Protein AF-A0AAE2M7W0-F1 (afdb_monomer_lite)

Radius of gyration: 32.33 Å; chains: 1; bounding box: 76×60×96 Å

Sequence (451 aa):
MPKSEPRYDAGYPLAIELVYAQKLGDNTRLFCKWVREACLKTYRAIGKSGAHLNIDAADGKDVSVDDVLGDFIAAATVKKVRVYIRQRAGKNYSRMTREQQERLIRSVTQELLPDASIFLKAIPALLKDGEFGAVPAYVISEVRRHAGINLAKDFGRVTNTKPDTYIRIINRTADEIQSAIANGNFGFTDEYWQSYYQRFRVDGVSLIDLKKGLPATPDTAGAVSEQVAKLSESLRTTSVIPSLPAINTTTTQLADSALDDFRLIIKAAANVDLAPGITIPHENMADLIAVDIYDGDKKLLQQTADWLTESMGRMENVSDEALQRGINTVQQGLREGRGVDYIANKLADEMEIPFRRARNVARNEIGNQAWNLEEANARIAGMSIYRWRGMLDERERKEHVGREGKAYTPTRPPRDGNPGQPNGCRCFPEWLFSASDVEEAEKEIAARNAG

pLDDT: mean 70.88, std 17.44, range [31.09, 94.38]

Structure (mmCIF, N/CA/C/O backbone):
data_AF-A0AAE2M7W0-F1
#
_entry.id   AF-A0AAE2M7W0-F1
#
loop_
_atom_site.group_PDB
_atom_site.id
_atom_site.type_symbol
_atom_site.label_atom_id
_atom_site.label_alt_id
_atom_site.label_comp_id
_atom_site.label_asym_id
_atom_site.label_entity_id
_atom_site.label_seq_id
_atom_site.pdbx_PDB_ins_code
_atom_site.Cartn_x
_atom_site.Cartn_y
_atom_site.Cartn_z
_atom_site.occupancy
_atom_site.B_iso_or_equiv
_atom_site.auth_seq_id
_atom_site.auth_comp_id
_atom_site.auth_asym_id
_atom_site.auth_atom_id
_atom_site.pdbx_PDB_model_num
ATOM 1 N N . MET A 1 1 ? -36.015 -34.036 51.623 1.00 32.72 1 MET A N 1
ATOM 2 C CA . MET A 1 1 ? -35.126 -34.429 50.507 1.00 32.72 1 MET A CA 1
ATOM 3 C C . MET A 1 1 ? -33.750 -33.843 50.778 1.00 32.72 1 MET A C 1
ATOM 5 O O . MET A 1 1 ? -33.702 -32.744 51.322 1.00 32.72 1 MET A O 1
ATOM 9 N N . PRO A 1 2 ? -32.667 -34.595 50.539 1.00 31.09 2 PRO A N 1
ATOM 10 C CA . PRO A 1 2 ? -31.328 -34.218 50.981 1.00 31.09 2 PRO A CA 1
ATOM 11 C C . PRO A 1 2 ? -30.894 -32.902 50.325 1.00 31.09 2 PRO A C 1
ATOM 13 O O . PRO A 1 2 ? -31.216 -32.659 49.163 1.00 31.09 2 PRO A O 1
ATOM 16 N N . LYS A 1 3 ? -30.159 -32.066 51.073 1.00 35.94 3 LYS A N 1
ATOM 17 C CA . LYS A 1 3 ? -29.353 -30.982 50.500 1.00 35.94 3 LYS A CA 1
ATOM 18 C C . LYS A 1 3 ? -28.378 -31.643 49.529 1.00 35.94 3 LYS A C 1
ATOM 20 O O . LYS A 1 3 ? -27.449 -32.310 49.972 1.00 35.94 3 LYS A O 1
ATOM 25 N N . SER A 1 4 ? -28.619 -31.516 48.228 1.00 37.75 4 SER A N 1
ATOM 26 C CA . SER A 1 4 ? -27.597 -31.831 47.238 1.00 37.75 4 SER A CA 1
ATOM 27 C C . SER A 1 4 ? -26.443 -30.865 47.482 1.00 37.75 4 SER A C 1
ATOM 29 O O . SER A 1 4 ? -26.614 -29.656 47.314 1.00 37.75 4 SER A O 1
ATOM 31 N N . GLU A 1 5 ? -25.304 -31.380 47.935 1.00 38.03 5 GLU A N 1
ATOM 32 C CA . GLU A 1 5 ? -24.044 -30.641 47.918 1.00 38.03 5 GLU A CA 1
ATOM 33 C C . GLU A 1 5 ? -23.845 -30.001 46.532 1.00 38.03 5 GLU A C 1
ATOM 35 O O . GLU A 1 5 ? -24.241 -30.603 45.523 1.00 38.03 5 GLU A O 1
ATOM 40 N N . PRO A 1 6 ? -23.266 -28.789 46.445 1.00 37.59 6 PRO A N 1
ATOM 41 C CA . PRO A 1 6 ? -22.888 -28.219 45.164 1.00 37.59 6 PRO A CA 1
ATOM 42 C C . PRO A 1 6 ? -21.932 -29.198 44.476 1.00 37.59 6 PRO A C 1
ATOM 44 O O . PRO A 1 6 ? -20.805 -29.396 44.920 1.00 37.59 6 PRO A O 1
ATOM 47 N N . ARG A 1 7 ? -22.392 -29.832 43.394 1.00 42.03 7 ARG A N 1
ATOM 48 C CA . ARG A 1 7 ? -21.555 -30.637 42.499 1.00 42.03 7 ARG A CA 1
ATOM 49 C C . ARG A 1 7 ? -20.657 -29.713 41.677 1.00 42.03 7 ARG A C 1
ATOM 51 O O . ARG A 1 7 ? -20.855 -29.598 40.476 1.00 42.03 7 ARG A O 1
ATOM 58 N N . TYR A 1 8 ? -19.704 -29.040 42.301 1.00 38.69 8 TYR A N 1
ATOM 59 C CA . TYR A 1 8 ? -18.641 -28.355 41.575 1.00 38.69 8 TYR A CA 1
ATOM 60 C C . TYR A 1 8 ? -17.346 -28.518 42.358 1.00 38.69 8 TYR A C 1
ATOM 62 O O . TYR A 1 8 ? -17.025 -27.717 43.232 1.00 38.69 8 TYR A O 1
ATOM 70 N N . ASP A 1 9 ? -16.605 -29.579 42.036 1.00 42.69 9 ASP A N 1
ATOM 71 C CA . ASP A 1 9 ? -15.176 -29.622 42.325 1.00 42.69 9 ASP A CA 1
ATOM 72 C C . ASP A 1 9 ? -14.553 -28.358 41.723 1.00 42.69 9 ASP A C 1
ATOM 74 O O . ASP A 1 9 ? -14.650 -28.129 40.514 1.00 42.69 9 ASP A O 1
ATOM 78 N N . ALA A 1 10 ? -13.928 -27.526 42.556 1.00 39.12 10 ALA A N 1
ATOM 79 C CA . ALA A 1 10 ? -13.370 -26.223 42.179 1.00 39.12 10 ALA A CA 1
ATOM 80 C C . ALA A 1 10 ? -12.324 -26.288 41.039 1.00 39.12 10 ALA A C 1
ATOM 82 O O . ALA A 1 10 ? -11.979 -25.263 40.458 1.00 39.12 10 ALA A O 1
ATOM 83 N N . GLY A 1 11 ? -11.850 -27.486 40.675 1.00 43.31 11 GLY A N 1
ATOM 84 C CA . GLY A 1 11 ? -10.983 -27.708 39.517 1.00 43.31 11 GLY A CA 1
ATOM 85 C C . GLY A 1 11 ? -11.691 -27.650 38.156 1.00 43.31 11 GLY A C 1
ATOM 86 O O . GLY A 1 11 ? -11.050 -27.305 37.167 1.00 43.31 11 GLY A O 1
ATOM 87 N N . TYR A 1 12 ? -12.995 -27.942 38.077 1.00 37.81 12 TYR A N 1
ATOM 88 C CA . TYR A 1 12 ? -13.730 -27.964 36.802 1.00 37.81 12 TYR A CA 1
ATOM 89 C C . TYR A 1 12 ? -14.055 -26.551 36.271 1.00 37.81 12 TYR A C 1
ATOM 91 O O . TYR A 1 12 ? -13.771 -26.288 35.103 1.00 37.81 12 TYR A O 1
ATOM 99 N N . PRO A 1 13 ? -14.554 -25.603 37.097 1.00 44.66 13 PRO A N 1
ATOM 100 C CA . PRO A 1 13 ? -14.751 -24.212 36.680 1.00 44.66 13 PRO A CA 1
ATOM 101 C C . PRO A 1 13 ? -13.444 -23.530 36.256 1.00 44.66 13 PRO A C 1
ATOM 103 O O . PRO A 1 13 ? -13.399 -22.913 35.199 1.00 44.66 13 PRO A O 1
ATOM 106 N N . LEU A 1 14 ? -12.353 -23.732 37.005 1.00 42.75 14 LEU A N 1
ATOM 107 C CA . LEU A 1 14 ? -11.048 -23.134 36.704 1.00 42.75 14 LEU A CA 1
ATOM 108 C C . LEU A 1 14 ? -10.430 -23.681 35.405 1.00 42.75 14 LEU A C 1
ATOM 110 O O . LEU A 1 14 ? -9.879 -22.925 34.609 1.00 42.75 14 LEU A O 1
ATOM 114 N N . ALA A 1 15 ? -10.528 -24.992 35.154 1.00 42.28 15 ALA A N 1
ATOM 115 C CA . ALA A 1 15 ? -10.053 -25.583 33.900 1.00 42.28 15 ALA A CA 1
ATOM 116 C C . ALA A 1 15 ? -10.816 -25.029 32.685 1.00 42.28 15 ALA A C 1
ATOM 118 O O . ALA A 1 15 ? -10.236 -24.817 31.622 1.00 42.28 15 ALA A O 1
ATOM 119 N N . ILE A 1 16 ? -12.106 -24.745 32.855 1.00 45.81 16 ILE A N 1
ATOM 120 C CA . ILE A 1 16 ? -12.959 -24.174 31.813 1.00 45.81 16 ILE A CA 1
ATOM 121 C C . ILE A 1 16 ? -12.663 -22.691 31.604 1.00 45.81 16 ILE A C 1
ATOM 123 O O . ILE A 1 16 ? -12.549 -22.262 30.459 1.00 45.81 16 ILE A O 1
ATOM 127 N N . GLU A 1 17 ? -12.440 -21.931 32.676 1.00 47.06 17 GLU A N 1
ATOM 128 C CA . GLU A 1 17 ? -11.964 -20.545 32.608 1.00 47.06 17 GLU A CA 1
ATOM 129 C C . GLU A 1 17 ? -10.622 -20.437 31.874 1.00 47.06 17 GLU A C 1
ATOM 131 O O . GLU A 1 17 ? -10.442 -19.542 31.051 1.00 47.06 17 GLU A O 1
ATOM 136 N N . LEU A 1 18 ? -9.696 -21.374 32.103 1.00 45.41 18 LEU A N 1
ATOM 137 C CA . LEU A 1 18 ? -8.399 -21.409 31.422 1.00 45.41 18 LEU A CA 1
ATOM 138 C C . LEU A 1 18 ? -8.526 -21.766 29.935 1.00 45.41 18 LEU A C 1
ATOM 140 O O . LEU A 1 18 ? -7.913 -21.105 29.097 1.00 45.41 18 LEU A O 1
ATOM 144 N N . VAL A 1 19 ? -9.352 -22.761 29.588 1.00 49.22 19 VAL A N 1
ATOM 145 C CA . VAL A 1 19 ? -9.638 -23.118 28.185 1.00 49.22 19 VAL A CA 1
ATOM 146 C C . VAL A 1 19 ? -10.313 -21.954 27.456 1.00 49.22 19 VAL A C 1
ATOM 148 O O . VAL A 1 19 ? -9.994 -21.675 26.300 1.00 49.22 19 VAL A O 1
ATOM 151 N N . TYR A 1 20 ? -11.198 -21.232 28.137 1.00 52.28 20 TYR A N 1
ATOM 152 C CA . TYR A 1 20 ? -11.883 -20.068 27.593 1.00 52.28 20 TYR A CA 1
ATOM 153 C C . TYR A 1 20 ? -10.953 -18.865 27.430 1.00 52.28 20 TYR A C 1
ATOM 155 O O . TYR A 1 20 ? -10.902 -18.277 26.355 1.00 52.28 20 TYR A O 1
ATOM 163 N N . ALA A 1 21 ? -10.145 -18.539 28.441 1.00 50.16 21 ALA A N 1
ATOM 164 C CA . ALA A 1 21 ? -9.139 -17.483 28.355 1.00 50.16 21 ALA A CA 1
ATOM 165 C C . ALA A 1 21 ? -8.129 -17.755 27.227 1.00 50.16 21 ALA A C 1
ATOM 167 O O . ALA A 1 21 ? -7.737 -16.837 26.502 1.00 50.16 21 ALA A O 1
ATOM 168 N N . GLN A 1 22 ? -7.756 -19.022 27.029 1.00 54.00 22 GLN A N 1
ATOM 169 C CA . GLN A 1 22 ? -6.898 -19.441 25.927 1.00 54.00 22 GLN A CA 1
ATOM 170 C C . GLN A 1 22 ? -7.596 -19.289 24.568 1.00 54.00 22 GLN A C 1
ATOM 172 O O . GLN A 1 22 ? -7.056 -18.625 23.683 1.00 54.00 22 GLN A O 1
ATOM 177 N N . LYS A 1 23 ? -8.821 -19.811 24.412 1.00 53.41 23 LYS A N 1
ATOM 178 C CA . LYS A 1 23 ? -9.606 -19.687 23.170 1.00 53.41 23 LYS A CA 1
ATOM 179 C C . LYS A 1 23 ? -9.889 -18.222 22.823 1.00 53.41 23 LYS A C 1
ATOM 181 O O . LYS A 1 23 ? -9.824 -17.841 21.657 1.00 53.41 23 LYS A O 1
ATOM 186 N N . LEU A 1 24 ? -10.118 -17.380 23.829 1.00 56.34 24 LEU A N 1
ATOM 187 C CA . LEU A 1 24 ? -10.325 -15.945 23.680 1.00 56.34 24 LEU A CA 1
ATOM 188 C C . LEU A 1 24 ? -9.055 -15.216 23.240 1.00 56.34 24 LEU A C 1
ATOM 190 O O . LEU A 1 24 ? -9.101 -14.371 22.342 1.00 56.34 24 LEU A O 1
ATOM 194 N N . GLY A 1 25 ? -7.916 -15.555 23.846 1.00 57.66 25 GLY A N 1
ATOM 195 C CA . GLY A 1 25 ? -6.610 -15.041 23.448 1.00 57.66 25 GLY A CA 1
ATOM 196 C C . GLY A 1 25 ? -6.253 -15.432 22.013 1.00 57.66 25 GLY A C 1
ATOM 197 O O . GLY A 1 25 ? -5.779 -14.594 21.240 1.00 57.66 25 GLY A O 1
ATOM 198 N N . ASP A 1 26 ? -6.544 -16.672 21.626 1.00 60.59 26 ASP A N 1
ATOM 199 C CA . ASP A 1 26 ? -6.291 -17.189 20.282 1.00 60.59 26 ASP A CA 1
ATOM 200 C C . ASP A 1 26 ? -7.224 -16.552 19.244 1.00 60.59 26 ASP A C 1
ATOM 202 O O . ASP A 1 26 ? -6.748 -16.064 18.215 1.00 60.59 26 ASP A O 1
ATOM 206 N N . ASN A 1 27 ? -8.522 -16.438 19.543 1.00 59.75 27 ASN A N 1
ATOM 207 C CA . ASN A 1 27 ? -9.492 -15.739 18.700 1.00 59.75 27 ASN A CA 1
ATOM 208 C C . ASN A 1 27 ? -9.152 -14.255 18.553 1.00 59.75 27 ASN A C 1
ATOM 210 O O . ASN A 1 27 ? -9.199 -13.732 17.446 1.00 59.75 27 ASN A O 1
ATOM 214 N N . THR A 1 28 ? -8.734 -13.584 19.626 1.00 62.44 28 THR A N 1
ATOM 215 C CA . THR A 1 28 ? -8.294 -12.181 19.597 1.00 62.44 28 THR A CA 1
ATOM 216 C C . THR A 1 28 ? -7.073 -11.992 18.696 1.00 62.44 28 THR A C 1
ATOM 218 O O . THR A 1 28 ? -7.045 -11.095 17.850 1.00 62.44 28 THR A O 1
ATOM 221 N N . ARG A 1 29 ? -6.058 -12.855 18.823 1.00 65.56 29 ARG A N 1
ATOM 222 C CA . ARG A 1 29 ? -4.850 -12.807 17.981 1.00 65.56 29 ARG A CA 1
ATOM 223 C C . ARG A 1 29 ? -5.165 -13.094 16.518 1.00 65.56 29 ARG A C 1
ATOM 225 O O . ARG A 1 29 ? -4.656 -12.397 15.639 1.00 65.56 29 ARG A O 1
ATOM 232 N N . LEU A 1 30 ? -6.002 -14.095 16.254 1.00 65.00 30 LEU A N 1
ATOM 233 C CA . LEU A 1 30 ? -6.457 -14.449 14.913 1.00 65.00 30 LEU A CA 1
ATOM 234 C C . LEU A 1 30 ? -7.308 -13.339 14.291 1.00 65.00 30 LEU A C 1
ATOM 236 O O . LEU A 1 30 ? -7.072 -12.973 13.144 1.00 65.00 30 LEU A O 1
ATOM 240 N N . PHE A 1 31 ? -8.210 -12.737 15.061 1.00 66.56 31 PHE A N 1
ATOM 241 C CA . PHE A 1 31 ? -9.027 -11.602 14.654 1.00 66.56 31 PHE A CA 1
ATOM 242 C C . PHE A 1 31 ? -8.155 -10.395 14.281 1.00 66.56 31 PHE A C 1
ATOM 244 O O . PHE A 1 31 ? -8.255 -9.876 13.168 1.00 66.56 31 PHE A O 1
ATOM 251 N N . CYS A 1 32 ? -7.218 -10.000 15.152 1.00 63.31 32 CYS A N 1
ATOM 252 C CA . CYS A 1 32 ? -6.215 -8.972 14.851 1.00 63.31 32 CYS A CA 1
ATOM 253 C C . CYS A 1 32 ? -5.429 -9.301 13.580 1.00 63.31 32 CYS A C 1
ATOM 255 O O . CYS A 1 32 ? -5.200 -8.432 12.733 1.00 63.31 32 CYS A O 1
ATOM 257 N N . LYS A 1 33 ? -5.025 -10.566 13.429 1.00 67.19 33 LYS A N 1
ATOM 258 C CA . LYS A 1 33 ? -4.330 -11.053 12.241 1.00 67.19 33 LYS A CA 1
ATOM 259 C C . LYS A 1 33 ? -5.207 -10.944 10.998 1.00 67.19 33 LYS A C 1
ATOM 261 O O . LYS A 1 33 ? -4.677 -10.515 9.984 1.00 67.19 33 LYS A O 1
ATOM 266 N N . TRP A 1 34 ? -6.501 -11.256 11.033 1.00 68.94 34 TRP A N 1
ATOM 267 C CA . TRP A 1 34 ? -7.355 -11.126 9.849 1.00 68.94 34 TRP A CA 1
ATOM 268 C C . TRP A 1 34 ? -7.717 -9.700 9.523 1.00 68.94 34 TRP A C 1
ATOM 270 O O . TRP A 1 34 ? -7.740 -9.375 8.347 1.00 68.94 34 TRP A O 1
ATOM 280 N N . VAL A 1 35 ? -7.963 -8.840 10.510 1.00 62.72 35 VAL A N 1
ATOM 281 C CA . VAL A 1 35 ? -8.133 -7.409 10.238 1.00 62.72 35 VAL A CA 1
ATOM 282 C C . VAL A 1 35 ? -6.872 -6.890 9.558 1.00 62.72 35 VAL A C 1
ATOM 284 O O . VAL A 1 35 ? -6.949 -6.274 8.500 1.00 62.72 35 VAL A O 1
ATOM 287 N N . ARG A 1 36 ? -5.693 -7.245 10.078 1.00 59.59 36 ARG A N 1
ATOM 288 C CA . ARG A 1 36 ? -4.413 -6.923 9.442 1.00 59.59 36 ARG A CA 1
ATOM 289 C C . ARG A 1 36 ? -4.266 -7.551 8.052 1.00 59.59 36 ARG A C 1
ATOM 291 O O . ARG A 1 36 ? -3.845 -6.858 7.134 1.00 59.59 36 ARG A O 1
ATOM 298 N N . GLU A 1 37 ? -4.596 -8.827 7.866 1.00 61.16 37 GLU A N 1
ATOM 299 C CA . GLU A 1 37 ? -4.556 -9.516 6.568 1.00 61.16 37 GLU A CA 1
ATOM 300 C C . GLU A 1 37 ? -5.551 -8.911 5.585 1.00 61.16 37 GLU A C 1
ATOM 302 O O . GLU A 1 37 ? -5.230 -8.839 4.411 1.00 61.16 37 GLU A O 1
ATOM 307 N N . ALA A 1 38 ? -6.721 -8.457 6.029 1.00 57.00 38 ALA A N 1
ATOM 308 C CA . ALA A 1 38 ? -7.706 -7.768 5.214 1.00 57.00 38 ALA A CA 1
ATOM 309 C C . ALA A 1 38 ? -7.161 -6.404 4.797 1.00 57.00 38 ALA A C 1
ATOM 311 O O . ALA A 1 38 ? -7.134 -6.127 3.608 1.00 57.00 38 ALA A O 1
ATOM 312 N N . CYS A 1 39 ? -6.606 -5.612 5.720 1.00 53.34 39 CYS A N 1
ATOM 313 C CA . CYS A 1 39 ? -5.911 -4.364 5.394 1.00 53.34 39 CYS A CA 1
ATOM 314 C C . CYS A 1 39 ? -4.775 -4.597 4.378 1.00 53.34 39 CYS A C 1
ATOM 316 O O . CYS A 1 39 ? -4.665 -3.890 3.378 1.00 53.34 39 CYS A O 1
ATOM 318 N N . LEU A 1 40 ? -3.965 -5.643 4.579 1.00 51.38 40 LEU A N 1
ATOM 319 C CA . LEU A 1 40 ? -2.879 -6.030 3.672 1.00 51.38 40 LEU A CA 1
ATOM 320 C C . LEU A 1 40 ? -3.382 -6.632 2.351 1.00 51.38 40 LEU A C 1
ATOM 322 O O . LEU A 1 40 ? -2.731 -6.489 1.321 1.00 51.38 40 LEU A O 1
ATOM 326 N N . LYS A 1 41 ? -4.525 -7.317 2.345 1.00 54.22 41 LYS A N 1
ATOM 327 C CA . LYS A 1 41 ? -5.160 -7.863 1.144 1.00 54.22 41 LYS A CA 1
ATOM 328 C C . LYS A 1 41 ? -5.774 -6.738 0.339 1.00 54.22 41 LYS A C 1
ATOM 330 O O . LYS A 1 41 ? -5.631 -6.776 -0.866 1.00 54.22 41 LYS A O 1
ATOM 335 N N . THR A 1 42 ? -6.366 -5.728 0.963 1.00 47.88 42 THR A N 1
ATOM 336 C CA . THR A 1 42 ? -6.828 -4.514 0.287 1.00 47.88 42 THR A CA 1
ATOM 337 C C . THR A 1 42 ? -5.629 -3.731 -0.258 1.00 47.88 42 THR A C 1
ATOM 339 O O . THR A 1 42 ? -5.654 -3.333 -1.415 1.00 47.88 42 THR A O 1
ATOM 342 N N . TYR A 1 43 ? -4.521 -3.632 0.491 1.00 45.44 43 TYR A N 1
ATOM 343 C CA . TYR A 1 43 ? -3.237 -3.106 -0.003 1.00 45.44 43 TYR A CA 1
ATOM 344 C C . TYR A 1 43 ? -2.751 -3.862 -1.251 1.00 45.44 43 TYR A C 1
ATOM 346 O O . TYR A 1 43 ? -2.442 -3.259 -2.275 1.00 45.44 43 TYR A O 1
ATOM 354 N N . ARG A 1 44 ? -2.735 -5.200 -1.201 1.00 44.44 44 ARG A N 1
ATOM 355 C CA . ARG A 1 44 ? -2.291 -6.059 -2.310 1.00 44.44 44 ARG A CA 1
ATOM 356 C C . ARG A 1 44 ? -3.293 -6.121 -3.459 1.00 44.44 44 ARG A C 1
ATOM 358 O O . ARG A 1 44 ? -2.866 -6.285 -4.586 1.00 44.44 44 ARG A O 1
ATOM 365 N N . ALA A 1 45 ? -4.593 -6.029 -3.200 1.00 46.12 45 ALA A N 1
ATOM 366 C CA . ALA A 1 45 ? -5.654 -6.062 -4.202 1.00 46.12 45 ALA A CA 1
ATOM 367 C C . ALA A 1 45 ? -5.718 -4.741 -4.956 1.00 46.12 45 ALA A C 1
ATOM 369 O O . ALA A 1 45 ? -5.857 -4.773 -6.164 1.00 46.12 45 ALA A O 1
ATOM 370 N N . ILE A 1 46 ? -5.523 -3.605 -4.283 1.00 44.31 46 ILE A N 1
ATOM 371 C CA . ILE A 1 46 ? -5.304 -2.321 -4.956 1.00 44.31 46 ILE A CA 1
ATOM 372 C C . ILE A 1 46 ? -3.963 -2.366 -5.718 1.00 44.31 46 ILE A C 1
ATOM 374 O O . ILE A 1 46 ? -3.886 -1.868 -6.831 1.00 44.31 46 ILE A O 1
ATOM 378 N N . GLY A 1 47 ? -2.937 -3.051 -5.193 1.00 39.75 47 GLY A N 1
ATOM 379 C CA . GLY A 1 47 ? -1.691 -3.341 -5.923 1.00 39.75 47 GLY A CA 1
ATOM 380 C C . GLY A 1 47 ? -1.834 -4.266 -7.145 1.00 39.75 47 GLY A C 1
ATOM 381 O O . GLY A 1 47 ? -1.087 -4.123 -8.103 1.00 39.75 47 GLY A O 1
ATOM 382 N N . LYS A 1 48 ? -2.780 -5.215 -7.120 1.00 39.19 48 LYS A N 1
ATOM 383 C CA . LYS A 1 48 ? -3.035 -6.221 -8.169 1.00 39.19 48 LYS A CA 1
ATOM 384 C C . LYS A 1 48 ? -4.176 -5.851 -9.115 1.00 39.19 48 LYS A C 1
ATOM 386 O O . LYS A 1 48 ? -4.351 -6.532 -10.118 1.00 39.19 48 LYS A O 1
ATOM 391 N N . SER A 1 49 ? -4.989 -4.845 -8.791 1.00 42.06 49 SER A N 1
ATOM 392 C CA . SER A 1 49 ? -6.231 -4.564 -9.517 1.00 42.06 49 SER A CA 1
ATOM 393 C C . SER A 1 49 ? -6.001 -4.045 -10.927 1.00 42.06 49 SER A C 1
ATOM 395 O O . SER A 1 49 ? -6.966 -4.031 -11.683 1.00 42.06 49 SER A O 1
ATOM 397 N N . GLY A 1 50 ? -4.779 -3.614 -11.279 1.00 44.44 50 GLY A N 1
ATOM 398 C CA . GLY A 1 50 ? -4.435 -3.176 -12.635 1.00 44.44 50 GLY A CA 1
ATOM 399 C C . GLY A 1 50 ? -5.515 -2.281 -13.243 1.00 44.44 50 GLY A C 1
ATOM 400 O O . GLY A 1 50 ? -5.912 -2.529 -14.379 1.00 44.44 50 GLY A O 1
ATOM 401 N N . ALA A 1 51 ? -6.062 -1.358 -12.430 1.00 36.44 51 ALA A N 1
ATOM 402 C CA . ALA A 1 51 ? -7.406 -0.805 -12.592 1.00 36.44 51 ALA A CA 1
ATOM 403 C C . ALA A 1 51 ? -7.711 -0.457 -14.054 1.00 36.44 51 ALA A C 1
ATOM 405 O O . ALA A 1 51 ? -7.285 0.581 -14.561 1.00 36.44 51 ALA A O 1
ATOM 406 N N . HIS A 1 52 ? -8.442 -1.351 -14.720 1.00 32.69 52 HIS A N 1
ATOM 407 C CA . HIS A 1 52 ? -9.046 -1.075 -16.008 1.00 32.69 52 HIS A CA 1
ATOM 408 C C . HIS A 1 52 ? -10.291 -0.225 -15.782 1.00 32.69 52 HIS A C 1
ATOM 410 O O . HIS A 1 52 ? -11.082 -0.476 -14.870 1.00 32.69 52 HIS A O 1
ATOM 416 N N . LEU A 1 53 ? -10.393 0.808 -16.617 1.00 34.31 53 LEU A N 1
ATOM 417 C CA . LEU A 1 53 ? -11.444 1.813 -16.666 1.00 34.31 53 LEU A CA 1
ATOM 418 C C . LEU A 1 53 ? -12.831 1.172 -16.579 1.00 34.31 53 LEU A C 1
ATOM 420 O O . LEU A 1 53 ? -13.319 0.593 -17.545 1.00 34.31 53 LEU A O 1
ATOM 424 N N . ASN A 1 54 ? -13.490 1.366 -15.441 1.00 34.59 54 ASN A N 1
ATOM 425 C CA . ASN A 1 54 ? -14.922 1.597 -15.457 1.00 34.59 54 ASN A CA 1
ATOM 426 C C . ASN A 1 54 ? -15.137 3.082 -15.151 1.00 34.59 54 ASN A C 1
ATOM 428 O O . ASN A 1 54 ? -14.844 3.548 -14.052 1.00 34.59 54 ASN A O 1
ATOM 432 N N . ILE A 1 55 ? -15.569 3.822 -16.169 1.00 38.94 55 ILE A N 1
ATOM 433 C CA . ILE A 1 55 ? -15.686 5.285 -16.194 1.00 38.94 55 ILE A CA 1
ATOM 434 C C . ILE A 1 55 ? -17.045 5.722 -15.642 1.00 38.94 55 ILE A C 1
ATOM 436 O O . ILE A 1 55 ? -17.668 6.634 -16.175 1.00 38.94 55 ILE A O 1
ATOM 440 N N . ASP A 1 56 ? -17.538 5.081 -14.582 1.00 37.19 56 ASP A N 1
ATOM 441 C CA . ASP A 1 56 ? -18.837 5.448 -14.007 1.00 37.19 56 ASP A CA 1
ATOM 442 C C . ASP A 1 56 ? -18.703 6.610 -13.003 1.00 37.19 56 ASP A C 1
ATOM 444 O O . ASP A 1 56 ? -19.109 6.562 -11.840 1.00 37.19 56 ASP A O 1
ATOM 448 N N . ALA A 1 57 ? -18.052 7.670 -13.482 1.00 39.81 57 ALA A N 1
ATOM 449 C CA . ALA A 1 57 ? -18.464 9.034 -13.220 1.00 39.81 57 ALA A CA 1
ATOM 450 C C . ALA A 1 57 ? -19.027 9.521 -14.558 1.00 39.81 57 ALA A C 1
ATOM 452 O O . ALA A 1 57 ? -18.274 9.959 -15.425 1.00 39.81 57 ALA A O 1
ATOM 453 N N . ALA A 1 58 ? -20.338 9.381 -14.763 1.00 42.09 58 ALA A N 1
ATOM 454 C CA . ALA A 1 58 ? -21.022 9.726 -16.014 1.00 42.09 58 ALA A CA 1
ATOM 455 C C . ALA A 1 58 ? -20.820 11.194 -16.479 1.00 42.09 58 ALA A C 1
ATOM 457 O O . ALA A 1 58 ? -21.255 11.563 -17.567 1.00 42.09 58 ALA A O 1
ATOM 458 N N . ASP A 1 59 ? -20.150 12.031 -15.677 1.00 52.47 59 ASP A N 1
ATOM 459 C CA . ASP A 1 59 ? -19.784 13.425 -15.943 1.00 52.47 59 ASP A CA 1
ATOM 460 C C . ASP A 1 59 ? -18.259 13.698 -15.993 1.00 52.47 59 ASP A C 1
ATOM 462 O O . ASP A 1 59 ? -17.853 14.838 -16.238 1.00 52.47 59 ASP A O 1
ATOM 466 N N . GLY A 1 60 ? -17.411 12.687 -15.758 1.00 57.59 60 GLY A N 1
ATOM 467 C CA . GLY A 1 60 ? -15.949 12.797 -15.757 1.00 57.59 60 GLY A CA 1
ATOM 468 C C . GLY A 1 60 ? -15.352 13.614 -14.603 1.00 57.59 60 GLY A C 1
ATOM 469 O O . GLY A 1 60 ? -14.214 14.077 -14.725 1.00 57.59 60 GLY A O 1
ATOM 470 N N . LYS A 1 61 ? -16.090 13.837 -13.504 1.00 66.62 61 LYS A N 1
ATOM 471 C CA . LYS A 1 61 ? -15.636 14.677 -12.382 1.00 66.62 61 LYS A CA 1
ATOM 472 C C . LYS A 1 61 ? -15.487 13.894 -11.080 1.00 66.62 61 LYS A C 1
ATOM 474 O O . LYS A 1 61 ? -16.367 13.149 -10.664 1.00 66.62 61 LYS A O 1
ATOM 479 N N . ASP A 1 62 ? -14.374 14.148 -10.401 1.00 76.94 62 ASP A N 1
ATOM 480 C CA . ASP A 1 62 ? -14.108 13.652 -9.053 1.00 76.94 62 ASP A CA 1
ATOM 481 C C . ASP A 1 62 ? -15.104 14.222 -8.033 1.00 76.94 62 ASP A C 1
ATOM 483 O O . ASP A 1 62 ? -15.412 15.417 -8.043 1.00 76.94 62 ASP A O 1
ATOM 487 N N . VAL A 1 63 ? -15.552 13.381 -7.099 1.00 82.06 63 VAL A N 1
ATOM 488 C CA . VAL A 1 63 ? -16.385 13.791 -5.967 1.00 82.06 63 VAL A CA 1
ATOM 489 C C . VAL A 1 63 ? -15.636 14.818 -5.127 1.00 82.06 63 VAL A C 1
ATOM 491 O O . VAL A 1 63 ? -14.537 14.565 -4.615 1.00 82.06 63 VAL A O 1
ATOM 494 N N . SER A 1 64 ? -16.273 15.973 -4.958 1.00 83.19 64 SER A N 1
ATOM 495 C CA . SER A 1 64 ? -15.811 17.057 -4.103 1.00 83.19 64 SER A CA 1
ATOM 496 C C . SER A 1 64 ? -15.881 16.642 -2.634 1.00 83.19 64 SER A C 1
ATOM 498 O O . SER A 1 64 ? -16.920 16.232 -2.120 1.00 83.19 64 SER A O 1
ATOM 500 N N . VAL A 1 65 ? -14.755 16.782 -1.930 1.00 82.19 65 VAL A N 1
ATOM 501 C CA . VAL A 1 65 ? -14.677 16.535 -0.480 1.00 82.19 65 VAL A CA 1
ATOM 502 C C . VAL A 1 65 ? -15.614 17.471 0.288 1.00 82.19 65 VAL A C 1
ATOM 504 O O . VAL A 1 65 ? -16.162 17.090 1.319 1.00 82.19 65 VAL A O 1
ATOM 507 N N . ASP A 1 66 ? -15.813 18.680 -0.222 1.00 84.50 66 ASP A N 1
ATOM 508 C CA . ASP A 1 66 ? -16.668 19.706 0.365 1.00 84.50 66 ASP A CA 1
ATOM 509 C C . ASP A 1 66 ? -18.142 19.360 0.211 1.00 84.50 66 ASP A C 1
ATOM 511 O O . ASP A 1 66 ? -18.896 19.536 1.158 1.00 84.50 66 ASP A O 1
ATOM 515 N N . ASP A 1 67 ? -18.535 18.768 -0.913 1.00 84.81 67 ASP A N 1
ATOM 516 C CA . ASP A 1 67 ? -19.919 18.338 -1.136 1.00 84.81 67 ASP A CA 1
ATOM 517 C C . ASP A 1 67 ? -20.277 17.167 -0.204 1.00 84.81 67 ASP A C 1
ATOM 519 O O . ASP A 1 67 ? -21.426 16.993 0.193 1.00 84.81 67 ASP A O 1
ATOM 523 N N . VAL A 1 68 ? -19.279 16.363 0.181 1.00 84.00 68 VAL A N 1
ATOM 524 C CA . VAL A 1 68 ? -19.462 15.200 1.063 1.00 84.00 68 VAL A CA 1
ATOM 525 C C . VAL A 1 68 ? -19.412 15.570 2.550 1.00 84.00 68 VAL A C 1
ATOM 527 O O . VAL A 1 68 ? -20.101 14.933 3.354 1.00 84.00 68 VAL A O 1
ATOM 530 N N . LEU A 1 69 ? -18.580 16.546 2.937 1.00 85.12 69 LEU A N 1
ATOM 531 C CA . LEU A 1 69 ? -18.264 16.849 4.343 1.00 85.12 69 LEU A CA 1
ATOM 532 C C . LEU A 1 69 ? -18.617 18.269 4.804 1.00 85.12 69 LEU A C 1
ATOM 534 O O . LEU A 1 69 ? -18.601 18.510 6.012 1.00 85.12 69 LEU A O 1
ATOM 538 N N . GLY A 1 70 ? -18.870 19.202 3.885 1.00 74.69 70 GLY A N 1
ATOM 539 C CA . GLY A 1 70 ? -18.885 20.650 4.127 1.00 74.69 70 GLY A CA 1
ATOM 540 C C . GLY A 1 70 ? -19.829 21.106 5.236 1.00 74.69 70 GLY A C 1
ATOM 541 O O . GLY A 1 70 ? -19.469 21.998 6.001 1.00 74.69 70 GLY A O 1
ATOM 542 N N . ASP A 1 71 ? -20.968 20.433 5.390 1.00 74.81 71 ASP A N 1
ATOM 543 C CA . ASP A 1 71 ? -21.976 20.777 6.400 1.00 74.81 71 ASP A CA 1
ATOM 544 C C . ASP A 1 71 ? -21.716 20.138 7.774 1.00 74.81 71 ASP A C 1
ATOM 546 O O . ASP A 1 71 ? -22.312 20.530 8.776 1.00 74.81 71 ASP A O 1
ATOM 550 N N . PHE A 1 72 ? -20.821 19.150 7.850 1.00 69.94 72 PHE A N 1
ATOM 551 C CA . PHE A 1 72 ? -20.662 18.301 9.035 1.00 69.94 72 PHE A CA 1
ATOM 552 C C . PHE A 1 72 ? -19.408 18.615 9.851 1.00 69.94 72 PHE A C 1
ATOM 554 O O . PHE A 1 72 ? -19.315 18.217 11.013 1.00 69.94 72 PHE A O 1
ATOM 561 N N . ILE A 1 73 ? -18.412 19.283 9.258 1.00 81.44 73 ILE A N 1
ATOM 562 C CA . ILE A 1 73 ? -17.093 19.487 9.871 1.00 81.44 73 ILE A CA 1
ATOM 563 C C . ILE A 1 73 ? -16.542 20.868 9.519 1.00 81.44 73 ILE A C 1
ATOM 565 O O . ILE A 1 73 ? -16.786 21.405 8.446 1.00 81.44 73 ILE A O 1
ATOM 569 N N . ALA A 1 74 ? -15.725 21.432 10.414 1.00 84.75 74 ALA A N 1
ATOM 570 C CA . ALA A 1 74 ? -15.021 22.688 10.182 1.00 84.75 74 ALA A CA 1
ATOM 571 C C . ALA A 1 74 ? -14.309 22.726 8.814 1.00 84.75 74 ALA A C 1
ATOM 573 O O . ALA A 1 74 ? -13.477 21.866 8.505 1.00 84.75 74 ALA A O 1
ATOM 574 N N . ALA A 1 75 ? -14.551 23.793 8.046 1.00 83.62 75 ALA A N 1
ATOM 575 C CA . ALA A 1 75 ? -14.000 23.998 6.702 1.00 83.62 75 ALA A CA 1
ATOM 576 C C . ALA A 1 75 ? -12.465 23.853 6.630 1.00 83.62 75 ALA A C 1
ATOM 578 O O . ALA A 1 75 ? -11.914 23.352 5.649 1.00 83.62 75 ALA A O 1
ATOM 579 N N . ALA A 1 76 ? -11.751 24.231 7.696 1.00 83.88 76 ALA A N 1
ATOM 580 C CA . ALA A 1 76 ? -10.301 24.060 7.787 1.00 83.88 76 ALA A CA 1
ATOM 581 C C . ALA A 1 76 ? -9.871 22.581 7.775 1.00 83.88 76 ALA A C 1
ATOM 583 O O . ALA A 1 76 ? -8.832 22.247 7.204 1.00 83.88 76 ALA A O 1
ATOM 584 N N . THR A 1 77 ? -10.657 21.693 8.386 1.00 84.31 77 THR A N 1
ATOM 585 C CA . THR A 1 77 ? -10.423 20.244 8.371 1.00 84.31 77 THR A CA 1
ATOM 586 C C . THR A 1 77 ? -10.810 19.652 7.022 1.00 84.31 77 THR A C 1
ATOM 588 O O . THR A 1 77 ? -10.017 18.899 6.464 1.00 84.31 77 THR A O 1
ATOM 591 N N . VAL A 1 78 ? -11.950 20.058 6.448 1.00 87.12 78 VAL A N 1
ATOM 592 C CA . VAL A 1 78 ? -12.388 19.651 5.096 1.00 87.12 78 VAL A CA 1
ATOM 593 C C . VAL A 1 78 ? -11.302 19.955 4.060 1.00 87.12 78 VAL A C 1
ATOM 595 O O . VAL A 1 78 ? -10.880 19.071 3.315 1.00 87.12 78 VAL A O 1
ATOM 598 N N . LYS A 1 79 ? -10.735 21.169 4.092 1.00 89.31 79 LYS A N 1
ATOM 599 C CA . LYS A 1 79 ? -9.615 21.564 3.225 1.00 89.31 79 LYS A CA 1
ATOM 600 C C . LYS A 1 79 ? -8.395 20.652 3.387 1.00 89.31 79 LYS A C 1
ATOM 602 O O . LYS A 1 79 ? -7.766 20.289 2.396 1.00 89.31 79 LYS A O 1
ATOM 607 N N . LYS A 1 80 ? -8.041 20.274 4.618 1.00 90.56 80 LYS A N 1
ATOM 608 C CA . LYS A 1 80 ? -6.893 19.393 4.891 1.00 90.56 80 LYS A CA 1
ATOM 609 C C . LYS A 1 80 ? -7.153 17.954 4.448 1.00 90.56 80 LYS A C 1
ATOM 611 O O . LYS A 1 80 ? -6.265 17.351 3.858 1.00 90.56 80 LYS A O 1
ATOM 616 N N . VAL A 1 81 ? -8.366 17.435 4.644 1.00 88.62 81 VAL A N 1
ATOM 617 C CA . VAL A 1 81 ? -8.794 16.130 4.105 1.00 88.62 81 VAL A CA 1
ATOM 618 C C . VAL A 1 81 ? -8.717 16.130 2.582 1.00 88.62 81 VAL A C 1
ATOM 620 O O . VAL A 1 81 ? -8.153 15.202 2.005 1.00 88.62 81 VAL A O 1
ATOM 623 N N . ARG A 1 82 ? -9.155 17.213 1.930 1.00 89.31 82 ARG A N 1
ATOM 624 C CA . ARG A 1 82 ? -9.006 17.395 0.481 1.00 89.31 82 ARG A CA 1
ATOM 625 C C . ARG A 1 82 ? -7.545 17.326 0.038 1.00 89.31 82 ARG A C 1
ATOM 627 O O . ARG A 1 82 ? -7.221 16.596 -0.896 1.00 89.31 82 ARG A O 1
ATOM 634 N N . VAL A 1 83 ? -6.653 18.054 0.715 1.00 90.38 83 VAL A N 1
ATOM 635 C CA . VAL A 1 83 ? -5.205 18.019 0.435 1.00 90.38 83 VAL A CA 1
ATOM 636 C C . VAL A 1 83 ? -4.642 16.613 0.640 1.00 90.38 83 VAL A C 1
ATOM 638 O O . VAL A 1 83 ? -3.910 16.126 -0.219 1.00 90.38 83 VAL A O 1
ATOM 641 N N . TYR A 1 84 ? -5.011 15.953 1.737 1.00 90.12 84 TYR A N 1
ATOM 642 C CA . TYR A 1 84 ? -4.539 14.615 2.072 1.00 90.12 84 TYR A CA 1
ATOM 643 C C . TYR A 1 84 ? -4.912 13.586 1.006 1.00 90.12 84 TYR A C 1
ATOM 645 O O . TYR A 1 84 ? -4.034 12.909 0.471 1.00 90.12 84 TYR A O 1
ATOM 653 N N . ILE A 1 85 ? -6.197 13.516 0.648 1.00 85.38 85 ILE A N 1
ATOM 654 C CA . ILE A 1 85 ? -6.703 12.599 -0.377 1.00 85.38 85 ILE A CA 1
ATOM 655 C C . ILE A 1 85 ? -6.041 12.903 -1.721 1.00 85.38 85 ILE A C 1
ATOM 657 O O . ILE A 1 85 ? -5.534 11.989 -2.365 1.00 85.38 85 ILE A O 1
ATOM 661 N N . ARG A 1 86 ? -5.938 14.178 -2.115 1.00 84.19 86 ARG A N 1
ATOM 662 C CA . ARG A 1 86 ? -5.292 14.561 -3.378 1.00 84.19 86 ARG A CA 1
ATOM 663 C C . ARG A 1 86 ? -3.828 14.122 -3.445 1.00 84.19 86 ARG A C 1
ATOM 665 O O . ARG A 1 86 ? -3.400 13.626 -4.482 1.00 84.19 86 ARG A O 1
ATOM 672 N N . GLN A 1 87 ? -3.061 14.295 -2.368 1.00 84.31 87 GLN A N 1
ATOM 673 C CA . GLN A 1 87 ? -1.642 13.924 -2.348 1.00 84.31 87 GLN A CA 1
ATOM 674 C C . GLN A 1 87 ? -1.417 12.412 -2.215 1.00 84.31 87 GLN A C 1
ATOM 676 O O . GLN A 1 87 ? -0.449 11.896 -2.769 1.00 84.31 87 GLN A O 1
ATOM 681 N N . ARG A 1 88 ? -2.288 11.690 -1.498 1.00 81.00 88 ARG A N 1
ATOM 682 C CA . ARG A 1 88 ? -2.145 10.241 -1.281 1.00 81.00 88 ARG A CA 1
ATOM 683 C C . ARG A 1 88 ? -2.758 9.394 -2.381 1.00 81.00 88 ARG A C 1
ATOM 685 O O . ARG A 1 88 ? -2.122 8.452 -2.841 1.00 81.00 88 ARG A O 1
ATOM 692 N N . ALA A 1 89 ? -3.983 9.705 -2.782 1.00 73.94 89 ALA A N 1
ATOM 693 C CA . ALA A 1 89 ? -4.689 8.950 -3.802 1.00 73.94 89 ALA A CA 1
ATOM 694 C C . ALA A 1 89 ? -4.284 9.395 -5.215 1.00 73.94 89 ALA A C 1
ATOM 696 O O . ALA A 1 89 ? -4.167 8.549 -6.098 1.00 73.94 89 ALA A O 1
ATOM 697 N N . GLY A 1 90 ? -3.996 10.684 -5.437 1.00 75.94 90 GLY A N 1
ATOM 698 C CA . GLY A 1 90 ? -3.524 11.186 -6.732 1.00 75.94 90 GLY A CA 1
ATOM 699 C C . GLY A 1 90 ? -4.403 10.712 -7.896 1.00 75.94 90 GLY A C 1
ATOM 700 O O . GLY A 1 90 ? -5.627 10.772 -7.814 1.00 75.94 90 GLY A O 1
ATOM 701 N N . LYS A 1 91 ? -3.778 10.169 -8.951 1.00 68.38 91 LYS A N 1
ATOM 702 C CA . LYS A 1 91 ? -4.479 9.609 -10.125 1.00 68.38 91 LYS A CA 1
ATOM 703 C C . LYS A 1 91 ? -5.366 8.395 -9.797 1.00 68.38 91 LYS A C 1
ATOM 705 O O . LYS A 1 91 ? -6.277 8.102 -10.560 1.00 68.38 91 LYS A O 1
ATOM 710 N N . ASN A 1 92 ? -5.125 7.690 -8.686 1.00 66.94 92 ASN A N 1
ATOM 711 C CA . ASN A 1 92 ? -5.971 6.563 -8.278 1.00 66.94 92 ASN A CA 1
ATOM 712 C C . ASN A 1 92 ? -7.339 7.020 -7.778 1.00 66.94 92 ASN A C 1
ATOM 714 O O . ASN A 1 92 ? -8.281 6.243 -7.865 1.00 66.94 92 ASN A O 1
ATOM 718 N N . TYR A 1 93 ? -7.464 8.255 -7.282 1.00 74.25 93 TYR A N 1
ATOM 719 C CA . TYR A 1 93 ? -8.752 8.786 -6.844 1.00 74.25 93 TYR A CA 1
ATOM 720 C C . TYR A 1 93 ? -9.740 8.847 -8.012 1.00 74.25 93 TYR A C 1
ATOM 722 O O . TYR A 1 93 ? -10.813 8.260 -7.933 1.00 74.25 93 TYR A O 1
ATOM 730 N N . SER A 1 94 ? -9.318 9.413 -9.143 1.00 72.62 94 SER A N 1
ATOM 731 C CA . SER A 1 94 ? -10.141 9.538 -10.353 1.00 72.62 94 SER A CA 1
ATOM 732 C C . SER A 1 94 ? -10.412 8.218 -11.083 1.00 72.62 94 SER A C 1
ATOM 734 O O . SER A 1 94 ? -11.181 8.183 -12.035 1.00 72.62 94 SER A O 1
ATOM 736 N N . ARG A 1 95 ? -9.786 7.118 -10.645 1.00 66.81 95 ARG A N 1
ATOM 737 C CA . ARG A 1 95 ? -10.055 5.752 -11.128 1.00 66.81 95 ARG A CA 1
ATOM 738 C C . ARG A 1 95 ? -11.065 5.001 -10.253 1.00 66.81 95 ARG A C 1
ATOM 740 O O . ARG A 1 95 ? -11.445 3.886 -10.595 1.00 66.81 95 ARG A O 1
ATOM 747 N N . MET A 1 96 ? -11.452 5.565 -9.107 1.00 71.69 96 MET A N 1
ATOM 748 C CA . MET A 1 96 ? -12.477 5.000 -8.231 1.00 71.69 96 MET A CA 1
ATOM 749 C C . MET A 1 96 ? -13.872 5.386 -8.728 1.00 71.69 96 MET A C 1
ATOM 751 O O . MET A 1 96 ? -14.077 6.494 -9.213 1.00 71.69 96 MET A O 1
ATOM 755 N N . THR A 1 97 ? -14.845 4.497 -8.537 1.00 75.94 97 THR A N 1
ATOM 756 C CA . THR A 1 97 ? -16.268 4.834 -8.710 1.00 75.94 97 THR A CA 1
ATOM 757 C C . THR A 1 97 ? -16.688 5.935 -7.735 1.00 75.94 97 THR A C 1
ATOM 759 O O . THR A 1 97 ? -16.084 6.099 -6.668 1.00 75.94 97 THR A O 1
ATOM 762 N N . ARG A 1 98 ? -17.774 6.649 -8.046 1.00 77.94 98 ARG A N 1
ATOM 763 C CA . ARG A 1 98 ? -18.316 7.703 -7.174 1.00 77.94 98 ARG A CA 1
ATOM 764 C C . ARG A 1 98 ? -18.567 7.218 -5.742 1.00 77.94 98 ARG A C 1
ATOM 766 O O . ARG A 1 98 ? -18.145 7.859 -4.783 1.00 77.94 98 ARG A O 1
ATOM 773 N N . GLU A 1 99 ? -19.170 6.038 -5.599 1.00 78.69 99 GLU A N 1
ATOM 774 C CA . GLU A 1 99 ? -19.446 5.426 -4.295 1.00 78.69 99 GLU A CA 1
ATOM 775 C C . GLU A 1 99 ? -18.155 5.134 -3.510 1.00 78.69 99 GLU A C 1
ATOM 777 O O . GLU A 1 99 ? -18.071 5.387 -2.307 1.00 78.69 99 GLU A O 1
ATOM 782 N N . GLN A 1 100 ? -17.117 4.636 -4.187 1.00 76.69 100 GLN A N 1
ATOM 783 C CA . GLN A 1 100 ? -15.813 4.397 -3.569 1.00 76.69 100 GLN A CA 1
ATOM 784 C C . GLN A 1 100 ? -15.150 5.705 -3.123 1.00 76.69 100 GLN A C 1
ATOM 786 O O . GLN A 1 100 ? -14.601 5.746 -2.022 1.00 76.69 100 GLN A O 1
ATOM 791 N N . GLN A 1 101 ? -15.225 6.766 -3.933 1.00 80.75 101 GLN A N 1
ATOM 792 C CA . GLN A 1 101 ? -14.699 8.088 -3.582 1.00 80.75 101 GLN A CA 1
ATOM 793 C C . GLN A 1 101 ? -15.408 8.660 -2.346 1.00 80.75 101 GLN A C 1
ATOM 795 O O . GLN A 1 101 ? -14.753 9.032 -1.371 1.00 80.75 101 GLN A O 1
ATOM 800 N N . GLU A 1 102 ? -16.743 8.651 -2.329 1.00 86.38 102 GLU A N 1
ATOM 801 C CA . GLU A 1 102 ? -17.538 9.101 -1.181 1.00 86.38 102 GLU A CA 1
ATOM 802 C C . GLU A 1 102 ? -17.219 8.297 0.086 1.00 86.38 102 GLU A C 1
ATOM 804 O O . GLU A 1 102 ? -16.994 8.868 1.159 1.00 86.38 102 GLU A O 1
ATOM 809 N N . ARG A 1 103 ? -17.139 6.965 -0.029 1.00 83.81 103 ARG A N 1
ATOM 810 C CA . ARG A 1 103 ? -16.808 6.078 1.093 1.00 83.81 103 ARG A CA 1
ATOM 811 C C . ARG A 1 103 ? -15.401 6.344 1.623 1.00 83.81 103 ARG A C 1
ATOM 813 O O . ARG A 1 103 ? -15.211 6.359 2.841 1.00 83.81 103 ARG A O 1
ATOM 820 N N . LEU A 1 104 ? -14.433 6.593 0.741 1.00 81.94 104 LEU A N 1
ATOM 821 C CA . LEU A 1 104 ? -13.062 6.949 1.103 1.00 81.94 104 LEU A CA 1
ATOM 822 C C . LEU A 1 104 ? -13.028 8.254 1.904 1.00 81.94 104 LEU A C 1
ATOM 824 O O . LEU A 1 104 ? -12.456 8.286 2.994 1.00 81.94 104 LEU A O 1
ATOM 828 N N . ILE A 1 105 ? -13.678 9.305 1.390 1.00 86.81 105 ILE A N 1
ATOM 829 C CA . ILE A 1 105 ? -13.753 10.622 2.035 1.00 86.81 105 ILE A CA 1
ATOM 830 C C . ILE A 1 105 ? -14.344 10.504 3.442 1.00 86.81 105 ILE A C 1
ATOM 832 O O . ILE A 1 105 ? -13.774 11.018 4.411 1.00 86.81 105 ILE A O 1
ATOM 836 N N . ARG A 1 106 ? -15.484 9.814 3.564 1.00 87.81 106 ARG A N 1
ATOM 837 C CA . ARG A 1 106 ? -16.167 9.624 4.848 1.00 87.81 106 ARG A CA 1
ATOM 838 C C . ARG A 1 106 ? -15.307 8.823 5.817 1.00 87.81 106 ARG A C 1
ATOM 840 O O . ARG A 1 106 ? -15.173 9.223 6.968 1.00 87.81 106 ARG A O 1
ATOM 847 N N . SER A 1 107 ? -14.670 7.752 5.347 1.00 84.94 107 SER A N 1
ATOM 848 C CA . SER A 1 107 ? -13.874 6.877 6.209 1.00 84.94 107 SER A CA 1
ATOM 849 C C . SER A 1 107 ? -12.607 7.576 6.722 1.00 84.94 107 SER A C 1
ATOM 851 O O . SER A 1 107 ? -12.320 7.485 7.910 1.00 84.94 107 SER A O 1
ATOM 853 N N . VAL A 1 108 ? -11.876 8.333 5.884 1.00 86.62 108 VAL A N 1
ATOM 854 C CA . VAL A 1 108 ? -10.692 9.119 6.324 1.00 86.62 108 VAL A CA 1
ATOM 855 C C . VAL A 1 108 ? -11.057 10.031 7.480 1.00 86.62 108 VAL A C 1
ATOM 857 O O . VAL A 1 108 ? -10.388 10.073 8.508 1.00 86.62 108 VAL A O 1
ATOM 860 N N . THR A 1 109 ? -12.145 10.759 7.285 1.00 87.62 109 THR A N 1
ATOM 861 C CA . THR A 1 109 ? -12.677 11.698 8.254 1.00 87.62 109 THR A CA 1
ATOM 862 C C . THR A 1 109 ? -13.102 11.004 9.543 1.00 87.62 109 THR A C 1
ATOM 864 O O . THR A 1 109 ? -12.717 11.454 10.619 1.00 87.62 109 THR A O 1
ATOM 867 N N . GLN A 1 110 ? -13.839 9.895 9.441 1.00 86.25 110 GLN A N 1
ATOM 868 C CA . GLN A 1 110 ? -14.283 9.100 10.586 1.00 86.25 110 GLN A CA 1
ATOM 869 C C . GLN A 1 110 ? -13.114 8.544 11.402 1.00 86.25 110 GLN A C 1
ATOM 871 O O . GLN A 1 110 ? -13.201 8.511 12.618 1.00 86.25 110 GLN A 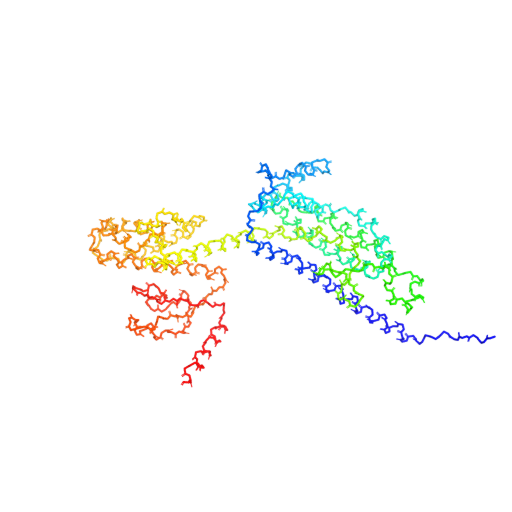O 1
ATOM 876 N N . GLU A 1 111 ? -12.008 8.134 10.782 1.00 85.75 111 GLU A N 1
ATOM 877 C CA . GLU A 1 111 ? -10.859 7.624 11.545 1.00 85.75 111 GLU A CA 1
ATOM 878 C C . GLU A 1 111 ? -9.973 8.743 12.123 1.00 85.75 111 GLU A C 1
ATOM 880 O O . GLU A 1 111 ? -9.291 8.531 13.123 1.00 85.75 111 GLU A O 1
ATOM 885 N N . LEU A 1 112 ? -9.974 9.943 11.526 1.00 86.50 112 LEU A N 1
ATOM 886 C CA . LEU A 1 112 ? -9.285 11.117 12.085 1.00 86.50 112 LEU A CA 1
ATOM 887 C C . LEU A 1 112 ? -10.059 11.745 13.248 1.00 86.50 112 LEU A C 1
ATOM 889 O O . LEU A 1 112 ? -9.456 12.269 14.186 1.00 86.50 112 LEU A O 1
ATOM 893 N N . LEU A 1 113 ? -11.387 11.726 13.159 1.00 87.50 113 LEU A N 1
ATOM 894 C CA . LEU A 1 113 ? -12.320 12.299 14.122 1.00 87.50 113 LEU A CA 1
ATOM 895 C C . LEU A 1 113 ? -13.387 11.252 14.488 1.00 87.50 113 LEU A C 1
ATOM 897 O O . LEU A 1 113 ? -14.552 11.411 14.117 1.00 87.50 113 LEU A O 1
ATOM 901 N N . PRO A 1 114 ? -12.998 10.165 15.178 1.00 85.00 114 PRO A N 1
ATOM 902 C CA . PRO A 1 114 ? -13.916 9.081 15.496 1.00 85.00 114 PRO A CA 1
ATOM 903 C C . PRO A 1 114 ? -14.989 9.521 16.488 1.00 85.00 114 PRO A C 1
ATOM 905 O O . PRO A 1 114 ? -14.687 10.064 17.552 1.00 85.00 114 PRO A O 1
ATOM 908 N N . ASP A 1 115 ? -16.242 9.227 16.141 1.00 83.81 115 ASP A N 1
ATOM 909 C CA . ASP A 1 115 ? -17.407 9.440 16.994 1.00 83.81 115 ASP A CA 1
ATOM 910 C C . ASP A 1 115 ? -17.703 8.181 17.819 1.00 83.81 115 ASP A C 1
ATOM 912 O O . ASP A 1 115 ? -18.130 7.146 17.292 1.00 83.81 115 ASP A O 1
ATOM 916 N N . ALA A 1 116 ? -17.500 8.286 19.134 1.00 82.19 116 ALA A N 1
ATOM 917 C CA . ALA A 1 116 ? -17.801 7.220 20.080 1.00 82.19 116 ALA A CA 1
ATOM 918 C C . ALA A 1 116 ? -19.292 6.846 20.070 1.00 82.19 116 ALA A C 1
ATOM 920 O O . ALA A 1 116 ? -19.628 5.690 20.313 1.00 82.19 116 ALA A O 1
ATOM 921 N N . SER A 1 117 ? -20.199 7.780 19.758 1.00 83.94 117 SER A N 1
ATOM 922 C CA . SER A 1 117 ? -21.646 7.594 19.910 1.00 83.94 117 SER A CA 1
ATOM 923 C C . SER A 1 117 ? -22.194 6.423 19.090 1.00 83.94 117 SER A C 1
ATOM 925 O O . SER A 1 117 ? -23.080 5.703 19.552 1.00 83.94 117 SER A O 1
ATOM 927 N N . ILE A 1 118 ? -21.637 6.191 17.898 1.00 77.88 118 ILE A N 1
ATOM 928 C CA . ILE A 1 118 ? -22.025 5.092 17.006 1.00 77.88 118 ILE A CA 1
ATOM 929 C C . ILE A 1 118 ? -21.691 3.749 17.659 1.00 77.88 118 ILE A C 1
ATOM 931 O O . ILE A 1 118 ? -22.529 2.848 17.699 1.00 77.88 118 ILE A O 1
ATOM 935 N N . PHE A 1 119 ? -20.485 3.637 18.217 1.00 75.88 119 PHE A N 1
ATOM 936 C CA . PHE A 1 119 ? -20.044 2.443 18.929 1.00 75.88 119 PHE A CA 1
ATOM 937 C C . PHE A 1 119 ? -20.821 2.254 20.226 1.00 75.88 119 PHE A C 1
ATOM 939 O O . PHE A 1 119 ? -21.353 1.174 20.457 1.00 75.88 119 PHE A O 1
ATOM 946 N N . LEU A 1 120 ? -20.965 3.309 21.028 1.00 83.50 120 LEU A N 1
ATOM 947 C CA . LEU A 1 120 ? -21.691 3.275 22.297 1.00 83.50 120 LEU A CA 1
ATOM 948 C C . LEU A 1 120 ? -23.150 2.823 22.115 1.00 83.50 120 LEU A C 1
ATOM 950 O O . LEU A 1 120 ? -23.652 2.048 22.923 1.00 83.50 120 LEU A O 1
ATOM 954 N N . LYS A 1 121 ? -23.818 3.225 21.025 1.00 86.81 121 LYS A N 1
ATOM 955 C CA . LYS A 1 121 ? -25.170 2.745 20.675 1.00 86.81 121 LYS A CA 1
ATOM 956 C C . LYS A 1 121 ? -25.211 1.263 20.299 1.00 86.81 121 LYS A C 1
ATOM 958 O O . LYS A 1 121 ? -26.239 0.622 20.498 1.00 86.81 121 LYS A O 1
ATOM 963 N N . ALA A 1 122 ? -24.124 0.722 19.752 1.00 83.62 122 ALA A N 1
ATOM 964 C CA . ALA A 1 122 ? -24.021 -0.687 19.385 1.00 83.62 122 ALA A CA 1
ATOM 965 C C . ALA A 1 122 ? -23.671 -1.591 20.580 1.00 83.62 122 ALA A C 1
ATOM 967 O O . ALA A 1 122 ? -23.990 -2.779 20.543 1.00 83.62 122 ALA A O 1
ATOM 968 N N . ILE A 1 123 ? -23.061 -1.045 21.643 1.00 82.81 123 ILE A N 1
ATOM 969 C CA . ILE A 1 123 ? -22.605 -1.808 22.819 1.00 82.81 123 ILE A CA 1
ATOM 970 C C . ILE A 1 123 ? -23.693 -2.719 23.404 1.00 82.81 123 ILE A C 1
ATOM 972 O O . ILE A 1 123 ? -23.401 -3.895 23.582 1.00 82.81 123 ILE A O 1
ATOM 976 N N . PRO A 1 124 ? -24.944 -2.282 23.648 1.00 82.31 124 PRO A N 1
ATOM 977 C CA . PRO A 1 124 ? -25.962 -3.171 24.212 1.00 82.31 124 PRO A CA 1
ATOM 978 C C . PRO A 1 124 ? -26.225 -4.427 23.367 1.00 82.31 124 PRO A C 1
ATOM 980 O O . PRO A 1 124 ? -26.407 -5.512 23.914 1.00 82.31 124 PRO A O 1
ATOM 983 N N . ALA A 1 125 ? -26.209 -4.299 22.036 1.00 81.69 125 ALA A N 1
ATOM 984 C CA . ALA A 1 125 ? -26.354 -5.441 21.136 1.00 81.69 125 ALA A CA 1
ATOM 985 C C . ALA A 1 125 ? -25.102 -6.330 21.157 1.00 81.69 125 ALA A C 1
ATOM 987 O O . ALA A 1 125 ? -25.221 -7.542 21.272 1.00 81.69 125 ALA A O 1
ATOM 988 N N . LEU A 1 126 ? -23.912 -5.724 21.140 1.00 81.06 126 LEU A N 1
ATOM 989 C CA . LEU A 1 126 ? -22.636 -6.443 21.213 1.00 81.06 126 LEU A CA 1
ATOM 990 C C . LEU A 1 126 ? -22.482 -7.239 22.516 1.00 81.06 126 LEU A C 1
ATOM 992 O O . LEU A 1 126 ? -21.951 -8.344 22.496 1.00 81.06 126 LEU A O 1
ATOM 996 N N . LEU A 1 127 ? -22.959 -6.690 23.636 1.00 77.12 127 LEU A N 1
ATOM 997 C CA . LEU A 1 127 ? -22.991 -7.380 24.926 1.00 77.12 127 LEU A CA 1
ATOM 998 C C . LEU A 1 127 ? -24.002 -8.536 24.909 1.00 77.12 127 LEU A C 1
ATOM 1000 O O . LEU A 1 127 ? -23.722 -9.595 25.460 1.00 77.12 127 LEU A O 1
ATOM 1004 N N . LYS A 1 128 ? -25.151 -8.370 24.237 1.00 76.56 128 LYS A N 1
ATOM 1005 C CA . LYS A 1 128 ? -26.147 -9.440 24.054 1.00 76.56 128 LYS A CA 1
ATOM 1006 C C . LYS A 1 128 ? -25.621 -10.591 23.187 1.00 76.56 128 LYS A C 1
ATOM 1008 O O . LYS A 1 128 ? -25.989 -11.738 23.426 1.00 76.56 128 LYS A O 1
ATOM 1013 N N . ASP A 1 129 ? -24.757 -10.289 22.222 1.00 77.62 129 ASP A N 1
ATOM 1014 C CA . ASP A 1 129 ? -24.083 -11.279 21.371 1.00 77.62 129 ASP A CA 1
ATOM 1015 C C . ASP A 1 129 ? -22.957 -12.040 22.113 1.00 77.62 129 ASP A C 1
ATOM 1017 O O . ASP A 1 129 ? -22.315 -12.924 21.538 1.00 77.62 129 ASP A O 1
ATOM 1021 N N . GLY A 1 130 ? -22.706 -11.713 23.388 1.00 74.06 130 GLY A N 1
ATOM 1022 C CA . GLY A 1 130 ? -21.739 -12.388 24.249 1.00 74.06 130 GLY A CA 1
ATOM 1023 C C . GLY A 1 130 ? -20.300 -12.258 23.746 1.00 74.06 130 GLY A C 1
ATOM 1024 O O . GLY A 1 130 ? -19.870 -11.205 23.269 1.00 74.06 130 GLY A O 1
ATOM 1025 N N . GLU A 1 131 ? -19.537 -13.349 23.836 1.00 73.88 131 GLU A N 1
ATOM 1026 C CA . GLU A 1 131 ? -18.109 -13.356 23.495 1.00 73.88 131 GLU A CA 1
ATOM 1027 C C . GLU A 1 131 ? -17.813 -13.050 22.023 1.00 73.88 131 GLU A C 1
ATOM 1029 O O . GLU A 1 131 ? -16.769 -12.478 21.718 1.00 73.88 131 GLU A O 1
ATOM 1034 N N . PHE A 1 132 ? -18.742 -13.366 21.115 1.00 79.06 132 PHE A N 1
ATOM 1035 C CA . PHE A 1 132 ? -18.597 -13.131 19.676 1.00 79.06 132 PHE A CA 1
ATOM 1036 C C . PHE A 1 132 ? -18.900 -11.680 19.269 1.00 79.06 132 PHE A C 1
ATOM 1038 O O . PHE A 1 132 ? -18.601 -11.282 18.139 1.00 79.06 132 PHE A O 1
ATOM 1045 N N . GLY A 1 133 ? -19.475 -10.887 20.179 1.00 79.19 133 GLY A N 1
ATOM 1046 C CA . GLY A 1 133 ? -19.723 -9.458 20.009 1.00 79.19 133 GLY A CA 1
ATOM 1047 C C . GLY A 1 133 ? -18.734 -8.601 20.798 1.00 79.19 133 GLY A C 1
ATOM 1048 O O . GLY A 1 133 ? -17.920 -7.876 20.221 1.00 79.19 133 GLY A O 1
ATOM 1049 N N . ALA A 1 134 ? -18.790 -8.689 22.128 1.00 77.94 134 ALA A N 1
ATOM 1050 C CA . ALA A 1 134 ? -18.113 -7.765 23.035 1.00 77.94 134 ALA A CA 1
ATOM 1051 C C . ALA A 1 134 ? -16.579 -7.834 22.960 1.00 77.94 134 ALA A C 1
ATOM 1053 O O . ALA A 1 134 ? -15.914 -6.795 22.923 1.00 77.94 134 ALA A O 1
ATOM 1054 N N . VAL A 1 135 ? -16.000 -9.038 22.898 1.00 76.38 135 VAL A N 1
ATOM 1055 C CA . VAL A 1 135 ? -14.537 -9.196 22.908 1.00 76.38 135 VAL A CA 1
ATOM 1056 C C . VAL A 1 135 ? -13.909 -8.774 21.574 1.00 76.38 135 VAL A C 1
ATOM 1058 O O . VAL A 1 135 ? -13.025 -7.914 21.592 1.00 76.38 135 VAL A O 1
ATOM 1061 N N . PRO A 1 136 ? -14.383 -9.246 20.405 1.00 77.38 136 PRO A N 1
ATOM 1062 C CA . PRO A 1 136 ? -13.952 -8.707 19.122 1.00 77.38 136 PRO A CA 1
ATOM 1063 C C . PRO A 1 136 ? -14.144 -7.191 19.008 1.00 77.38 136 PRO A C 1
ATOM 1065 O O . PRO A 1 136 ? -13.259 -6.515 18.494 1.00 77.38 136 PRO A O 1
ATOM 1068 N N . ALA A 1 137 ? -15.242 -6.623 19.523 1.00 80.38 137 ALA A N 1
ATOM 1069 C CA . ALA A 1 137 ? -15.455 -5.173 19.508 1.00 80.38 137 ALA A CA 1
ATOM 1070 C C . ALA A 1 137 ? -14.391 -4.405 20.313 1.00 80.38 137 ALA A C 1
ATOM 1072 O O . ALA A 1 137 ? -13.888 -3.380 19.844 1.00 80.38 137 ALA A O 1
ATOM 1073 N N . TYR A 1 138 ? -13.997 -4.917 21.483 1.00 81.25 138 TYR A N 1
ATOM 1074 C CA . TYR A 1 138 ? -12.901 -4.352 22.276 1.00 81.25 138 TYR A CA 1
ATOM 1075 C C . TYR A 1 138 ? -11.584 -4.362 21.488 1.00 81.25 138 TYR A C 1
ATOM 1077 O O . TYR A 1 138 ? -10.888 -3.351 21.385 1.00 81.25 138 TYR A O 1
ATOM 1085 N N . VAL A 1 139 ? -11.276 -5.497 20.861 1.00 75.12 139 VAL A N 1
ATOM 1086 C CA . VAL A 1 139 ? -10.065 -5.686 20.056 1.00 75.12 139 VAL A CA 1
ATOM 1087 C C . VAL A 1 139 ? -10.059 -4.771 18.828 1.00 75.12 139 VAL A C 1
ATOM 1089 O O . VAL A 1 139 ? -9.050 -4.130 18.538 1.00 75.12 139 VAL A O 1
ATOM 1092 N N . ILE A 1 140 ? -11.189 -4.646 18.123 1.00 76.88 140 ILE A N 1
ATOM 1093 C CA . ILE A 1 140 ? -11.354 -3.691 17.019 1.00 76.88 140 ILE A CA 1
ATOM 1094 C C . ILE A 1 140 ? -11.078 -2.268 17.492 1.00 76.88 140 ILE A C 1
ATOM 1096 O O . ILE A 1 140 ? -10.429 -1.526 16.759 1.00 76.88 140 ILE A O 1
ATOM 1100 N N . SER A 1 141 ? -11.555 -1.881 18.678 1.00 81.81 141 SER A N 1
ATOM 1101 C CA . SER A 1 141 ? -11.322 -0.540 19.225 1.00 81.81 141 SER A CA 1
ATOM 1102 C C . SER A 1 141 ? -9.821 -0.239 19.352 1.00 81.81 141 SER A C 1
ATOM 1104 O O . SER A 1 141 ? -9.361 0.804 18.886 1.00 81.81 141 SER A O 1
ATOM 1106 N N . GLU A 1 142 ? -9.026 -1.187 19.863 1.00 77.75 142 GLU A N 1
ATOM 1107 C CA . GLU A 1 142 ? -7.559 -1.056 19.908 1.00 77.75 142 GLU A CA 1
ATOM 1108 C C . GLU A 1 142 ? -6.920 -0.980 18.517 1.00 77.75 142 GLU A C 1
ATOM 1110 O O . GLU A 1 142 ? -6.069 -0.128 18.242 1.00 77.75 142 GLU A O 1
ATOM 1115 N N . VAL A 1 143 ? -7.333 -1.850 17.592 1.00 73.06 143 VAL A N 1
ATOM 1116 C CA . VAL A 1 143 ? -6.782 -1.839 16.229 1.00 73.06 143 VAL A CA 1
ATOM 1117 C C . VAL A 1 143 ? -7.110 -0.520 15.523 1.00 73.06 143 VAL A C 1
ATOM 1119 O O . VAL A 1 143 ? -6.239 0.059 14.868 1.00 73.06 143 VAL A O 1
ATOM 1122 N N . ARG A 1 144 ? -8.336 -0.012 15.689 1.00 80.12 144 ARG A N 1
ATOM 1123 C CA . ARG A 1 144 ? -8.767 1.303 15.199 1.00 80.12 144 ARG A CA 1
ATOM 1124 C C . ARG A 1 144 ? -7.932 2.420 15.805 1.00 80.12 144 ARG A C 1
ATOM 1126 O O . ARG A 1 144 ? -7.456 3.262 15.052 1.00 80.12 144 ARG A O 1
ATOM 1133 N N . ARG A 1 145 ? -7.672 2.396 17.118 1.00 81.44 145 ARG A N 1
ATOM 1134 C CA . ARG A 1 145 ? -6.784 3.362 17.786 1.00 81.44 145 ARG A CA 1
ATOM 1135 C C . ARG A 1 145 ? -5.417 3.405 17.104 1.00 81.44 145 ARG A C 1
ATOM 1137 O O . ARG A 1 145 ? -4.965 4.469 16.683 1.00 81.44 145 ARG A O 1
ATOM 1144 N N . HIS A 1 146 ? -4.771 2.256 16.921 1.00 76.75 146 HIS A N 1
ATOM 1145 C CA . HIS A 1 146 ? -3.453 2.194 16.284 1.00 76.75 146 HIS A CA 1
ATOM 1146 C C . HIS A 1 146 ? -3.467 2.646 14.817 1.00 76.75 146 HIS A C 1
ATOM 1148 O O . HIS A 1 146 ? -2.598 3.418 14.398 1.00 76.75 146 HIS A O 1
ATOM 1154 N N . ALA A 1 147 ? -4.446 2.191 14.033 1.00 73.50 147 ALA A N 1
ATOM 1155 C CA . ALA A 1 147 ? -4.587 2.576 12.632 1.00 73.50 147 ALA A CA 1
ATOM 1156 C C . ALA A 1 147 ? -4.874 4.077 12.482 1.00 73.50 147 ALA A C 1
ATOM 1158 O O . ALA A 1 147 ? -4.226 4.744 11.674 1.00 73.50 147 ALA A O 1
ATOM 1159 N N . GLY A 1 148 ? -5.768 4.617 13.310 1.00 78.31 148 GLY A N 1
ATOM 1160 C CA . GLY A 1 148 ? -6.098 6.035 13.377 1.00 78.31 148 GLY A CA 1
ATOM 1161 C C . GLY A 1 148 ? -4.892 6.888 13.758 1.00 78.31 148 GLY A C 1
ATOM 1162 O O . GLY A 1 148 ? -4.645 7.904 13.118 1.00 78.31 148 GLY A O 1
ATOM 1163 N N . ILE A 1 149 ? -4.076 6.474 14.735 1.00 79.94 149 ILE A N 1
ATOM 1164 C CA . ILE A 1 149 ? -2.843 7.197 15.099 1.00 79.94 149 ILE A CA 1
ATOM 1165 C C . ILE A 1 149 ? -1.863 7.234 13.924 1.00 79.94 149 ILE A C 1
ATOM 1167 O O . ILE A 1 149 ? -1.265 8.275 13.647 1.00 79.94 149 ILE A O 1
ATOM 1171 N N . ASN A 1 150 ? -1.684 6.112 13.226 1.00 79.38 150 ASN A N 1
ATOM 1172 C CA . ASN A 1 150 ? -0.808 6.056 12.058 1.00 79.38 150 ASN A CA 1
ATOM 1173 C C . ASN A 1 150 ? -1.334 6.942 10.924 1.00 79.38 150 ASN A C 1
ATOM 1175 O O . ASN A 1 150 ? -0.559 7.702 10.339 1.00 79.38 150 ASN A O 1
ATOM 1179 N N . LEU A 1 151 ? -2.645 6.908 10.672 1.00 83.12 151 LEU A N 1
ATOM 1180 C CA . LEU A 1 151 ? -3.315 7.801 9.731 1.00 83.12 151 LEU A CA 1
ATOM 1181 C C . LEU A 1 151 ? -3.135 9.268 10.135 1.00 83.12 151 LEU A C 1
ATOM 1183 O O . LEU A 1 151 ? -2.767 10.075 9.296 1.00 83.12 151 LEU A O 1
ATOM 1187 N N . ALA A 1 152 ? -3.324 9.619 11.407 1.00 83.75 152 ALA A N 1
ATOM 1188 C CA . ALA A 1 152 ? -3.181 10.979 11.917 1.00 83.75 152 ALA A CA 1
ATOM 1189 C C . ALA A 1 152 ? -1.746 11.501 11.781 1.00 83.75 152 ALA A C 1
ATOM 1191 O O . ALA A 1 152 ? -1.544 12.648 11.382 1.00 83.75 152 ALA A O 1
ATOM 1192 N N . LYS A 1 153 ? -0.738 10.667 12.067 1.00 84.50 153 LYS A N 1
ATOM 1193 C CA . LYS A 1 153 ? 0.679 11.004 11.848 1.00 84.50 153 LYS A CA 1
ATOM 1194 C C . LYS A 1 153 ? 0.969 11.244 10.370 1.00 84.50 153 LYS A C 1
ATOM 1196 O O . LYS A 1 153 ? 1.625 12.225 10.022 1.00 84.50 153 LYS A O 1
ATOM 1201 N N . ASP A 1 154 ? 0.466 10.369 9.503 1.00 82.62 154 ASP A N 1
ATOM 1202 C CA . ASP A 1 154 ? 0.646 10.505 8.063 1.00 82.62 154 ASP A CA 1
ATOM 1203 C C . ASP A 1 154 ? -0.078 11.735 7.499 1.00 82.62 154 ASP A C 1
ATOM 1205 O O . ASP A 1 154 ? 0.501 12.495 6.725 1.00 82.62 154 ASP A O 1
ATOM 1209 N N . PHE A 1 155 ? -1.306 11.971 7.956 1.00 87.06 155 PHE A N 1
ATOM 1210 C CA . PHE A 1 155 ? -2.102 13.156 7.675 1.00 87.06 155 PHE A CA 1
ATOM 1211 C C . PHE A 1 155 ? -1.348 14.417 8.074 1.00 87.06 155 PHE A C 1
ATOM 1213 O O . PHE A 1 155 ? -1.128 15.281 7.235 1.00 87.06 155 PHE A O 1
ATOM 1220 N N . GLY A 1 156 ? -0.852 14.476 9.312 1.00 86.88 156 GLY A N 1
ATOM 1221 C CA . GLY A 1 156 ? -0.073 15.602 9.812 1.00 86.88 156 GLY A CA 1
ATOM 1222 C C . GLY A 1 156 ? 1.169 15.900 8.974 1.00 86.88 156 GLY A C 1
ATOM 1223 O O . GLY A 1 156 ? 1.427 17.060 8.652 1.00 86.88 156 GLY A O 1
ATOM 1224 N N . ARG A 1 157 ? 1.892 14.858 8.547 1.00 90.19 157 ARG A N 1
ATOM 1225 C CA . ARG A 1 157 ? 3.039 14.990 7.637 1.00 90.19 157 ARG A CA 1
ATOM 1226 C C . ARG A 1 157 ? 2.638 15.584 6.283 1.00 90.19 157 ARG A C 1
ATOM 1228 O O . ARG A 1 157 ? 3.307 16.486 5.796 1.00 90.19 157 ARG A O 1
ATOM 1235 N N . VAL A 1 158 ? 1.562 15.082 5.684 1.00 87.69 158 VAL A N 1
ATOM 1236 C CA . VAL A 1 158 ? 1.085 15.471 4.344 1.00 87.69 158 VAL A CA 1
ATOM 1237 C C . VAL A 1 158 ? 0.476 16.874 4.335 1.00 87.69 158 VAL A C 1
ATOM 1239 O O . VAL A 1 158 ? 0.704 17.656 3.417 1.00 87.69 158 VAL A O 1
ATOM 1242 N N . THR A 1 159 ? -0.284 17.228 5.370 1.00 91.25 159 THR A N 1
ATOM 1243 C CA . THR A 1 159 ? -0.975 18.521 5.462 1.00 91.25 159 THR A CA 1
ATOM 1244 C C . THR A 1 159 ? -0.168 19.584 6.203 1.00 91.25 159 THR A C 1
ATOM 1246 O O . THR A 1 159 ? -0.680 20.682 6.414 1.00 91.25 159 THR A O 1
ATOM 1249 N N . ASN A 1 160 ? 1.070 19.273 6.605 1.00 89.69 160 ASN A N 1
ATOM 1250 C CA . ASN A 1 160 ? 1.948 20.124 7.410 1.00 89.69 160 ASN A CA 1
ATOM 1251 C C . ASN A 1 160 ? 1.275 20.629 8.703 1.00 89.69 160 ASN A C 1
ATOM 1253 O O . ASN A 1 160 ? 1.234 21.823 9.001 1.00 89.69 160 ASN A O 1
ATOM 1257 N N . THR A 1 161 ? 0.677 19.710 9.462 1.00 88.25 161 THR A N 1
ATOM 1258 C CA . THR A 1 161 ? -0.031 20.014 10.713 1.00 88.25 161 THR A CA 1
ATOM 1259 C C . THR A 1 161 ? 0.371 19.062 11.822 1.00 88.25 161 THR A C 1
ATOM 1261 O O . THR A 1 161 ? 0.613 17.883 11.581 1.00 88.25 161 THR A O 1
ATOM 1264 N N . LYS A 1 162 ? 0.360 19.543 13.066 1.00 89.81 162 LYS A N 1
ATOM 1265 C CA . LYS A 1 162 ? 0.605 18.682 14.223 1.00 89.81 162 LYS A CA 1
ATOM 1266 C C . LYS A 1 162 ? -0.538 17.668 14.408 1.00 89.81 162 LYS A C 1
ATOM 1268 O O . LYS A 1 162 ? -1.699 18.084 14.419 1.00 89.81 162 LYS A O 1
ATOM 1273 N N . PRO A 1 163 ? -0.244 16.366 14.573 1.00 88.38 163 PRO A N 1
ATOM 1274 C CA . PRO A 1 163 ? -1.270 15.331 14.699 1.00 88.38 163 PRO A CA 1
ATOM 1275 C C . PRO A 1 163 ? -1.878 15.235 16.110 1.00 88.38 163 PRO A C 1
ATOM 1277 O O . PRO A 1 163 ? -2.841 14.498 16.302 1.00 88.38 163 PRO A O 1
ATOM 1280 N N . ASP A 1 164 ? -1.347 15.976 17.090 1.00 91.12 164 ASP A N 1
ATOM 1281 C CA . ASP A 1 164 ? -1.642 15.824 18.524 1.00 91.12 164 ASP A CA 1
ATOM 1282 C C . ASP A 1 164 ? -3.134 15.905 18.865 1.00 91.12 164 ASP A C 1
ATOM 1284 O O . ASP A 1 164 ? -3.634 15.167 19.712 1.00 91.12 164 ASP A O 1
ATOM 1288 N N . THR A 1 165 ? -3.874 16.799 18.207 1.00 88.62 165 THR A N 1
ATOM 1289 C CA . THR A 1 165 ? -5.319 16.933 18.432 1.00 88.62 165 THR A CA 1
ATOM 1290 C C . THR A 1 165 ? -6.078 15.699 17.952 1.00 88.62 165 THR A C 1
ATOM 1292 O O . THR A 1 165 ? -6.906 15.189 18.698 1.00 88.62 165 THR A O 1
ATOM 1295 N N . TYR A 1 166 ? -5.757 15.175 16.767 1.00 88.69 166 TYR A N 1
ATOM 1296 C CA . TYR A 1 166 ? -6.388 13.960 16.242 1.00 88.69 166 TYR A CA 1
ATOM 1297 C C . TYR A 1 166 ? -6.034 12.741 17.098 1.00 88.69 166 TYR A C 1
ATOM 1299 O O . TYR A 1 166 ? -6.920 11.994 17.493 1.00 88.69 166 TYR A O 1
ATOM 1307 N N . ILE A 1 167 ? -4.760 12.590 17.475 1.00 89.56 167 ILE A N 1
ATOM 1308 C CA . ILE A 1 167 ? -4.300 11.489 18.337 1.00 89.56 167 ILE A CA 1
ATOM 1309 C C . ILE A 1 167 ? -5.027 11.503 19.687 1.00 89.56 167 ILE A C 1
ATOM 1311 O O . ILE A 1 167 ? -5.462 10.454 20.154 1.00 89.56 167 ILE A O 1
ATOM 1315 N N . ARG A 1 168 ? -5.203 12.680 20.304 1.00 92.44 168 ARG A N 1
ATOM 1316 C CA . ARG A 1 168 ? -5.957 12.799 21.561 1.00 92.44 168 ARG A CA 1
ATOM 1317 C C . ARG A 1 168 ? -7.413 12.371 21.410 1.00 92.44 168 ARG A C 1
ATOM 1319 O O . ARG A 1 168 ? -7.904 11.659 22.278 1.00 92.44 168 ARG A O 1
ATOM 1326 N N . ILE A 1 169 ? -8.082 12.781 20.330 1.00 89.75 169 ILE A N 1
ATOM 1327 C CA . ILE A 1 169 ? -9.473 12.388 20.055 1.00 89.75 169 ILE A CA 1
ATOM 1328 C C . ILE A 1 169 ? -9.559 10.872 19.855 1.00 89.75 169 ILE A C 1
ATOM 1330 O O . ILE A 1 169 ? -10.377 10.225 20.493 1.00 89.75 169 ILE A O 1
ATOM 1334 N N . ILE A 1 170 ? -8.671 10.296 19.043 1.00 88.69 170 ILE A N 1
ATOM 1335 C CA . ILE A 1 170 ? -8.629 8.855 18.763 1.00 88.69 170 ILE A CA 1
ATOM 1336 C C . ILE A 1 170 ? -8.414 8.036 20.040 1.00 88.69 170 ILE A C 1
ATOM 1338 O O . ILE A 1 170 ? -9.143 7.072 20.273 1.00 88.69 170 ILE A O 1
ATOM 1342 N N . ASN A 1 171 ? -7.446 8.426 20.876 1.00 89.44 171 ASN A N 1
ATOM 1343 C CA . ASN A 1 171 ? -7.194 7.751 22.150 1.00 89.44 171 ASN A CA 1
ATOM 1344 C C . ASN A 1 171 ? -8.419 7.825 23.056 1.00 89.44 171 ASN A C 1
ATOM 1346 O O . ASN A 1 171 ? -8.908 6.786 23.486 1.00 89.44 171 ASN A O 1
ATOM 1350 N N . ARG A 1 172 ? -8.962 9.032 23.253 1.00 92.50 172 ARG A N 1
ATOM 1351 C CA . ARG A 1 172 ? -10.138 9.253 24.093 1.00 92.50 172 ARG A CA 1
ATOM 1352 C C . ARG A 1 172 ? -11.341 8.429 23.633 1.00 92.50 172 ARG A C 1
ATOM 1354 O O . ARG A 1 172 ? -11.968 7.778 24.457 1.00 92.50 172 ARG A O 1
ATOM 1361 N N . THR A 1 173 ? -11.658 8.433 22.340 1.00 90.06 173 THR A N 1
ATOM 1362 C CA . THR A 1 173 ? -12.792 7.668 21.804 1.00 90.06 173 THR A CA 1
ATOM 1363 C C . THR A 1 173 ? -12.608 6.169 22.040 1.00 90.06 173 THR A C 1
ATOM 1365 O O . THR A 1 173 ? -13.539 5.488 22.465 1.00 90.06 173 THR A O 1
ATOM 1368 N N . ALA A 1 174 ? -11.405 5.641 21.810 1.00 87.88 174 ALA A N 1
ATOM 1369 C CA . ALA A 1 174 ? -11.123 4.236 22.071 1.00 87.88 174 ALA A CA 1
ATOM 1370 C C . ALA A 1 174 ? -11.187 3.897 23.573 1.00 87.88 174 ALA A C 1
ATOM 1372 O O . ALA A 1 174 ? -11.749 2.858 23.920 1.00 87.88 174 ALA A O 1
ATOM 1373 N N . ASP A 1 175 ? -10.704 4.786 24.451 1.00 91.31 175 ASP A N 1
ATOM 1374 C CA . ASP A 1 175 ? -10.789 4.638 25.911 1.00 91.31 175 ASP A CA 1
ATOM 1375 C C . ASP A 1 175 ? -12.250 4.603 26.378 1.00 91.31 175 ASP A C 1
ATOM 1377 O O . ASP A 1 175 ? -12.624 3.744 27.175 1.00 91.31 175 ASP A O 1
ATOM 1381 N N . GLU A 1 176 ? -13.094 5.498 25.853 1.00 90.12 176 GLU A N 1
ATOM 1382 C CA . GLU A 1 176 ? -14.530 5.553 26.154 1.00 90.12 176 GLU A CA 1
ATOM 1383 C C . GLU A 1 176 ? -15.240 4.253 25.738 1.00 90.12 176 GLU A C 1
ATOM 1385 O O . GLU A 1 176 ? -15.981 3.671 26.532 1.00 90.12 176 GLU A O 1
ATOM 1390 N N . ILE A 1 177 ? -14.973 3.751 24.526 1.00 86.56 177 ILE A N 1
ATOM 1391 C CA . ILE A 1 177 ? -15.554 2.495 24.021 1.00 86.56 177 ILE A CA 1
ATOM 1392 C C . ILE A 1 177 ? -15.104 1.304 24.872 1.00 86.56 177 ILE A C 1
ATOM 1394 O O . ILE A 1 177 ? -15.925 0.494 25.301 1.00 86.56 177 ILE A O 1
ATOM 1398 N N . GLN A 1 178 ? -13.802 1.187 25.124 1.00 86.75 178 GLN A N 1
ATOM 1399 C CA . GLN A 1 178 ? -13.230 0.076 25.883 1.00 86.75 178 GLN A CA 1
ATOM 1400 C C . GLN A 1 178 ? -13.712 0.069 27.327 1.00 86.75 178 GLN A C 1
ATOM 1402 O O . GLN A 1 178 ? -14.061 -0.991 27.841 1.00 86.75 178 GLN A O 1
ATOM 1407 N N . SER A 1 179 ? -13.786 1.244 27.954 1.00 88.12 179 SER A N 1
ATOM 1408 C CA . SER A 1 179 ? -14.320 1.393 29.306 1.00 88.12 179 SER A CA 1
ATOM 1409 C C . SER A 1 179 ? -15.789 0.993 29.359 1.00 88.12 179 SER A C 1
ATOM 1411 O O . SER A 1 179 ? -16.189 0.283 30.271 1.00 88.12 179 SER A O 1
ATOM 1413 N N . ALA A 1 180 ? -16.598 1.380 28.370 1.00 85.50 180 ALA A N 1
ATOM 1414 C CA . ALA A 1 180 ? -18.006 0.994 28.317 1.00 85.50 180 ALA A CA 1
ATOM 1415 C C . ALA A 1 180 ? -18.202 -0.523 28.125 1.00 85.50 180 ALA A C 1
ATOM 1417 O O . ALA A 1 180 ? -19.073 -1.108 28.767 1.00 85.50 180 ALA A O 1
ATOM 1418 N N . ILE A 1 181 ? -17.373 -1.179 27.304 1.00 80.56 181 ILE A N 1
ATOM 1419 C CA . ILE A 1 181 ? -17.397 -2.645 27.136 1.00 80.56 181 ILE A CA 1
ATOM 1420 C C . ILE A 1 181 ? -16.944 -3.351 28.423 1.00 80.56 181 ILE A C 1
ATOM 1422 O O . ILE A 1 181 ? -17.590 -4.304 28.864 1.00 80.56 181 ILE A O 1
ATOM 1426 N N . ALA A 1 182 ? -15.865 -2.870 29.045 1.00 80.38 182 ALA A N 1
ATOM 1427 C CA . ALA A 1 182 ? -15.334 -3.427 30.286 1.00 80.38 182 ALA A CA 1
ATOM 1428 C C . ALA A 1 182 ? -16.317 -3.257 31.457 1.00 80.38 182 ALA A C 1
ATOM 1430 O O . ALA A 1 182 ? -16.565 -4.213 32.183 1.00 80.38 182 ALA A O 1
ATOM 1431 N N . ASN A 1 183 ? -16.942 -2.082 31.591 1.00 82.75 183 ASN A N 1
ATOM 1432 C CA . ASN A 1 183 ? -17.963 -1.800 32.608 1.00 82.75 183 ASN A CA 1
ATOM 1433 C C . ASN A 1 183 ? -19.255 -2.597 32.384 1.00 82.75 183 ASN A C 1
ATOM 1435 O O . ASN A 1 183 ? -19.989 -2.859 33.331 1.00 82.75 183 ASN A O 1
ATOM 1439 N N . GLY A 1 184 ? -19.531 -3.007 31.143 1.00 71.06 184 GLY A N 1
ATOM 1440 C CA . GLY A 1 184 ? -20.575 -3.980 30.819 1.00 71.06 184 GLY A CA 1
ATOM 1441 C C . GLY A 1 184 ? -20.196 -5.430 31.149 1.00 71.06 184 GLY A C 1
ATOM 1442 O O . GLY A 1 184 ? -20.880 -6.337 30.680 1.00 71.06 184 GLY A O 1
ATOM 1443 N N . ASN A 1 185 ? -19.098 -5.665 31.885 1.00 64.75 185 ASN A N 1
ATOM 1444 C CA . ASN A 1 185 ? -18.518 -6.975 32.205 1.00 64.75 185 ASN A CA 1
ATOM 1445 C C . ASN A 1 185 ? -18.281 -7.861 30.969 1.00 64.75 185 ASN A C 1
ATOM 1447 O O . ASN A 1 185 ? -18.500 -9.071 31.022 1.00 64.75 185 ASN A O 1
ATOM 1451 N N . PHE A 1 186 ? -17.897 -7.271 29.826 1.00 66.00 186 PHE A N 1
ATOM 1452 C CA . PHE A 1 186 ? -17.804 -7.979 28.536 1.00 66.00 186 PHE A CA 1
ATOM 1453 C C . PHE A 1 186 ? -19.093 -8.726 28.127 1.00 66.00 186 PHE A C 1
ATOM 1455 O O . PHE A 1 186 ? -19.064 -9.582 27.247 1.00 66.00 186 PHE A O 1
ATOM 1462 N N . GLY A 1 187 ? -20.238 -8.386 28.726 1.00 56.38 187 GLY A N 1
ATOM 1463 C CA . GLY A 1 187 ? -21.534 -8.995 28.432 1.00 56.38 187 GLY A CA 1
ATOM 1464 C C . GLY A 1 187 ? -21.824 -10.272 29.219 1.00 56.38 187 GLY A C 1
ATOM 1465 O O . GLY A 1 187 ? -22.825 -10.930 28.944 1.00 56.38 187 GLY A O 1
ATOM 1466 N N . PHE A 1 188 ? -21.000 -10.633 30.205 1.00 59.91 188 PHE A N 1
ATOM 1467 C CA . PHE A 1 188 ? -21.223 -11.834 31.006 1.00 59.91 188 PHE A CA 1
ATOM 1468 C C . PHE A 1 188 ? -22.067 -11.504 32.246 1.00 59.91 188 PHE A C 1
ATOM 1470 O O . PHE A 1 188 ? -21.561 -10.970 33.232 1.00 59.91 188 PHE A O 1
ATOM 1477 N N . THR A 1 189 ? -23.373 -11.784 32.179 1.00 55.72 189 THR A N 1
ATOM 1478 C CA . THR A 1 189 ? -24.296 -11.638 33.320 1.00 55.72 189 THR A CA 1
ATOM 1479 C C . THR A 1 189 ? -24.213 -12.832 34.271 1.00 55.72 189 THR A C 1
ATOM 1481 O O . THR A 1 189 ? -23.765 -13.915 33.894 1.00 55.72 189 THR A O 1
ATOM 1484 N N . ASP A 1 190 ? -24.707 -12.686 35.499 1.00 59.31 190 ASP A N 1
ATOM 1485 C CA . ASP A 1 190 ? -24.752 -13.798 36.454 1.00 59.31 190 ASP A CA 1
ATOM 1486 C C . ASP A 1 190 ? -25.605 -14.977 35.926 1.00 59.31 190 ASP A C 1
ATOM 1488 O O . ASP A 1 190 ? -25.222 -16.137 36.092 1.00 59.31 190 ASP A O 1
ATOM 1492 N N . GLU A 1 191 ? -26.700 -14.722 35.188 1.00 55.50 191 GLU A N 1
ATOM 1493 C CA . GLU A 1 191 ? -27.465 -15.786 34.510 1.00 55.50 191 GLU A CA 1
ATOM 1494 C C . GLU A 1 191 ? -26.707 -16.458 33.347 1.00 55.50 191 GLU A C 1
ATOM 1496 O O . GLU A 1 191 ? -26.928 -17.645 33.068 1.00 55.50 191 GLU A O 1
ATOM 1501 N N . TYR A 1 192 ? -25.821 -15.727 32.656 1.00 54.06 192 TYR A N 1
ATOM 1502 C CA . TYR A 1 192 ? -24.958 -16.279 31.603 1.00 54.06 192 TYR A CA 1
ATOM 1503 C C . TYR A 1 192 ? -24.028 -17.347 32.183 1.00 54.06 192 TYR A C 1
ATOM 1505 O O . TYR A 1 192 ? -23.935 -18.443 31.633 1.00 54.06 192 TYR A O 1
ATOM 1513 N N . TRP A 1 193 ? -23.432 -17.078 33.346 1.00 55.31 193 TRP A N 1
ATOM 1514 C CA . TRP A 1 193 ? -22.579 -18.035 34.054 1.00 55.31 193 TRP A CA 1
ATOM 1515 C C . TRP A 1 193 ? -23.355 -19.243 34.593 1.00 55.31 193 TRP A C 1
ATOM 1517 O O . TRP A 1 193 ? -22.875 -20.373 34.514 1.00 55.31 193 TRP A O 1
ATOM 1527 N N . GLN A 1 194 ? -24.586 -19.040 35.074 1.00 54.47 194 GLN A N 1
ATOM 1528 C CA . GLN A 1 194 ? -25.425 -20.122 35.612 1.00 54.47 194 GLN A CA 1
ATOM 1529 C C . GLN A 1 194 ? -25.946 -21.098 34.542 1.00 54.47 194 GLN A C 1
ATOM 1531 O O . GLN A 1 194 ? -26.157 -22.275 34.833 1.00 54.47 194 GLN A O 1
ATOM 1536 N N . SER A 1 195 ? -26.150 -20.636 33.304 1.00 50.75 195 SER A N 1
ATOM 1537 C CA . SER A 1 195 ? -26.658 -21.452 32.185 1.00 50.75 195 SER A CA 1
ATOM 1538 C C . SER A 1 195 ? -25.594 -21.805 31.134 1.00 50.75 195 SER A C 1
ATOM 1540 O O . SER A 1 195 ? -25.910 -22.420 30.114 1.00 50.75 195 SER A O 1
ATOM 1542 N N . TYR A 1 196 ? -24.328 -21.475 31.408 1.00 48.75 196 TYR A N 1
ATOM 1543 C CA . TYR A 1 196 ? -23.180 -21.541 30.497 1.00 48.75 196 TYR A CA 1
ATOM 1544 C C . TYR A 1 196 ? -23.014 -22.904 29.798 1.00 48.75 196 TYR A C 1
ATOM 1546 O O . TYR A 1 196 ? -22.900 -22.978 28.576 1.00 48.75 196 TYR A O 1
ATOM 1554 N N . TYR A 1 197 ? -23.133 -24.011 30.539 1.00 43.59 197 TYR A N 1
ATOM 1555 C CA . TYR A 1 197 ? -23.033 -25.371 29.983 1.00 43.59 197 TYR A CA 1
ATOM 1556 C C . TYR A 1 197 ? -24.220 -25.784 29.104 1.00 43.59 197 TYR A C 1
ATOM 1558 O O . TYR A 1 197 ? -24.105 -26.703 28.297 1.00 43.59 197 TYR A O 1
ATOM 1566 N N . GLN A 1 198 ? -25.373 -25.129 29.258 1.00 42.19 198 GLN A N 1
ATOM 1567 C CA . GLN A 1 198 ? -26.578 -25.423 28.477 1.00 42.19 198 GLN A CA 1
ATOM 1568 C C . GLN A 1 198 ? -26.599 -24.654 27.143 1.00 42.19 198 GLN A C 1
ATOM 1570 O O . GLN A 1 198 ? -27.442 -24.934 26.288 1.00 42.19 198 GLN A O 1
ATOM 1575 N N . ARG A 1 199 ? -25.669 -23.702 26.946 1.00 43.56 199 ARG A N 1
ATOM 1576 C CA . ARG A 1 199 ? -25.651 -22.745 25.831 1.00 43.56 199 ARG A CA 1
ATOM 1577 C C . ARG A 1 199 ? -24.346 -22.723 25.018 1.00 43.56 199 ARG A C 1
ATOM 1579 O O . ARG A 1 199 ? -23.967 -21.681 24.502 1.00 43.56 199 ARG A O 1
ATOM 1586 N N . PHE A 1 200 ? -23.791 -23.891 24.680 1.00 42.53 200 PHE A N 1
ATOM 1587 C CA . PHE A 1 200 ? -23.136 -24.011 23.355 1.00 42.53 200 PHE A CA 1
ATOM 1588 C C . PHE A 1 200 ? -24.101 -23.696 22.195 1.00 42.53 200 PHE A C 1
ATOM 1590 O O . PHE A 1 200 ? -23.707 -23.589 21.037 1.00 42.53 200 PHE A O 1
ATOM 1597 N N . ARG A 1 201 ? -25.384 -23.518 22.511 1.00 45.06 201 ARG A N 1
ATOM 1598 C CA . ARG A 1 201 ? -26.361 -22.838 21.684 1.00 45.06 201 ARG A CA 1
ATOM 1599 C C . ARG A 1 201 ? -26.019 -21.354 21.572 1.00 45.06 201 ARG A C 1
ATOM 1601 O O . ARG A 1 201 ? -26.579 -20.513 22.268 1.00 45.06 201 ARG A O 1
ATOM 1608 N N . VAL A 1 202 ? -25.221 -21.053 20.555 1.00 50.16 202 VAL A N 1
ATOM 1609 C CA . VAL A 1 202 ? -25.242 -19.788 19.796 1.00 50.16 202 VAL A CA 1
ATOM 1610 C C . VAL A 1 202 ? -26.573 -19.634 19.027 1.00 50.16 202 VAL A C 1
ATOM 1612 O O . VAL A 1 202 ? -26.686 -18.908 18.044 1.00 50.16 202 VAL A O 1
ATOM 1615 N N . ASP A 1 203 ? -27.623 -20.327 19.470 1.00 51.81 203 ASP A N 1
ATOM 1616 C CA . ASP A 1 203 ? -28.900 -20.435 18.793 1.00 51.81 203 ASP A CA 1
ATOM 1617 C C . ASP A 1 203 ? -29.592 -19.071 18.847 1.00 51.81 203 ASP A C 1
ATOM 1619 O O . ASP A 1 203 ? -30.224 -18.696 19.834 1.00 51.81 203 ASP A O 1
ATOM 1623 N N . GLY A 1 204 ? -29.418 -18.315 17.766 1.00 61.81 204 GLY A N 1
ATOM 1624 C CA . GLY A 1 204 ? -30.035 -17.014 17.539 1.00 61.81 204 GLY A CA 1
ATOM 1625 C C . GLY A 1 204 ? -29.062 -15.893 17.177 1.00 61.81 204 GLY A C 1
ATOM 1626 O O . GLY A 1 204 ? -29.515 -14.896 16.619 1.00 61.81 204 GLY A O 1
ATOM 1627 N N . VAL A 1 205 ? -27.754 -16.032 17.437 1.00 70.00 205 VAL A N 1
ATOM 1628 C CA . VAL A 1 205 ? -26.766 -15.018 17.025 1.00 70.00 205 VAL A CA 1
ATOM 1629 C C . VAL A 1 205 ? -26.218 -15.389 15.653 1.00 70.00 205 VAL A C 1
ATOM 1631 O O . VAL A 1 205 ? -25.578 -16.424 15.479 1.00 70.00 205 VAL A O 1
ATOM 1634 N N . SER A 1 206 ? -26.473 -14.533 14.664 1.00 82.75 206 SER A N 1
ATOM 1635 C CA . SER A 1 206 ? -25.912 -14.694 13.324 1.00 82.75 206 SER A CA 1
ATOM 1636 C C . SER A 1 206 ? -24.415 -14.389 13.365 1.00 82.75 206 SER A C 1
ATOM 1638 O O . SER A 1 206 ? -24.009 -13.242 13.576 1.00 82.75 206 SER A O 1
ATOM 1640 N N . LEU A 1 207 ? -23.599 -15.429 13.200 1.00 85.19 207 LEU A N 1
ATOM 1641 C CA . LEU A 1 207 ? -22.149 -15.310 13.152 1.00 85.19 207 LEU A CA 1
ATOM 1642 C C . LEU A 1 207 ? -21.646 -15.236 11.713 1.00 85.19 207 LEU A C 1
ATOM 1644 O O . LEU A 1 207 ? -22.166 -15.903 10.818 1.00 85.19 207 LEU A O 1
ATOM 1648 N N . ILE A 1 208 ? -20.582 -14.462 11.511 1.00 84.44 208 ILE A N 1
ATOM 1649 C CA . ILE A 1 208 ? -19.930 -14.259 10.218 1.00 84.44 208 ILE A CA 1
ATOM 1650 C C . ILE A 1 208 ? -18.432 -14.548 10.348 1.00 84.44 208 ILE A C 1
ATOM 1652 O O . ILE A 1 208 ? -17.770 -14.041 11.253 1.00 84.44 208 ILE A O 1
ATOM 1656 N N . ASP A 1 209 ? -17.880 -15.329 9.418 1.00 84.12 209 ASP A N 1
ATOM 1657 C CA . ASP A 1 209 ? -16.436 -15.484 9.223 1.00 84.12 209 ASP A CA 1
ATOM 1658 C C . ASP A 1 209 ? -15.898 -14.154 8.692 1.00 84.12 209 ASP A C 1
ATOM 1660 O O . ASP A 1 209 ? -16.180 -13.772 7.555 1.00 84.12 209 ASP A O 1
ATOM 1664 N N . LEU A 1 210 ? -15.111 -13.434 9.492 1.00 74.19 210 LEU A N 1
ATOM 1665 C CA . LEU A 1 210 ? -14.622 -12.108 9.113 1.00 74.19 210 LEU A CA 1
ATOM 1666 C C . LEU A 1 210 ? -13.750 -12.125 7.844 1.00 74.19 210 LEU A C 1
ATOM 1668 O O . LEU A 1 210 ? -13.698 -11.140 7.106 1.00 74.19 210 LEU A O 1
ATOM 1672 N N . LYS A 1 211 ? -13.045 -13.230 7.578 1.00 74.38 211 LYS A N 1
ATOM 1673 C CA . LYS A 1 211 ? -12.154 -13.366 6.422 1.00 74.38 211 LYS A CA 1
ATOM 1674 C C . LYS A 1 211 ? -12.930 -13.655 5.141 1.00 74.38 211 LYS A C 1
ATOM 1676 O O . LYS A 1 211 ? -12.526 -13.178 4.076 1.00 74.38 211 LYS A O 1
ATOM 1681 N N . LYS A 1 212 ? -13.994 -14.459 5.224 1.00 78.12 212 LYS A N 1
ATOM 1682 C CA . LYS A 1 212 ? -14.786 -14.896 4.060 1.00 78.12 212 LYS A CA 1
ATOM 1683 C C . LYS A 1 212 ? -16.080 -14.108 3.855 1.00 78.12 212 LYS A C 1
ATOM 1685 O O . LYS A 1 212 ? -16.608 -14.129 2.751 1.00 78.12 212 LYS A O 1
ATOM 1690 N N . GLY A 1 213 ? -16.581 -13.428 4.884 1.00 80.69 213 GLY A N 1
ATOM 1691 C CA . GLY A 1 213 ? -17.881 -12.754 4.878 1.00 80.69 213 GLY A CA 1
ATOM 1692 C C . GLY A 1 213 ? -19.072 -13.716 4.808 1.00 80.69 213 GLY A C 1
ATOM 1693 O O . GLY A 1 213 ? -20.149 -13.313 4.383 1.00 80.69 213 GLY A O 1
ATOM 1694 N N . LEU A 1 214 ? -18.878 -14.987 5.169 1.00 84.44 214 LEU A N 1
ATOM 1695 C CA . LEU A 1 214 ? -19.895 -16.037 5.079 1.00 84.44 214 LEU A CA 1
ATOM 1696 C C . LEU A 1 214 ? -20.450 -16.380 6.466 1.00 84.44 214 LEU A C 1
ATOM 1698 O O . LEU A 1 214 ? -19.736 -16.172 7.449 1.00 84.44 214 LEU A O 1
ATOM 1702 N N . PRO A 1 215 ? -21.671 -16.942 6.559 1.00 87.81 215 PRO A N 1
ATOM 1703 C CA . PRO A 1 215 ? -22.187 -17.482 7.811 1.00 87.81 215 PRO A CA 1
ATOM 1704 C C . PRO A 1 215 ? -21.187 -18.443 8.460 1.00 87.81 215 PRO A C 1
ATOM 1706 O O . PRO A 1 215 ? -20.565 -19.257 7.772 1.00 87.81 215 PRO A O 1
ATOM 1709 N N . ALA A 1 216 ? -21.029 -18.339 9.774 1.00 84.38 216 ALA A N 1
ATOM 1710 C CA . ALA A 1 216 ? -20.044 -19.088 10.541 1.00 84.38 216 ALA A CA 1
ATOM 1711 C C . ALA A 1 216 ? -20.672 -19.838 11.717 1.00 84.38 216 ALA A C 1
ATOM 1713 O O . ALA A 1 216 ? -21.772 -19.531 12.171 1.00 84.38 216 ALA A O 1
ATOM 1714 N N . THR A 1 217 ? -19.940 -20.829 12.217 1.00 78.88 217 THR A N 1
ATOM 1715 C CA . THR A 1 217 ? -20.253 -21.536 13.464 1.00 78.88 217 THR A CA 1
ATOM 1716 C C . THR A 1 217 ? -19.337 -21.051 14.594 1.00 78.88 217 THR A C 1
ATOM 1718 O O . THR A 1 217 ? -18.301 -20.447 14.317 1.00 78.88 217 THR A O 1
ATOM 1721 N N . PRO A 1 218 ? -19.645 -21.357 15.864 1.00 73.81 218 PRO A N 1
ATOM 1722 C CA . PRO A 1 218 ? -18.808 -20.966 17.010 1.00 73.81 218 PRO A CA 1
ATOM 1723 C C . PRO A 1 218 ? -17.394 -21.570 16.990 1.00 73.81 218 PRO A C 1
ATOM 1725 O O . PRO A 1 218 ? -16.471 -21.047 17.613 1.00 73.81 218 PRO A O 1
ATOM 1728 N N . ASP A 1 219 ? -17.220 -22.675 16.262 1.00 72.81 219 ASP A N 1
ATOM 1729 C CA . ASP A 1 219 ? -15.926 -23.335 16.060 1.00 72.81 219 ASP A CA 1
ATOM 1730 C C . ASP A 1 219 ? -15.165 -22.787 14.850 1.00 72.81 219 ASP A C 1
ATOM 1732 O O . ASP A 1 219 ? -13.986 -23.086 14.655 1.00 72.81 219 ASP A O 1
ATOM 1736 N N . THR A 1 220 ? -15.822 -21.965 14.028 1.00 74.38 220 THR A N 1
ATOM 1737 C CA . THR A 1 220 ? -15.148 -21.255 12.948 1.00 74.38 220 THR A CA 1
ATOM 1738 C C . THR A 1 220 ? -14.221 -20.231 13.575 1.00 74.38 220 THR A C 1
ATOM 1740 O O . THR A 1 220 ? -14.666 -19.344 14.306 1.00 74.38 220 THR A O 1
ATOM 1743 N N . ALA A 1 221 ? -12.925 -20.358 13.282 1.00 71.19 221 ALA A N 1
ATOM 1744 C CA . ALA A 1 221 ? -11.915 -19.443 13.782 1.00 71.19 221 ALA A CA 1
ATOM 1745 C C . ALA A 1 221 ? -12.364 -17.999 13.529 1.00 71.19 221 ALA A C 1
ATOM 1747 O O . ALA A 1 221 ? -12.519 -17.583 12.380 1.00 71.19 221 ALA A O 1
ATOM 1748 N N . GLY A 1 222 ? -12.593 -17.295 14.646 1.00 70.75 222 GLY A N 1
ATOM 1749 C CA . GLY A 1 222 ? -13.079 -15.920 14.769 1.00 70.75 222 GLY A CA 1
ATOM 1750 C C . GLY A 1 222 ? -14.169 -15.517 13.781 1.00 70.75 222 GLY A C 1
ATOM 1751 O O . GLY A 1 222 ? -14.175 -14.446 13.164 1.00 70.75 222 GLY A O 1
ATOM 1752 N N . ALA A 1 223 ? -15.164 -16.391 13.770 1.00 81.50 223 ALA A N 1
ATOM 1753 C CA . ALA A 1 223 ? -16.544 -15.973 13.767 1.00 81.50 223 ALA A CA 1
ATOM 1754 C C . ALA A 1 223 ? -16.766 -14.757 14.687 1.00 81.50 223 ALA A C 1
ATOM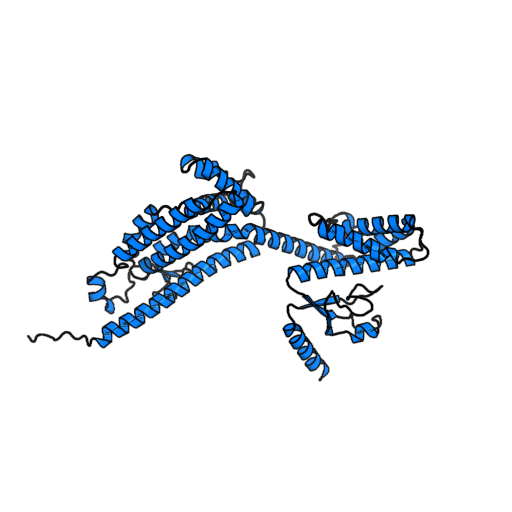 1756 O O . ALA A 1 223 ? -16.271 -14.711 15.815 1.00 81.50 223 ALA A O 1
ATOM 1757 N N . VAL A 1 224 ? -17.512 -13.774 14.197 1.00 84.38 224 VAL A N 1
ATOM 1758 C CA . VAL A 1 224 ? -17.933 -12.591 14.958 1.00 84.38 224 VAL A CA 1
ATOM 1759 C C . VAL A 1 224 ? -19.407 -12.314 14.718 1.00 84.38 224 VAL A C 1
ATOM 1761 O O . VAL A 1 224 ? -19.963 -12.789 13.725 1.00 84.38 224 VAL A O 1
ATOM 1764 N N . SER A 1 225 ? -20.041 -11.522 15.582 1.00 87.25 225 SER A N 1
ATOM 1765 C CA . SER A 1 225 ? -21.404 -11.068 15.308 1.00 87.25 225 SER A CA 1
ATOM 1766 C C . SER A 1 225 ? -21.455 -10.129 14.096 1.00 87.25 225 SER A C 1
ATOM 1768 O O . SER A 1 225 ? -20.488 -9.436 13.753 1.00 87.25 225 SER A O 1
ATOM 1770 N N . GLU A 1 226 ? -22.599 -10.091 13.418 1.00 86.06 226 GLU A N 1
ATOM 1771 C CA . GLU A 1 226 ? -22.812 -9.231 12.249 1.00 86.06 226 GLU A CA 1
ATOM 1772 C C . GLU A 1 226 ? -22.568 -7.739 12.559 1.00 86.06 226 GLU A C 1
ATOM 1774 O O . GLU A 1 226 ? -22.059 -6.981 11.728 1.00 86.06 226 GLU A O 1
ATOM 1779 N N . GLN A 1 227 ? -22.881 -7.316 13.782 1.00 86.44 227 GLN A N 1
ATOM 1780 C CA . GLN A 1 227 ? -22.676 -5.967 14.297 1.00 86.44 227 GLN A CA 1
ATOM 1781 C C . GLN A 1 227 ? -21.183 -5.616 14.320 1.00 86.44 227 GLN A C 1
ATOM 1783 O O . GLN A 1 227 ? -20.791 -4.551 13.838 1.00 86.44 227 GLN A O 1
ATOM 1788 N N . VAL A 1 228 ? -20.338 -6.530 14.807 1.00 84.62 228 VAL A N 1
ATOM 1789 C CA . VAL A 1 228 ? -18.874 -6.384 14.799 1.00 84.62 228 VAL A CA 1
ATOM 1790 C C . VAL A 1 228 ? -18.346 -6.284 13.367 1.00 84.62 228 VAL A C 1
ATOM 1792 O O . VAL A 1 228 ? -17.517 -5.420 13.071 1.00 84.62 228 VAL A O 1
ATOM 1795 N N . ALA A 1 229 ? -18.845 -7.126 12.456 1.00 82.81 229 ALA A N 1
ATOM 1796 C CA . ALA A 1 229 ? -18.420 -7.117 11.058 1.00 82.81 229 ALA A CA 1
ATOM 1797 C C . ALA A 1 229 ? -18.688 -5.755 10.389 1.00 82.81 229 ALA A C 1
ATOM 1799 O O . ALA A 1 229 ? -17.775 -5.179 9.786 1.00 82.81 229 ALA A O 1
ATOM 1800 N N . LYS A 1 230 ? -19.891 -5.190 10.576 1.00 83.00 230 LYS A N 1
ATOM 1801 C CA . LYS A 1 230 ? -20.271 -3.853 10.073 1.00 83.00 230 LYS A CA 1
ATOM 1802 C C . LYS A 1 230 ? -19.389 -2.748 10.653 1.00 83.00 230 LYS A C 1
ATOM 1804 O O . LYS A 1 230 ? -18.913 -1.880 9.922 1.00 83.00 230 LYS A O 1
ATOM 1809 N N . LEU A 1 231 ? -19.091 -2.819 11.951 1.00 81.00 231 LEU A N 1
ATOM 1810 C CA . LEU A 1 231 ? -18.206 -1.879 12.641 1.00 81.00 231 LEU A CA 1
ATOM 1811 C C . LEU A 1 231 ? -16.729 -2.003 12.236 1.00 81.00 231 LEU A C 1
ATOM 1813 O O . LEU A 1 231 ? -15.916 -1.240 12.740 1.00 81.00 231 LEU A O 1
ATOM 1817 N N . SER A 1 232 ? -16.334 -2.912 11.342 1.00 76.06 232 SER A N 1
ATOM 1818 C CA . SER A 1 232 ? -14.949 -3.026 10.846 1.00 76.06 232 SER A CA 1
ATOM 1819 C C . SER A 1 232 ? -14.740 -2.439 9.437 1.00 76.06 232 SER A C 1
ATOM 1821 O O . SER A 1 232 ? -13.602 -2.278 8.999 1.00 76.06 232 SER A O 1
ATOM 1823 N N . GLU A 1 233 ? -15.818 -2.071 8.734 1.00 76.12 233 GLU A N 1
ATOM 1824 C CA . GLU A 1 233 ? -15.802 -1.686 7.311 1.00 76.12 233 GLU A CA 1
ATOM 1825 C C . GLU A 1 233 ? -14.966 -0.422 7.021 1.00 76.12 233 GLU A C 1
ATOM 1827 O O . GLU A 1 233 ? -14.117 -0.415 6.122 1.00 76.12 233 GLU A O 1
ATOM 1832 N N . SER A 1 234 ? -15.170 0.649 7.800 1.00 73.38 234 SER A N 1
ATOM 1833 C CA . SER A 1 234 ? -14.470 1.930 7.597 1.00 73.38 234 SER A CA 1
ATOM 1834 C C . SER A 1 234 ? -12.960 1.789 7.802 1.00 73.38 234 SER A C 1
ATOM 1836 O O . SER A 1 234 ? -12.175 2.326 7.020 1.00 73.38 234 SER A O 1
ATOM 1838 N N . LEU A 1 235 ? -12.556 0.979 8.788 1.00 70.94 235 LEU A N 1
ATOM 1839 C CA . LEU A 1 235 ? -11.161 0.678 9.091 1.00 70.94 235 LEU A CA 1
ATOM 1840 C C . LEU A 1 235 ? -10.466 -0.015 7.911 1.00 70.94 235 LEU A C 1
ATOM 1842 O O . LEU A 1 235 ? -9.335 0.328 7.564 1.00 70.94 235 LEU A O 1
ATOM 1846 N N . ARG A 1 236 ? -11.140 -0.971 7.254 1.00 68.94 236 ARG A N 1
ATOM 1847 C CA . ARG A 1 236 ? -10.590 -1.624 6.054 1.00 68.94 236 ARG A CA 1
ATOM 1848 C C . ARG A 1 236 ? -10.357 -0.613 4.936 1.00 68.94 236 ARG A C 1
ATOM 1850 O O . ARG A 1 236 ? -9.302 -0.644 4.306 1.00 68.94 236 ARG A O 1
ATOM 1857 N N . THR A 1 237 ? -11.312 0.292 4.729 1.00 70.31 237 THR A N 1
ATOM 1858 C CA . THR A 1 237 ? -11.272 1.297 3.657 1.00 70.31 237 THR A CA 1
ATOM 1859 C C . THR A 1 237 ? -10.137 2.308 3.860 1.00 70.31 237 THR A C 1
ATOM 1861 O O . THR A 1 237 ? -9.390 2.589 2.924 1.00 70.31 237 THR A O 1
ATOM 1864 N N . THR A 1 238 ? -9.943 2.825 5.077 1.00 68.00 238 THR A N 1
ATOM 1865 C CA . THR A 1 238 ? -8.880 3.809 5.363 1.00 68.00 238 THR A CA 1
ATOM 1866 C C . THR A 1 238 ? -7.479 3.222 5.411 1.00 68.00 238 THR A C 1
ATOM 1868 O O . THR A 1 238 ? -6.517 3.917 5.078 1.00 68.00 238 THR A O 1
ATOM 1871 N N . SER A 1 239 ? -7.346 1.952 5.798 1.00 66.69 239 SER A N 1
ATOM 1872 C CA . SER A 1 239 ? -6.045 1.310 6.025 1.00 66.69 239 SER A CA 1
ATOM 1873 C C . SER A 1 239 ? -5.111 1.315 4.809 1.00 66.69 239 SER A C 1
ATOM 1875 O O . SER A 1 239 ? -3.892 1.242 4.970 1.00 66.69 239 SER A O 1
ATOM 1877 N N . VAL A 1 240 ? -5.656 1.433 3.595 1.00 64.69 240 VAL A N 1
ATOM 1878 C CA . VAL A 1 240 ? -4.866 1.388 2.355 1.00 64.69 240 VAL A CA 1
ATOM 1879 C C . VAL A 1 240 ? -4.399 2.763 1.890 1.00 64.69 240 VAL A C 1
ATOM 1881 O O . VAL A 1 240 ? -3.460 2.869 1.104 1.00 64.69 240 VAL A O 1
ATOM 1884 N N . ILE A 1 241 ? -4.982 3.840 2.405 1.00 69.12 241 ILE A N 1
ATOM 1885 C CA . ILE A 1 241 ? -4.728 5.199 1.912 1.00 69.12 241 ILE A CA 1
ATOM 1886 C C . ILE A 1 241 ? -3.258 5.618 2.011 1.00 69.12 241 ILE A C 1
ATOM 1888 O O . ILE A 1 241 ? -2.731 6.113 1.009 1.00 69.12 241 ILE A O 1
ATOM 1892 N N . PRO A 1 242 ? -2.539 5.365 3.127 1.00 68.19 242 PRO A N 1
ATOM 1893 C CA . PRO A 1 242 ? -1.116 5.705 3.223 1.00 68.19 242 PRO A CA 1
ATOM 1894 C C . PRO A 1 242 ? -0.251 5.016 2.158 1.00 68.19 242 PRO A C 1
ATOM 1896 O O . PRO A 1 242 ? 0.861 5.453 1.869 1.00 68.19 242 PRO A O 1
ATOM 1899 N N . SER A 1 243 ? -0.776 3.941 1.577 1.00 64.38 243 SER A N 1
ATOM 1900 C CA . SER A 1 243 ? -0.081 3.032 0.678 1.00 64.38 243 SER A CA 1
ATOM 1901 C C . SER A 1 243 ? -0.432 3.214 -0.797 1.00 64.38 243 SER A C 1
ATOM 1903 O O . SER A 1 243 ? 0.264 2.675 -1.655 1.00 64.38 243 SER A O 1
ATOM 1905 N N . LEU A 1 244 ? -1.467 4.001 -1.106 1.00 66.00 244 LEU A N 1
ATOM 1906 C CA . LEU A 1 244 ? -1.873 4.319 -2.476 1.00 66.00 244 LEU A CA 1
ATOM 1907 C C . LEU A 1 244 ? -0.734 4.871 -3.356 1.00 66.00 244 LEU A C 1
ATOM 1909 O O . LEU A 1 244 ? -0.698 4.494 -4.527 1.00 66.00 244 LEU A O 1
ATOM 1913 N N . PRO A 1 245 ? 0.225 5.677 -2.847 1.00 65.00 245 PRO A N 1
ATOM 1914 C CA . PRO A 1 245 ? 1.360 6.113 -3.659 1.00 65.00 245 PRO A CA 1
ATOM 1915 C C . PRO A 1 245 ? 2.254 4.956 -4.109 1.00 65.00 245 PRO A C 1
ATOM 1917 O O . PRO A 1 245 ? 2.583 4.873 -5.286 1.00 65.00 245 PRO A O 1
ATOM 1920 N N . ALA A 1 246 ? 2.595 4.038 -3.197 1.00 61.41 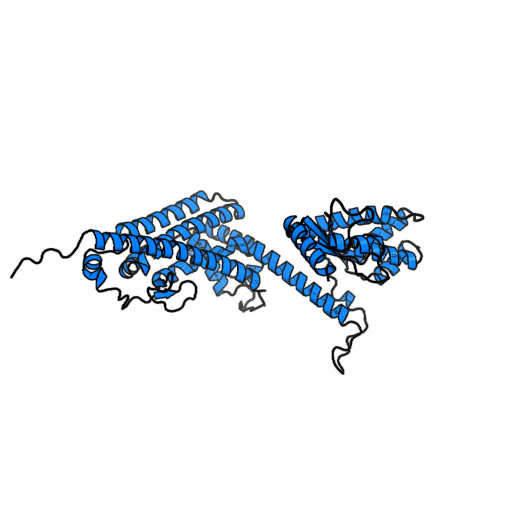246 ALA A N 1
ATOM 1921 C CA . ALA A 1 246 ? 3.418 2.872 -3.519 1.00 61.41 246 ALA A CA 1
ATOM 1922 C C . ALA A 1 246 ? 2.711 1.964 -4.534 1.00 61.41 246 ALA A C 1
ATOM 1924 O O . ALA A 1 246 ? 3.318 1.503 -5.492 1.00 61.41 246 ALA A O 1
ATOM 1925 N N . ILE A 1 247 ? 1.400 1.788 -4.367 1.00 58.25 247 ILE A N 1
ATOM 1926 C CA . ILE A 1 247 ? 0.564 1.022 -5.291 1.00 58.25 247 ILE A CA 1
ATOM 1927 C C . ILE A 1 247 ? 0.520 1.665 -6.682 1.00 58.25 247 ILE A C 1
ATOM 1929 O O . ILE A 1 247 ? 0.596 0.954 -7.682 1.00 58.25 247 ILE A O 1
ATOM 1933 N N . ASN A 1 248 ? 0.432 2.996 -6.766 1.00 59.66 248 ASN A N 1
ATOM 1934 C CA . ASN A 1 248 ? 0.506 3.701 -8.043 1.00 59.66 248 ASN A CA 1
ATOM 1935 C C . ASN A 1 248 ? 1.859 3.463 -8.724 1.00 59.66 248 ASN A C 1
ATOM 1937 O O . ASN A 1 248 ? 1.880 3.126 -9.899 1.00 59.66 248 ASN A O 1
ATOM 1941 N N . THR A 1 249 ? 2.968 3.569 -7.982 1.00 58.81 249 THR A N 1
ATOM 1942 C CA . THR A 1 249 ? 4.310 3.280 -8.508 1.00 58.81 249 THR A CA 1
ATOM 1943 C C . THR A 1 249 ? 4.399 1.859 -9.057 1.00 58.81 249 THR A C 1
ATOM 1945 O O . THR A 1 249 ? 4.817 1.684 -10.194 1.00 58.81 249 THR A O 1
ATOM 1948 N N . THR A 1 250 ? 3.938 0.856 -8.305 1.00 51.88 250 THR A N 1
ATOM 1949 C CA . THR A 1 250 ? 3.936 -0.542 -8.761 1.00 51.88 250 THR A CA 1
ATOM 1950 C C . THR A 1 250 ? 3.032 -0.762 -9.973 1.00 51.88 250 THR A C 1
ATOM 1952 O O . THR A 1 250 ? 3.405 -1.493 -10.881 1.00 51.88 250 THR A O 1
ATOM 1955 N N . THR A 1 251 ? 1.856 -0.129 -10.021 1.00 53.97 251 THR A N 1
ATOM 1956 C CA . THR A 1 251 ? 0.938 -0.248 -11.168 1.00 53.97 251 THR A CA 1
ATOM 1957 C C . THR A 1 251 ? 1.551 0.358 -12.427 1.00 53.97 251 THR A C 1
ATOM 1959 O O . THR A 1 251 ? 1.447 -0.239 -13.492 1.00 53.97 251 THR A O 1
ATOM 1962 N N . THR A 1 252 ? 2.206 1.517 -12.304 1.00 57.53 252 THR A N 1
ATOM 1963 C CA . THR A 1 252 ? 2.954 2.137 -13.403 1.00 57.53 252 THR A CA 1
ATOM 1964 C C . THR A 1 252 ? 4.077 1.215 -13.869 1.00 57.53 252 THR A C 1
ATOM 1966 O O . THR A 1 252 ? 4.102 0.862 -15.036 1.00 57.53 252 THR A O 1
ATOM 1969 N N . GLN A 1 253 ? 4.909 0.710 -12.952 1.00 50.31 253 GLN A N 1
ATOM 1970 C CA . GLN A 1 253 ? 5.987 -0.232 -13.281 1.00 50.31 253 GLN A CA 1
ATOM 1971 C C . GLN A 1 253 ? 5.481 -1.500 -13.980 1.00 50.31 253 GLN A C 1
ATOM 1973 O O . GLN A 1 253 ? 6.115 -1.988 -14.908 1.00 50.31 253 GLN A O 1
ATOM 1978 N N . LEU A 1 254 ? 4.338 -2.042 -13.551 1.00 46.41 254 LEU A N 1
ATOM 1979 C CA . LEU A 1 254 ? 3.732 -3.214 -14.180 1.00 46.41 254 LEU A CA 1
ATOM 1980 C C . LEU A 1 254 ? 3.201 -2.895 -15.585 1.00 46.41 254 LEU A C 1
ATOM 1982 O O . LEU A 1 254 ? 3.334 -3.716 -16.485 1.00 46.41 254 LEU A O 1
ATOM 1986 N N . ALA A 1 255 ? 2.596 -1.719 -15.774 1.00 50.41 255 ALA A N 1
ATOM 1987 C CA . ALA A 1 255 ? 2.135 -1.263 -17.082 1.00 50.41 255 ALA A CA 1
ATOM 1988 C C . ALA A 1 255 ? 3.312 -1.031 -18.040 1.00 50.41 255 ALA A C 1
ATOM 1990 O O . ALA A 1 255 ? 3.236 -1.449 -19.191 1.00 50.41 255 ALA A O 1
ATOM 1991 N N . ASP A 1 256 ? 4.401 -0.441 -17.548 1.00 53.62 256 ASP A N 1
ATOM 1992 C CA . ASP A 1 256 ? 5.633 -0.228 -18.309 1.00 53.62 256 ASP A CA 1
ATOM 1993 C C . ASP A 1 256 ? 6.284 -1.573 -18.670 1.00 53.62 256 ASP A C 1
ATOM 1995 O O . ASP A 1 256 ? 6.613 -1.810 -19.828 1.00 53.62 256 ASP A O 1
ATOM 1999 N N . SER A 1 257 ? 6.351 -2.516 -17.723 1.00 44.16 257 SER A N 1
ATOM 2000 C CA . SER A 1 257 ? 6.831 -3.881 -17.977 1.00 44.16 257 SER A CA 1
ATOM 2001 C C . SER A 1 257 ? 5.969 -4.616 -19.006 1.00 44.16 257 SER A C 1
ATOM 2003 O O . SER A 1 257 ? 6.501 -5.270 -19.896 1.00 44.16 257 SER A O 1
ATOM 2005 N N . ALA A 1 258 ? 4.640 -4.504 -18.920 1.00 43.38 258 ALA A N 1
ATOM 2006 C CA . ALA A 1 258 ? 3.739 -5.110 -19.896 1.00 43.38 258 ALA A CA 1
ATOM 2007 C C . ALA A 1 258 ? 3.893 -4.468 -21.283 1.00 43.38 258 ALA A C 1
ATOM 2009 O O . ALA A 1 258 ? 3.839 -5.164 -22.295 1.00 43.38 258 ALA A O 1
ATOM 2010 N N . LEU A 1 259 ? 4.102 -3.149 -21.347 1.00 47.31 259 LEU A N 1
ATOM 2011 C CA . LEU A 1 259 ? 4.407 -2.433 -22.585 1.00 47.31 259 LEU A CA 1
ATOM 2012 C C . LEU A 1 259 ? 5.714 -2.948 -23.207 1.00 47.31 259 LEU A C 1
ATOM 2014 O O . LEU A 1 259 ? 5.776 -3.149 -24.420 1.00 47.31 259 LEU A O 1
ATOM 2018 N N . ASP A 1 260 ? 6.735 -3.194 -22.389 1.00 46.72 260 ASP A N 1
ATOM 2019 C CA . ASP A 1 260 ? 8.017 -3.746 -22.829 1.00 46.72 260 ASP A CA 1
ATOM 2020 C C . ASP A 1 260 ? 7.891 -5.191 -23.333 1.00 46.72 260 ASP A C 1
ATOM 2022 O O . ASP A 1 260 ? 8.425 -5.511 -24.401 1.00 46.72 260 ASP A O 1
ATOM 2026 N N . ASP A 1 261 ? 7.093 -6.029 -22.669 1.00 43.84 261 ASP A N 1
ATOM 2027 C CA . ASP A 1 261 ? 6.758 -7.374 -23.153 1.00 43.84 261 ASP A CA 1
ATOM 2028 C C . ASP A 1 261 ? 6.002 -7.317 -24.490 1.00 43.84 261 ASP A C 1
ATOM 2030 O O . ASP A 1 261 ? 6.339 -8.028 -25.439 1.00 43.84 261 ASP A O 1
ATOM 2034 N N . PHE A 1 262 ? 5.017 -6.420 -24.623 1.00 44.78 262 PHE A N 1
ATOM 2035 C CA . PHE A 1 262 ? 4.302 -6.205 -25.884 1.00 44.78 262 PHE A CA 1
ATOM 2036 C C . PHE A 1 262 ? 5.235 -5.734 -27.001 1.00 44.78 262 PHE A C 1
ATOM 2038 O O . PHE A 1 262 ? 5.127 -6.205 -28.134 1.00 44.78 262 PHE A O 1
ATOM 2045 N N . ARG A 1 263 ? 6.188 -4.847 -26.700 1.00 47.28 263 ARG A N 1
ATOM 2046 C CA . ARG A 1 263 ? 7.225 -4.429 -27.655 1.00 47.28 263 ARG A CA 1
ATOM 2047 C C . ARG A 1 263 ? 8.084 -5.608 -28.089 1.00 47.28 263 ARG A C 1
ATOM 2049 O O . ARG A 1 263 ? 8.440 -5.686 -29.264 1.00 47.28 263 ARG A O 1
ATOM 2056 N N . LEU A 1 264 ? 8.412 -6.518 -27.176 1.00 44.16 264 LEU A N 1
ATOM 2057 C CA . LEU A 1 264 ? 9.187 -7.717 -27.477 1.00 44.16 264 LEU A CA 1
ATOM 2058 C C . LEU A 1 264 ? 8.394 -8.694 -28.354 1.00 44.16 264 LEU A C 1
ATOM 2060 O O . LEU A 1 264 ? 8.941 -9.191 -29.335 1.00 44.16 264 LEU A O 1
ATOM 2064 N N . ILE A 1 265 ? 7.099 -8.884 -28.082 1.00 46.44 265 ILE A N 1
ATOM 2065 C CA . ILE A 1 265 ? 6.182 -9.678 -28.918 1.00 46.44 265 ILE A CA 1
ATOM 2066 C C . ILE A 1 265 ? 6.060 -9.072 -30.319 1.00 46.44 265 ILE A C 1
ATOM 2068 O O . ILE A 1 265 ? 6.184 -9.790 -31.304 1.00 46.44 265 ILE A O 1
ATOM 2072 N N . ILE A 1 266 ? 5.871 -7.755 -30.435 1.00 45.88 266 ILE A N 1
ATOM 2073 C CA . ILE A 1 266 ? 5.771 -7.064 -31.731 1.00 45.88 266 ILE A CA 1
ATOM 2074 C C . ILE A 1 266 ? 7.091 -7.164 -32.505 1.00 45.88 266 ILE A C 1
ATOM 2076 O O . ILE A 1 266 ? 7.077 -7.425 -33.704 1.00 45.88 266 ILE A O 1
ATOM 2080 N N . LYS A 1 267 ? 8.240 -7.014 -31.833 1.00 47.78 267 LYS A N 1
ATOM 2081 C CA . LYS A 1 267 ? 9.563 -7.226 -32.443 1.00 47.78 267 LYS A CA 1
ATOM 2082 C C . LYS A 1 267 ? 9.772 -8.677 -32.879 1.00 47.78 267 LYS A C 1
ATOM 2084 O O . LYS A 1 267 ? 10.365 -8.899 -33.926 1.00 47.78 267 LYS A O 1
ATOM 2089 N N . ALA A 1 268 ? 9.291 -9.647 -32.105 1.00 44.56 268 ALA A N 1
ATOM 2090 C CA . ALA A 1 268 ? 9.360 -11.067 -32.446 1.00 44.56 268 ALA A CA 1
ATOM 2091 C C . ALA A 1 268 ? 8.407 -11.440 -33.597 1.00 44.56 268 ALA A C 1
ATOM 2093 O O . ALA A 1 268 ? 8.721 -12.322 -34.389 1.00 44.56 268 ALA A O 1
ATOM 2094 N N . ALA A 1 269 ? 7.272 -10.747 -33.709 1.00 44.12 269 ALA A N 1
ATOM 2095 C CA . ALA A 1 269 ? 6.315 -10.873 -34.805 1.00 44.12 269 ALA A CA 1
ATOM 2096 C C . ALA A 1 269 ? 6.716 -10.073 -36.057 1.00 44.12 269 ALA A C 1
ATOM 2098 O O . ALA A 1 269 ? 6.109 -10.239 -37.115 1.00 44.12 269 ALA A O 1
ATOM 2099 N N . ALA A 1 270 ? 7.733 -9.210 -35.971 1.00 46.84 270 ALA A N 1
ATOM 2100 C CA . ALA A 1 270 ? 8.245 -8.492 -37.127 1.00 46.84 270 ALA A CA 1
ATOM 2101 C C . ALA A 1 270 ? 8.802 -9.507 -38.143 1.00 46.84 270 ALA A C 1
ATOM 2103 O O . ALA A 1 270 ? 9.803 -10.175 -37.883 1.00 46.84 270 ALA A O 1
ATOM 2104 N N . ASN A 1 271 ? 8.154 -9.592 -39.309 1.00 49.59 271 ASN A N 1
ATOM 2105 C CA . ASN A 1 271 ? 8.404 -10.551 -40.400 1.00 49.59 271 ASN A CA 1
ATOM 2106 C C . ASN A 1 271 ? 7.841 -11.973 -40.209 1.00 49.59 271 ASN A C 1
ATOM 2108 O O . ASN A 1 271 ? 8.279 -12.889 -40.905 1.00 49.59 271 ASN A O 1
ATOM 2112 N N . VAL A 1 272 ? 6.867 -12.169 -39.314 1.00 48.94 272 VAL A N 1
ATOM 2113 C CA . VAL A 1 272 ? 6.112 -13.427 -39.197 1.00 48.94 272 VAL A CA 1
ATOM 2114 C C . VAL A 1 272 ? 4.632 -13.144 -39.437 1.00 48.94 272 VAL A C 1
ATOM 2116 O O . VAL A 1 272 ? 4.039 -12.312 -38.750 1.00 48.94 272 VAL A O 1
ATOM 2119 N N . ASP A 1 273 ? 4.019 -13.850 -40.388 1.00 47.75 273 ASP A N 1
ATOM 2120 C CA . ASP A 1 273 ? 2.568 -13.809 -40.570 1.00 47.75 273 ASP A CA 1
ATOM 2121 C C . ASP A 1 273 ? 1.898 -14.452 -39.350 1.00 47.75 273 ASP A C 1
ATOM 2123 O O . ASP A 1 273 ? 2.031 -15.653 -39.105 1.00 47.75 273 ASP A O 1
ATOM 2127 N N . LEU A 1 274 ? 1.186 -13.640 -38.562 1.00 44.56 274 LEU A N 1
ATOM 2128 C CA . LEU A 1 274 ? 0.531 -14.083 -37.325 1.00 44.56 274 LEU A CA 1
ATOM 2129 C C . LEU A 1 274 ? -0.553 -15.144 -37.587 1.00 44.56 274 LEU A C 1
ATOM 2131 O O . LEU A 1 274 ? -0.868 -15.942 -36.705 1.00 44.56 274 LEU A O 1
ATOM 2135 N N . ALA A 1 275 ? -1.127 -15.135 -38.793 1.00 45.00 275 ALA A N 1
ATOM 2136 C CA . ALA A 1 275 ? -2.075 -16.114 -39.313 1.00 45.00 275 ALA A CA 1
ATOM 2137 C C . ALA A 1 275 ? -2.178 -15.981 -40.849 1.00 45.00 275 ALA A C 1
ATOM 2139 O O . ALA A 1 275 ? -1.827 -14.926 -41.389 1.00 45.00 275 ALA A O 1
ATOM 2140 N N . PRO A 1 276 ? -2.713 -16.987 -41.574 1.00 39.97 276 PRO A N 1
ATOM 2141 C CA . PRO A 1 276 ? -2.962 -16.872 -43.010 1.00 39.97 276 PRO A CA 1
ATOM 2142 C C . PRO A 1 276 ? -3.834 -15.645 -43.330 1.00 39.97 276 PRO A C 1
ATOM 2144 O O . PRO A 1 276 ? -4.984 -15.569 -42.899 1.00 39.97 276 PRO A O 1
ATOM 2147 N N . GLY A 1 277 ? -3.284 -14.683 -44.077 1.00 45.62 277 GLY A N 1
ATOM 2148 C CA . GLY A 1 277 ? -3.980 -13.457 -44.492 1.00 45.62 277 GLY A CA 1
ATOM 2149 C C . GLY A 1 277 ? -3.857 -12.256 -43.543 1.00 45.62 277 GLY A C 1
ATOM 2150 O O . GLY A 1 277 ? -4.415 -11.206 -43.855 1.00 45.62 277 GLY A O 1
ATOM 2151 N N . ILE A 1 278 ? -3.130 -12.370 -42.423 1.00 41.12 278 ILE A N 1
ATOM 2152 C CA . ILE A 1 278 ? -2.833 -11.243 -41.521 1.00 41.12 278 ILE A CA 1
ATOM 2153 C C . ILE A 1 278 ? -1.359 -10.847 -41.678 1.00 41.12 278 ILE A C 1
ATOM 2155 O O . ILE A 1 278 ? -0.490 -11.368 -40.982 1.00 41.12 278 ILE A O 1
ATOM 2159 N N . THR A 1 279 ? -1.096 -9.905 -42.583 1.00 43.75 279 THR A N 1
ATOM 2160 C CA . THR A 1 279 ? 0.228 -9.299 -42.805 1.00 43.75 279 THR A CA 1
ATOM 2161 C C . THR A 1 279 ? 0.363 -7.999 -42.010 1.00 43.75 279 THR A C 1
ATOM 2163 O O . THR A 1 279 ? -0.485 -7.111 -42.133 1.00 43.75 279 THR A O 1
ATOM 2166 N N . ILE A 1 280 ? 1.431 -7.851 -41.222 1.00 41.44 280 ILE A N 1
ATOM 2167 C CA . ILE A 1 280 ? 1.765 -6.592 -40.531 1.00 41.44 280 ILE A CA 1
ATOM 2168 C C . ILE A 1 280 ? 2.550 -5.687 -41.508 1.00 41.44 280 ILE A C 1
ATOM 2170 O O . ILE A 1 280 ? 3.417 -6.202 -42.214 1.00 41.44 280 ILE A O 1
ATOM 2174 N N . PRO A 1 281 ? 2.286 -4.365 -41.585 1.00 40.31 281 PRO A N 1
ATOM 2175 C CA . PRO A 1 281 ? 2.991 -3.471 -42.508 1.00 40.31 281 PRO A CA 1
ATOM 2176 C C . PRO A 1 281 ? 4.516 -3.470 -42.297 1.00 40.31 281 PRO A C 1
ATOM 2178 O O . PRO A 1 281 ? 4.987 -3.427 -41.163 1.00 40.31 281 PRO A O 1
ATOM 2181 N N . HIS A 1 282 ? 5.284 -3.455 -43.394 1.00 43.25 282 HIS A N 1
ATOM 2182 C CA . HIS A 1 282 ? 6.759 -3.419 -43.394 1.00 43.25 282 HIS A CA 1
ATOM 2183 C C . HIS A 1 282 ? 7.364 -2.024 -43.146 1.00 43.25 282 HIS A C 1
ATOM 2185 O O . HIS A 1 282 ? 8.587 -1.882 -43.109 1.00 43.25 282 HIS A O 1
ATOM 2191 N N . GLU A 1 283 ? 6.537 -0.989 -42.991 1.00 40.41 283 GLU A N 1
ATOM 2192 C CA . GLU A 1 283 ? 7.009 0.355 -42.660 1.00 40.41 283 GLU A CA 1
ATOM 2193 C C . GLU A 1 283 ? 7.206 0.527 -41.148 1.00 40.41 283 GLU A C 1
ATOM 2195 O O . GLU A 1 283 ? 6.586 -0.141 -40.322 1.00 40.41 283 GLU A O 1
ATOM 2200 N N . ASN A 1 284 ? 8.147 1.403 -40.804 1.00 43.78 284 ASN A N 1
ATOM 2201 C CA . ASN A 1 284 ? 8.843 1.504 -39.526 1.00 43.78 284 ASN A CA 1
ATOM 2202 C C . ASN A 1 284 ? 7.896 1.757 -38.325 1.00 43.78 284 ASN A C 1
ATOM 2204 O O . ASN A 1 284 ? 7.735 2.882 -37.860 1.00 43.78 284 ASN A O 1
ATOM 2208 N N . MET A 1 285 ? 7.321 0.690 -37.756 1.00 35.50 285 MET A N 1
ATOM 2209 C CA . MET A 1 285 ? 6.504 0.698 -36.523 1.00 35.50 285 MET A CA 1
ATOM 2210 C C . MET A 1 285 ? 7.213 1.327 -35.302 1.00 35.50 285 MET A C 1
ATOM 2212 O O . MET A 1 285 ? 6.573 1.616 -34.292 1.00 35.50 285 MET A O 1
ATOM 2216 N N . ALA A 1 286 ? 8.528 1.565 -35.387 1.00 35.31 286 ALA A N 1
ATOM 2217 C CA . ALA A 1 286 ? 9.320 2.268 -34.381 1.00 35.31 286 ALA A CA 1
ATOM 2218 C C . ALA A 1 286 ? 8.882 3.732 -34.159 1.00 35.31 286 ALA A C 1
ATOM 2220 O O . ALA A 1 286 ? 9.058 4.240 -33.055 1.00 35.31 286 ALA A O 1
ATOM 2221 N N . ASP A 1 287 ? 8.282 4.396 -35.156 1.00 33.91 287 ASP A N 1
ATOM 2222 C CA . ASP A 1 287 ? 7.834 5.794 -35.030 1.00 33.91 287 ASP A CA 1
ATOM 2223 C C . ASP A 1 287 ? 6.515 5.955 -34.242 1.00 33.91 287 ASP A C 1
ATOM 2225 O O . ASP A 1 287 ? 6.200 7.054 -33.793 1.00 33.91 287 ASP A O 1
ATOM 2229 N N . LEU A 1 288 ? 5.755 4.874 -34.010 1.00 32.12 288 LEU A N 1
ATOM 2230 C CA . LEU A 1 288 ? 4.444 4.919 -33.335 1.00 32.12 288 LEU A CA 1
ATOM 2231 C C . LEU A 1 288 ? 4.494 4.655 -31.813 1.00 32.12 288 LEU A C 1
ATOM 2233 O O . LEU A 1 288 ? 3.487 4.861 -31.139 1.00 32.12 288 LEU A O 1
ATOM 2237 N N . ILE A 1 289 ? 5.627 4.190 -31.255 1.00 33.34 289 ILE A N 1
ATOM 2238 C CA . ILE A 1 289 ? 5.733 3.687 -29.858 1.00 33.34 289 ILE A CA 1
ATOM 2239 C C . ILE A 1 289 ? 6.999 4.208 -29.132 1.00 33.34 289 ILE A C 1
ATOM 2241 O O . ILE A 1 289 ? 7.454 3.626 -28.140 1.00 33.34 289 ILE A O 1
ATOM 2245 N N . ALA A 1 290 ? 7.604 5.298 -29.610 1.00 34.97 290 ALA A N 1
ATOM 2246 C CA . ALA A 1 290 ? 8.736 5.923 -28.925 1.00 34.97 290 ALA A CA 1
ATOM 2247 C C . ALA A 1 290 ? 8.262 6.547 -27.595 1.00 34.97 290 ALA A C 1
ATOM 2249 O O . ALA A 1 290 ? 7.547 7.546 -27.585 1.00 34.97 290 ALA A O 1
ATOM 2250 N N . VAL A 1 291 ? 8.636 5.928 -26.471 1.00 40.25 291 VAL A N 1
ATOM 2251 C CA . VAL A 1 291 ? 8.477 6.492 -25.120 1.00 40.25 291 VAL A CA 1
ATOM 2252 C C . VAL A 1 291 ? 9.870 6.837 -24.627 1.00 40.25 291 VAL A C 1
ATOM 2254 O O . VAL A 1 291 ? 10.752 5.979 -24.662 1.00 40.25 291 VAL A O 1
ATOM 2257 N N . ASP A 1 292 ? 10.049 8.073 -24.172 1.00 46.75 292 ASP A N 1
ATOM 2258 C CA . ASP A 1 292 ? 11.286 8.516 -23.543 1.00 46.75 292 ASP A CA 1
ATOM 2259 C C . ASP A 1 292 ? 11.461 7.792 -22.201 1.00 46.75 292 ASP A C 1
ATOM 2261 O O . ASP A 1 292 ? 10.788 8.099 -21.218 1.00 46.75 292 ASP A O 1
ATOM 2265 N N . ILE A 1 293 ? 12.365 6.810 -22.162 1.00 48.50 293 ILE A N 1
ATOM 2266 C CA . ILE A 1 293 ? 12.682 6.030 -20.952 1.00 48.50 293 ILE A CA 1
ATOM 2267 C C . ILE A 1 293 ? 13.303 6.883 -19.830 1.00 48.50 293 ILE A C 1
ATOM 2269 O O . ILE A 1 293 ? 13.501 6.394 -18.719 1.00 48.50 293 ILE A O 1
ATOM 2273 N N . TYR A 1 294 ? 13.637 8.144 -20.115 1.00 51.09 294 TYR A N 1
ATOM 2274 C CA . TYR A 1 294 ? 14.189 9.093 -19.157 1.00 51.09 294 TYR A CA 1
ATOM 2275 C C . TYR A 1 294 ? 13.145 10.090 -18.630 1.00 51.09 294 TYR A C 1
ATOM 2277 O O . TYR A 1 294 ? 13.482 10.921 -17.775 1.00 51.09 294 TYR A O 1
ATOM 2285 N N . ASP A 1 295 ? 11.889 10.028 -19.096 1.00 44.69 295 ASP A N 1
ATOM 2286 C CA . ASP A 1 295 ? 10.835 10.944 -18.658 1.00 44.69 295 ASP A CA 1
ATOM 2287 C C . ASP A 1 295 ? 10.480 10.701 -17.179 1.00 44.69 295 ASP A C 1
ATOM 2289 O O . ASP A 1 295 ? 9.850 9.715 -16.800 1.00 44.69 295 ASP A O 1
ATOM 2293 N N . GLY A 1 296 ? 10.944 11.603 -16.309 1.00 49.94 296 GLY A N 1
ATOM 2294 C CA . GLY A 1 296 ? 10.739 11.550 -14.858 1.00 49.94 296 GLY A CA 1
ATOM 2295 C C . GLY A 1 296 ? 11.966 11.178 -14.013 1.00 49.94 296 GLY A C 1
ATOM 2296 O O . GLY A 1 296 ? 11.934 11.431 -12.807 1.00 49.94 296 GLY A O 1
ATOM 2297 N N . ASP A 1 297 ? 13.067 10.688 -14.602 1.00 56.56 297 ASP A N 1
ATOM 2298 C CA . ASP A 1 297 ? 14.307 10.353 -13.874 1.00 56.56 297 ASP A CA 1
ATOM 2299 C C . ASP A 1 297 ? 15.529 11.129 -14.400 1.00 56.56 297 ASP A C 1
ATOM 2301 O O . ASP A 1 297 ? 16.369 10.650 -15.167 1.00 56.56 297 ASP A O 1
ATOM 2305 N N . LYS A 1 298 ? 15.659 12.372 -13.916 1.00 67.44 298 LYS A N 1
ATOM 2306 C CA . LYS A 1 298 ? 16.790 13.261 -14.240 1.00 67.44 298 LYS A CA 1
ATOM 2307 C C . LYS A 1 298 ? 18.148 12.682 -13.834 1.00 67.44 298 LYS A C 1
ATOM 2309 O O . LYS A 1 298 ? 19.160 13.073 -14.411 1.00 67.44 298 LYS A O 1
ATOM 2314 N N . LYS A 1 299 ? 18.190 11.794 -12.834 1.00 67.12 299 LYS A N 1
ATOM 2315 C CA . LYS A 1 299 ? 19.441 11.203 -12.354 1.00 67.12 299 LYS A CA 1
ATOM 2316 C C . LYS A 1 299 ? 19.917 10.127 -13.323 1.00 67.12 299 LYS A C 1
ATOM 2318 O O . LYS A 1 299 ? 21.088 10.146 -13.686 1.00 67.12 299 LYS A O 1
ATOM 2323 N N . LEU A 1 300 ? 19.016 9.263 -13.788 1.00 64.12 300 LEU A N 1
ATOM 2324 C CA . LEU A 1 300 ? 19.314 8.261 -14.814 1.00 64.12 300 LEU A CA 1
ATOM 2325 C C . LEU A 1 300 ? 19.751 8.914 -16.135 1.00 64.12 300 LEU A C 1
ATOM 2327 O O . LEU A 1 300 ? 20.690 8.450 -16.786 1.00 64.12 300 LEU A O 1
ATOM 2331 N N . LEU A 1 301 ? 19.122 10.037 -16.496 1.00 68.12 301 LEU A N 1
ATOM 2332 C CA . LEU A 1 301 ? 19.505 10.817 -17.671 1.00 68.12 301 LEU A CA 1
ATOM 2333 C C . LEU A 1 301 ? 20.935 11.369 -17.565 1.00 68.12 301 LEU A C 1
ATOM 2335 O O . LEU A 1 301 ? 21.714 11.240 -18.511 1.00 68.12 301 LEU A O 1
ATOM 2339 N N . GLN A 1 302 ? 21.284 11.959 -16.417 1.00 76.44 302 GLN A N 1
ATOM 2340 C CA . GLN A 1 302 ? 22.632 12.474 -16.173 1.00 76.44 302 GLN A CA 1
ATOM 2341 C C . GLN A 1 302 ? 23.663 11.341 -16.166 1.00 76.44 302 GLN A C 1
ATOM 2343 O O . GLN A 1 302 ? 24.676 11.437 -16.846 1.00 76.44 302 GLN A O 1
ATOM 2348 N N . GLN A 1 303 ? 23.364 10.231 -15.485 1.00 70.56 303 GLN A N 1
ATOM 2349 C CA . GLN A 1 303 ? 24.235 9.053 -15.445 1.00 70.56 303 GLN A CA 1
ATOM 2350 C C . GLN A 1 303 ? 24.489 8.472 -16.839 1.00 70.56 303 GLN A C 1
ATOM 2352 O O . GLN A 1 303 ? 25.610 8.075 -17.140 1.00 70.56 303 GLN A O 1
ATOM 2357 N N . THR A 1 304 ? 23.472 8.462 -17.704 1.00 70.81 304 THR A N 1
ATOM 2358 C CA . THR A 1 304 ? 23.625 8.026 -19.099 1.00 70.81 304 THR A CA 1
ATOM 2359 C C . THR A 1 304 ? 24.550 8.964 -19.873 1.00 70.81 304 THR A C 1
ATOM 2361 O O . THR A 1 304 ? 25.401 8.494 -20.620 1.00 70.81 304 THR A O 1
ATOM 2364 N N . ALA A 1 305 ? 24.411 10.281 -19.697 1.00 77.88 305 ALA A N 1
ATOM 2365 C CA . ALA A 1 305 ? 25.265 11.260 -20.366 1.00 77.88 305 ALA A CA 1
ATOM 2366 C C . ALA A 1 305 ? 26.732 11.165 -19.907 1.00 77.88 305 ALA A C 1
ATOM 2368 O O . ALA A 1 305 ? 27.638 11.154 -20.743 1.00 77.88 305 ALA A O 1
ATOM 2369 N N . ASP A 1 306 ? 26.960 11.041 -18.597 1.00 80.31 306 ASP A N 1
ATOM 2370 C CA . ASP A 1 306 ? 28.296 10.898 -18.010 1.00 80.31 306 ASP A CA 1
ATOM 2371 C C . ASP A 1 306 ? 28.979 9.624 -18.532 1.00 80.31 306 ASP A C 1
ATOM 2373 O O . ASP A 1 306 ? 30.125 9.656 -18.983 1.00 80.31 306 ASP A O 1
ATOM 2377 N N . TRP A 1 307 ? 28.242 8.510 -18.556 1.00 79.06 307 TRP A N 1
ATOM 2378 C CA . TRP A 1 307 ? 28.744 7.238 -19.064 1.00 79.06 307 TRP A CA 1
ATOM 2379 C C . TRP A 1 307 ? 29.016 7.264 -20.578 1.00 79.06 307 TRP A C 1
ATOM 2381 O O . TRP A 1 307 ? 30.069 6.786 -20.994 1.00 79.06 307 TRP A O 1
ATOM 2391 N N . LEU A 1 308 ? 28.131 7.833 -21.409 1.00 83.62 308 LEU A N 1
ATOM 2392 C CA . LEU A 1 308 ? 28.378 7.964 -22.855 1.00 83.62 308 LEU A CA 1
ATOM 2393 C C . LEU A 1 308 ? 29.650 8.769 -23.128 1.00 83.62 308 LEU A C 1
ATOM 2395 O O . LEU A 1 308 ? 30.447 8.401 -23.992 1.00 83.62 308 LEU A O 1
ATOM 2399 N N . THR A 1 309 ? 29.858 9.832 -22.351 1.00 85.38 309 THR A N 1
ATOM 2400 C CA . THR A 1 309 ? 31.067 10.658 -22.419 1.00 85.38 309 THR A CA 1
ATOM 2401 C C . THR A 1 309 ? 32.309 9.839 -22.070 1.00 85.38 309 THR A C 1
ATOM 2403 O O . THR A 1 309 ? 33.303 9.884 -22.790 1.00 85.38 309 THR A O 1
ATOM 2406 N N . GLU A 1 310 ? 32.250 9.031 -21.011 1.00 83.44 310 GLU A N 1
ATOM 2407 C CA . GLU A 1 310 ? 33.357 8.162 -20.605 1.00 83.44 310 GLU A CA 1
ATOM 2408 C C . GLU A 1 310 ? 33.626 7.028 -21.616 1.00 83.44 310 GLU A C 1
ATOM 2410 O O . GLU A 1 310 ? 34.775 6.718 -21.932 1.00 83.44 310 GLU A O 1
ATOM 2415 N N . SER A 1 311 ? 32.570 6.390 -22.126 1.00 82.94 311 SER A N 1
ATOM 2416 C CA . SER A 1 311 ? 32.621 5.273 -23.076 1.00 82.94 311 SER A CA 1
ATOM 2417 C C . SER A 1 311 ? 33.192 5.716 -24.420 1.00 82.94 311 SER A C 1
ATOM 2419 O O . SER A 1 311 ? 34.253 5.238 -24.836 1.00 82.94 311 SER A O 1
ATOM 2421 N N . MET A 1 312 ? 32.541 6.690 -25.060 1.00 86.75 312 MET A N 1
ATOM 2422 C CA . MET A 1 312 ? 32.933 7.186 -26.377 1.00 86.75 312 MET A CA 1
ATOM 2423 C C . MET A 1 312 ? 34.208 8.035 -26.318 1.00 86.75 312 MET A C 1
ATOM 2425 O O . MET A 1 312 ? 34.952 8.064 -27.293 1.00 86.75 312 MET A O 1
ATOM 2429 N N . GLY A 1 313 ? 34.531 8.650 -25.174 1.00 85.31 313 GLY A N 1
ATOM 2430 C CA . GLY A 1 313 ? 35.783 9.391 -24.971 1.00 85.31 313 GLY A CA 1
ATOM 2431 C C . GLY A 1 313 ? 37.059 8.559 -25.142 1.00 85.31 313 GLY A C 1
ATOM 2432 O O . GLY A 1 313 ? 38.140 9.114 -25.303 1.00 85.31 313 GLY A O 1
ATOM 2433 N N . ARG A 1 314 ? 36.951 7.224 -25.163 1.00 84.75 314 ARG A N 1
ATOM 2434 C CA . ARG A 1 314 ? 38.064 6.304 -25.463 1.00 84.75 314 ARG A CA 1
ATOM 2435 C C . ARG A 1 314 ? 38.283 6.082 -26.964 1.00 84.75 314 ARG A C 1
ATOM 2437 O O . ARG A 1 314 ? 39.166 5.316 -27.345 1.00 84.75 314 ARG A O 1
ATOM 2444 N N . MET A 1 315 ? 37.460 6.674 -27.830 1.00 84.19 315 MET A N 1
ATOM 2445 C CA . MET A 1 315 ? 37.582 6.505 -29.274 1.00 84.19 315 MET A CA 1
ATOM 2446 C C . MET A 1 315 ? 38.821 7.223 -29.812 1.00 84.19 315 MET A C 1
ATOM 2448 O O . MET A 1 315 ? 38.940 8.439 -29.740 1.00 84.19 315 MET A O 1
ATOM 2452 N N . GLU A 1 316 ? 39.716 6.465 -30.439 1.00 84.44 316 GLU A N 1
ATOM 2453 C CA . GLU A 1 316 ? 40.902 7.016 -31.102 1.00 84.44 316 GLU A CA 1
ATOM 2454 C C . GLU A 1 316 ? 40.594 7.480 -32.535 1.00 84.44 316 GLU A C 1
ATOM 2456 O O . GLU A 1 316 ? 39.698 6.946 -33.192 1.00 84.44 316 GLU A O 1
ATOM 2461 N N . ASN A 1 317 ? 41.381 8.407 -33.085 1.00 87.00 317 ASN A N 1
ATOM 2462 C CA . ASN A 1 317 ? 41.249 8.865 -34.479 1.00 87.00 317 ASN A CA 1
ATOM 2463 C C . ASN A 1 317 ? 39.859 9.453 -34.809 1.00 87.00 317 ASN A C 1
ATOM 2465 O O . ASN A 1 317 ? 39.263 9.102 -35.830 1.00 87.00 317 ASN A O 1
ATOM 2469 N N . VAL A 1 318 ? 39.327 10.294 -33.920 1.00 87.62 318 VAL A N 1
ATOM 2470 C CA . VAL A 1 318 ? 38.102 11.095 -34.093 1.00 87.62 318 VAL A CA 1
ATOM 2471 C C . VAL A 1 318 ? 38.364 12.468 -33.460 1.00 87.62 318 VAL A C 1
ATOM 2473 O O . VAL A 1 318 ? 39.059 12.534 -32.450 1.00 87.62 318 VAL A O 1
ATOM 2476 N N . SER A 1 319 ? 37.871 13.559 -34.054 1.00 89.94 319 SER A N 1
ATOM 2477 C CA . SER A 1 319 ? 37.990 14.896 -33.451 1.00 89.94 319 SER A CA 1
ATOM 2478 C C . SER A 1 319 ? 37.026 15.066 -32.273 1.00 89.94 319 SER A C 1
ATOM 2480 O O . SER A 1 319 ? 35.957 14.457 -32.260 1.00 89.94 319 SER A O 1
ATOM 2482 N N . ASP A 1 320 ? 37.351 15.943 -31.321 1.00 88.81 320 ASP A N 1
ATOM 2483 C CA . ASP A 1 320 ? 36.477 16.232 -30.170 1.00 88.81 320 ASP A CA 1
ATOM 2484 C C . ASP A 1 320 ? 35.076 16.695 -30.607 1.00 88.81 320 ASP A C 1
ATOM 2486 O O . ASP A 1 320 ? 34.064 16.310 -30.021 1.00 88.81 320 ASP A O 1
ATOM 2490 N N . GLU A 1 321 ? 34.993 17.463 -31.697 1.00 88.25 321 GLU A N 1
ATOM 2491 C CA . GLU A 1 321 ? 33.718 17.901 -32.271 1.00 88.25 321 GLU A CA 1
ATOM 2492 C C . GLU A 1 321 ? 32.895 16.732 -32.830 1.00 88.25 321 GLU A C 1
ATOM 2494 O O . GLU A 1 321 ? 31.694 16.641 -32.571 1.00 88.25 321 GLU A O 1
ATOM 2499 N N . ALA A 1 322 ? 33.526 15.823 -33.582 1.00 88.12 322 ALA A N 1
ATOM 2500 C CA . ALA A 1 322 ? 32.861 14.634 -34.111 1.00 88.12 322 ALA A CA 1
ATOM 2501 C C . ALA A 1 322 ? 32.442 13.685 -32.980 1.00 88.12 322 ALA A C 1
ATOM 2503 O O . ALA A 1 322 ? 31.348 13.124 -33.014 1.00 88.12 322 ALA A O 1
ATOM 2504 N N . LEU A 1 323 ? 33.270 13.555 -31.942 1.00 90.44 323 LEU A N 1
ATOM 2505 C CA . LEU A 1 323 ? 32.954 12.799 -30.738 1.00 90.44 323 LEU A CA 1
ATOM 2506 C C . LEU A 1 323 ? 31.716 13.364 -30.028 1.00 90.44 323 LEU A C 1
ATOM 2508 O O . LEU A 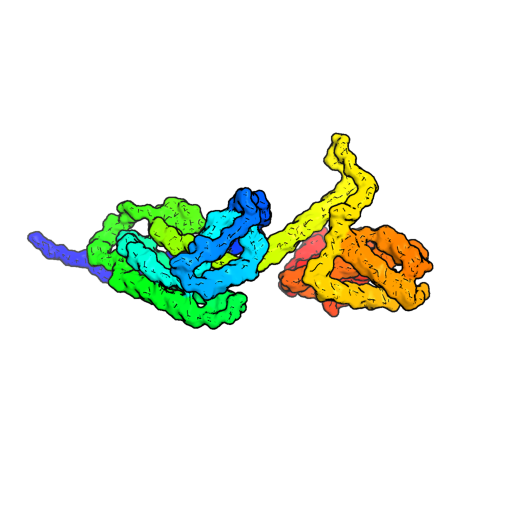1 323 ? 30.803 12.604 -29.705 1.00 90.44 323 LEU A O 1
ATOM 2512 N N . GLN A 1 324 ? 31.637 14.684 -29.845 1.00 89.88 324 GLN A N 1
ATOM 2513 C CA . GLN A 1 324 ? 30.492 15.318 -29.193 1.00 89.88 324 GLN A CA 1
ATOM 2514 C C . GLN A 1 324 ? 29.196 15.154 -30.001 1.00 89.88 324 GLN A C 1
ATOM 2516 O O . GLN A 1 324 ? 28.144 14.864 -29.423 1.00 89.88 324 GLN A O 1
ATOM 2521 N N . ARG A 1 325 ? 29.252 15.286 -31.335 1.00 90.38 325 ARG A N 1
ATOM 2522 C CA . ARG A 1 325 ? 28.098 14.992 -32.209 1.00 90.38 325 ARG A CA 1
ATOM 2523 C C . ARG A 1 325 ? 27.675 13.528 -32.104 1.00 90.38 325 ARG A C 1
ATOM 2525 O O . ARG A 1 325 ? 26.481 13.236 -32.017 1.00 90.38 325 ARG A O 1
ATOM 2532 N N . GLY A 1 326 ? 28.646 12.621 -32.032 1.00 91.12 326 GLY A N 1
ATOM 2533 C CA . GLY A 1 326 ? 28.420 11.201 -31.791 1.00 91.12 326 GLY A CA 1
ATOM 2534 C C . GLY A 1 326 ? 27.690 10.931 -30.476 1.00 91.12 326 GLY A C 1
ATOM 2535 O O . GLY A 1 326 ? 26.653 10.271 -30.482 1.00 91.12 326 GLY A O 1
ATOM 2536 N N . ILE A 1 327 ? 28.175 11.493 -29.365 1.00 88.75 327 ILE A N 1
ATOM 2537 C CA . ILE A 1 327 ? 27.553 11.361 -28.036 1.00 88.75 327 ILE A CA 1
ATOM 2538 C C . ILE A 1 327 ? 26.101 11.848 -28.068 1.00 88.75 327 ILE A C 1
ATOM 2540 O O . ILE A 1 327 ? 25.209 11.133 -27.614 1.00 88.75 327 ILE A O 1
ATOM 2544 N N . ASN A 1 328 ? 25.845 13.017 -28.663 1.00 88.94 328 ASN A N 1
ATOM 2545 C CA . ASN A 1 328 ? 24.490 13.561 -28.790 1.00 88.94 328 ASN A CA 1
ATOM 2546 C C . ASN A 1 328 ? 23.585 12.641 -29.626 1.00 88.94 328 ASN A C 1
ATOM 2548 O O . ASN A 1 328 ? 22.436 12.405 -29.258 1.00 88.94 328 ASN A O 1
ATOM 2552 N N . THR A 1 329 ? 24.116 12.085 -30.717 1.00 90.38 329 THR A N 1
ATOM 2553 C CA . THR A 1 329 ? 23.398 11.163 -31.608 1.00 90.38 329 THR A CA 1
ATOM 2554 C C . THR A 1 329 ? 23.001 9.881 -30.889 1.00 90.38 329 THR A C 1
ATOM 2556 O O . THR A 1 329 ? 21.850 9.451 -30.981 1.00 90.38 329 THR A O 1
ATOM 2559 N N . VAL A 1 330 ? 23.931 9.274 -30.143 1.00 87.81 330 VAL A N 1
ATOM 2560 C CA . VAL A 1 330 ? 23.623 8.096 -29.327 1.00 87.81 330 VAL A CA 1
ATOM 2561 C C . VAL A 1 330 ? 22.612 8.468 -28.257 1.00 87.81 330 VAL A C 1
ATOM 2563 O O . VAL A 1 330 ? 21.587 7.810 -28.152 1.00 87.81 330 VAL A O 1
ATOM 2566 N N . GLN A 1 331 ? 22.839 9.547 -27.507 1.00 84.62 331 GLN A N 1
ATOM 2567 C CA . GLN A 1 331 ? 21.941 9.966 -26.435 1.00 84.62 331 GLN A CA 1
ATOM 2568 C C . GLN A 1 331 ? 20.511 10.198 -26.940 1.00 84.62 331 GLN A C 1
ATOM 2570 O O . GLN A 1 331 ? 19.556 9.770 -26.295 1.00 84.62 331 GLN A O 1
ATOM 2575 N N . GLN A 1 332 ? 20.353 10.840 -28.097 1.00 80.62 332 GLN A N 1
ATOM 2576 C CA . GLN A 1 332 ? 19.055 11.036 -28.733 1.00 80.62 332 GLN A CA 1
ATOM 2577 C C . GLN A 1 332 ? 18.450 9.708 -29.196 1.00 80.62 332 GLN A C 1
ATOM 2579 O O . GLN A 1 332 ? 17.297 9.424 -28.886 1.00 80.62 332 GLN A O 1
ATOM 2584 N N . GLY A 1 333 ? 19.227 8.865 -29.881 1.00 76.44 333 GLY A N 1
ATOM 2585 C CA . GLY A 1 333 ? 18.767 7.549 -30.317 1.00 76.44 333 GLY A CA 1
ATOM 2586 C C . GLY A 1 333 ? 18.313 6.668 -29.151 1.00 76.44 333 GLY A C 1
ATOM 2587 O O . GLY A 1 333 ? 17.306 5.977 -29.262 1.00 76.44 333 GLY A O 1
ATOM 2588 N N . LEU A 1 334 ? 19.005 6.750 -28.016 1.00 76.62 334 LEU A N 1
ATOM 2589 C CA . LEU A 1 334 ? 18.659 6.060 -26.779 1.00 76.62 334 LEU A CA 1
ATOM 2590 C C . LEU A 1 334 ? 17.376 6.610 -26.137 1.00 76.62 334 LEU A C 1
ATOM 2592 O O . LEU A 1 334 ? 16.533 5.816 -25.725 1.00 76.62 334 LEU A O 1
ATOM 2596 N N . ARG A 1 335 ? 17.198 7.939 -26.085 1.00 67.75 335 ARG A N 1
ATOM 2597 C CA . ARG A 1 335 ? 15.952 8.583 -25.613 1.00 67.75 335 ARG A CA 1
ATOM 2598 C C . ARG A 1 335 ? 14.751 8.196 -26.471 1.00 67.75 335 ARG A C 1
ATOM 2600 O O . ARG A 1 335 ? 13.676 7.937 -25.954 1.00 67.75 335 ARG A O 1
ATOM 2607 N N . GLU A 1 336 ? 14.944 8.128 -27.781 1.00 65.44 336 GLU A N 1
ATOM 2608 C CA . GLU A 1 336 ? 13.893 7.802 -28.746 1.00 65.44 336 GLU A CA 1
ATOM 2609 C C . GLU A 1 336 ? 13.661 6.286 -28.913 1.00 65.44 336 GLU A C 1
ATOM 2611 O O . GLU A 1 336 ? 12.800 5.881 -29.693 1.00 65.44 336 GLU A O 1
ATOM 2616 N N . GLY A 1 337 ? 14.427 5.427 -28.228 1.00 62.28 337 GLY A N 1
ATOM 2617 C CA . GLY A 1 337 ? 14.306 3.967 -28.341 1.00 62.28 337 GLY A CA 1
ATOM 2618 C C . GLY A 1 337 ? 14.686 3.409 -29.722 1.00 62.28 337 GLY A C 1
ATOM 2619 O O . GLY A 1 337 ? 14.155 2.384 -30.159 1.00 62.28 337 GLY A O 1
ATOM 2620 N N . ARG A 1 338 ? 15.587 4.086 -30.440 1.00 71.88 338 ARG A N 1
ATOM 2621 C CA . ARG A 1 338 ? 15.999 3.742 -31.806 1.00 71.88 338 ARG A CA 1
ATOM 2622 C C . ARG A 1 338 ? 16.875 2.489 -31.838 1.00 71.88 338 ARG A C 1
ATOM 2624 O O . ARG A 1 338 ? 17.699 2.243 -30.963 1.00 71.88 338 ARG A O 1
ATOM 2631 N N . GLY A 1 339 ? 16.720 1.696 -32.898 1.00 71.38 339 GLY A N 1
ATOM 2632 C CA . GLY A 1 339 ? 17.507 0.479 -33.110 1.00 71.38 339 GLY A CA 1
ATOM 2633 C C . GLY A 1 339 ? 18.958 0.743 -33.537 1.00 71.38 339 GLY A C 1
ATOM 2634 O O . GLY A 1 339 ? 19.292 1.815 -34.043 1.00 71.38 339 GLY A O 1
ATOM 2635 N N . VAL A 1 340 ? 19.803 -0.288 -33.405 1.00 77.94 340 VAL A N 1
ATOM 2636 C CA . VAL A 1 340 ? 21.245 -0.263 -33.733 1.00 77.94 340 VAL A CA 1
ATOM 2637 C C . VAL A 1 340 ? 21.525 0.335 -35.108 1.00 77.94 340 VAL A C 1
ATOM 2639 O O . VAL A 1 340 ? 22.401 1.183 -35.228 1.00 77.94 340 VAL A O 1
ATOM 2642 N N . ASP A 1 341 ? 20.811 -0.104 -36.146 1.00 81.62 341 ASP A N 1
ATOM 2643 C CA . ASP A 1 341 ? 21.120 0.306 -37.518 1.00 81.62 341 ASP A CA 1
ATOM 2644 C C . ASP A 1 341 ? 20.719 1.772 -37.786 1.00 81.62 341 ASP A C 1
ATOM 2646 O O . ASP A 1 341 ? 21.416 2.464 -38.524 1.00 81.62 341 ASP A O 1
ATOM 2650 N N . TYR A 1 342 ? 19.679 2.292 -37.117 1.00 85.81 342 TYR A N 1
ATOM 2651 C CA . TYR A 1 342 ? 19.333 3.720 -37.174 1.00 85.81 342 TYR A CA 1
ATOM 2652 C C . TYR A 1 342 ? 20.432 4.578 -36.544 1.00 85.81 342 TYR A C 1
ATOM 2654 O O . TYR A 1 342 ? 20.932 5.511 -37.173 1.00 85.81 342 TYR A O 1
ATOM 2662 N N . ILE A 1 343 ? 20.840 4.230 -35.317 1.00 86.31 343 ILE A N 1
ATOM 2663 C CA . ILE A 1 343 ? 21.893 4.960 -34.604 1.00 86.31 343 ILE A CA 1
ATOM 2664 C C . ILE A 1 343 ? 23.210 4.854 -35.378 1.00 86.31 343 ILE A C 1
ATOM 2666 O O . ILE A 1 343 ? 23.915 5.843 -35.515 1.00 86.31 343 ILE A O 1
ATOM 2670 N N . ALA A 1 344 ? 23.522 3.690 -35.950 1.00 89.50 344 ALA A N 1
ATOM 2671 C CA . ALA A 1 344 ? 24.720 3.486 -36.756 1.00 89.50 344 ALA A CA 1
ATOM 2672 C C . ALA A 1 344 ? 24.751 4.356 -38.021 1.00 89.50 344 ALA A C 1
ATOM 2674 O O . ALA A 1 344 ? 25.805 4.900 -38.336 1.00 89.50 344 ALA A O 1
ATOM 2675 N N . ASN A 1 345 ? 23.624 4.497 -38.728 1.00 89.31 345 ASN A N 1
ATOM 2676 C CA . ASN A 1 345 ? 23.533 5.373 -39.899 1.00 89.31 345 ASN A CA 1
ATOM 2677 C C . ASN A 1 345 ? 23.789 6.828 -39.497 1.00 89.31 345 ASN A C 1
ATOM 2679 O O . ASN A 1 345 ? 24.674 7.472 -40.047 1.00 89.31 345 ASN A O 1
ATOM 2683 N N . LYS A 1 346 ? 23.095 7.309 -38.458 1.00 90.88 346 LYS A N 1
ATOM 2684 C CA . LYS A 1 346 ? 23.289 8.672 -37.953 1.00 90.88 346 LYS A CA 1
ATOM 2685 C C . LYS A 1 346 ? 24.706 8.915 -37.438 1.00 90.88 346 LYS A C 1
ATOM 2687 O O . LYS A 1 346 ? 25.279 9.952 -37.724 1.00 90.88 346 LYS A O 1
ATOM 2692 N N . LEU A 1 347 ? 25.300 7.956 -36.732 1.00 92.50 347 LEU A N 1
ATOM 2693 C CA . LEU A 1 347 ? 26.681 8.065 -36.258 1.00 92.50 347 LEU A CA 1
ATOM 2694 C C . LEU A 1 347 ? 27.697 8.095 -37.398 1.00 92.50 347 LEU A C 1
ATOM 2696 O O . LEU A 1 347 ? 28.688 8.810 -37.297 1.00 92.50 347 LEU A O 1
ATOM 2700 N N . ALA A 1 348 ? 27.483 7.306 -38.452 1.00 93.00 348 ALA A N 1
ATOM 2701 C CA . ALA A 1 348 ? 28.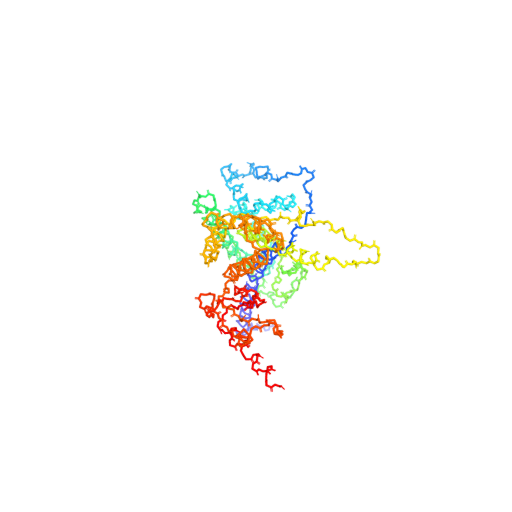353 7.319 -39.622 1.00 93.00 348 ALA A CA 1
ATOM 2702 C C . ALA A 1 348 ? 28.354 8.697 -40.294 1.00 93.00 348 ALA A C 1
ATOM 2704 O O . ALA A 1 348 ? 29.428 9.196 -40.623 1.00 93.00 348 ALA A O 1
ATOM 2705 N N . ASP A 1 349 ? 27.178 9.315 -40.414 1.00 91.75 349 ASP A N 1
ATOM 2706 C CA . ASP A 1 349 ? 27.021 10.647 -40.996 1.00 91.75 349 ASP A CA 1
ATOM 2707 C C . ASP A 1 349 ? 27.607 11.737 -40.079 1.00 91.75 349 ASP A C 1
ATOM 2709 O O . ASP A 1 349 ? 28.463 12.512 -40.492 1.00 91.75 349 ASP A O 1
ATOM 2713 N N . GLU A 1 350 ? 27.200 11.772 -38.808 1.00 90.81 350 GLU A N 1
ATOM 2714 C CA . GLU A 1 350 ? 27.537 12.851 -37.866 1.00 90.81 350 GLU A CA 1
ATOM 2715 C C . GLU A 1 350 ? 29.008 12.835 -37.426 1.00 90.81 350 GLU A C 1
ATOM 2717 O O . GLU A 1 350 ? 29.609 13.887 -37.177 1.00 90.81 350 GLU A O 1
ATOM 2722 N N . MET A 1 351 ? 29.605 11.644 -37.316 1.00 90.56 351 MET A N 1
ATOM 2723 C CA . MET A 1 351 ? 31.009 11.483 -36.929 1.00 90.56 351 MET A CA 1
ATOM 2724 C C . MET A 1 351 ? 31.950 11.314 -38.126 1.00 90.56 351 MET A C 1
ATOM 2726 O O . MET A 1 351 ? 33.158 11.225 -37.914 1.00 90.56 351 MET A O 1
ATOM 2730 N N . GLU A 1 352 ? 31.418 11.216 -39.350 1.00 91.56 352 GLU A N 1
ATOM 2731 C CA . GLU A 1 352 ? 32.175 10.932 -40.579 1.00 91.56 352 GLU A CA 1
ATOM 2732 C C . GLU A 1 352 ? 33.054 9.668 -40.470 1.00 91.56 352 GLU A C 1
ATOM 2734 O O . GLU A 1 352 ? 34.167 9.584 -40.996 1.00 91.56 352 GLU A O 1
ATOM 2739 N N . ILE A 1 353 ? 32.561 8.650 -39.758 1.00 92.19 353 ILE A N 1
ATOM 2740 C CA . ILE A 1 353 ? 33.262 7.374 -39.569 1.00 92.19 353 ILE A CA 1
ATOM 2741 C C . ILE A 1 353 ? 32.657 6.273 -40.448 1.00 92.19 353 ILE A C 1
ATOM 2743 O O . ILE A 1 353 ? 31.458 6.282 -40.726 1.00 92.19 353 ILE A O 1
ATOM 2747 N N . PRO A 1 354 ? 33.435 5.239 -40.830 1.00 94.38 354 PRO A N 1
ATOM 2748 C CA . PRO A 1 354 ? 32.896 4.124 -41.599 1.00 94.38 354 PRO A CA 1
ATOM 2749 C C . PRO A 1 354 ? 31.705 3.471 -40.892 1.00 94.38 354 PRO A C 1
ATOM 2751 O O . PRO A 1 354 ? 31.786 3.165 -39.700 1.00 94.38 354 PRO A O 1
ATOM 2754 N N . PHE A 1 355 ? 30.642 3.151 -41.636 1.00 91.56 355 PHE A N 1
ATOM 2755 C CA . PHE A 1 355 ? 29.419 2.552 -41.084 1.00 91.56 355 PHE A CA 1
ATOM 2756 C C . PHE A 1 355 ? 29.685 1.323 -40.206 1.00 91.56 355 PHE A C 1
ATOM 2758 O O . PHE A 1 355 ? 29.091 1.157 -39.146 1.00 91.56 355 PHE A O 1
ATOM 2765 N N . ARG A 1 356 ? 30.647 0.471 -40.585 1.00 90.88 356 ARG A N 1
ATOM 2766 C CA . ARG A 1 356 ? 31.045 -0.687 -39.769 1.00 90.88 356 ARG A CA 1
ATOM 2767 C C . ARG A 1 356 ? 31.527 -0.280 -38.371 1.00 90.88 356 ARG A C 1
ATOM 2769 O O . ARG A 1 356 ? 31.227 -0.973 -37.401 1.00 90.88 356 ARG A O 1
ATOM 2776 N N . ARG A 1 357 ? 32.269 0.825 -38.269 1.00 91.06 357 ARG A N 1
ATOM 2777 C CA . ARG A 1 357 ? 32.743 1.390 -37.002 1.00 91.06 357 ARG A CA 1
ATOM 2778 C C . ARG A 1 357 ? 31.579 2.003 -36.225 1.00 91.06 357 ARG A C 1
ATOM 2780 O O . ARG A 1 357 ? 31.402 1.647 -35.065 1.00 91.06 357 ARG A O 1
ATOM 2787 N N . ALA A 1 358 ? 30.753 2.820 -36.878 1.00 92.75 358 ALA A N 1
ATOM 2788 C CA . ALA A 1 358 ? 29.549 3.407 -36.286 1.00 92.75 358 ALA A CA 1
ATOM 2789 C C . ALA A 1 358 ? 28.596 2.346 -35.716 1.00 92.75 358 ALA A C 1
ATOM 2791 O O . ALA A 1 358 ? 28.094 2.476 -34.605 1.00 92.75 358 ALA A O 1
ATOM 2792 N N . ARG A 1 359 ? 28.413 1.234 -36.430 1.00 91.44 359 ARG A N 1
ATOM 2793 C CA . ARG A 1 359 ? 27.577 0.113 -35.999 1.00 91.44 359 ARG A CA 1
ATOM 2794 C C . ARG A 1 359 ? 28.124 -0.612 -34.776 1.00 91.44 359 ARG A C 1
ATOM 2796 O O . ARG A 1 359 ? 27.343 -1.070 -33.947 1.00 91.44 359 ARG A O 1
ATOM 2803 N N . ASN A 1 360 ? 29.445 -0.728 -34.650 1.00 89.12 360 ASN A N 1
ATOM 2804 C CA . ASN A 1 360 ? 30.060 -1.288 -33.447 1.00 89.12 360 ASN A CA 1
ATOM 2805 C C . ASN A 1 360 ? 29.869 -0.358 -32.246 1.00 89.12 360 ASN A C 1
ATOM 2807 O O . ASN A 1 360 ? 29.523 -0.848 -31.177 1.00 89.12 360 ASN A O 1
ATOM 2811 N N . VAL A 1 361 ? 30.023 0.957 -32.441 1.00 89.38 361 VAL A N 1
ATOM 2812 C CA . VAL A 1 361 ? 29.733 1.965 -31.408 1.00 89.38 361 VAL A CA 1
ATOM 2813 C C . VAL A 1 361 ? 28.266 1.876 -30.989 1.00 89.38 361 VAL A C 1
ATOM 2815 O O . VAL A 1 361 ? 27.989 1.627 -29.825 1.00 89.38 361 VAL A O 1
ATOM 2818 N N . ALA A 1 362 ? 27.324 1.937 -31.935 1.00 89.12 362 ALA A N 1
ATOM 2819 C CA . ALA A 1 362 ? 25.893 1.839 -31.648 1.00 89.12 362 ALA A CA 1
ATOM 2820 C C . ALA A 1 362 ? 25.535 0.577 -30.843 1.00 89.12 362 ALA A C 1
ATOM 2822 O O . ALA A 1 362 ? 24.799 0.654 -29.864 1.00 89.12 362 ALA A O 1
ATOM 2823 N N . ARG A 1 363 ? 26.081 -0.588 -31.216 1.00 84.81 363 ARG A N 1
ATOM 2824 C CA . ARG A 1 363 ? 25.878 -1.834 -30.458 1.00 84.81 363 ARG A CA 1
ATOM 2825 C C . ARG A 1 363 ? 26.444 -1.774 -29.049 1.00 84.81 363 ARG A C 1
ATOM 2827 O O . ARG A 1 363 ? 25.789 -2.250 -28.128 1.00 84.81 363 ARG A O 1
ATOM 2834 N N . ASN A 1 364 ? 27.656 -1.250 -28.909 1.00 87.00 364 ASN A N 1
ATOM 2835 C CA . ASN A 1 364 ? 28.338 -1.140 -27.628 1.00 87.00 364 ASN A CA 1
ATOM 2836 C C . ASN A 1 364 ? 27.558 -0.227 -26.679 1.00 87.00 364 ASN A C 1
ATOM 2838 O O . ASN A 1 364 ? 27.260 -0.616 -25.554 1.00 87.00 364 ASN A O 1
ATOM 2842 N N . GLU A 1 365 ? 27.149 0.946 -27.161 1.00 86.19 365 GLU A N 1
ATOM 2843 C CA . GLU A 1 365 ? 26.423 1.906 -26.337 1.00 86.19 365 GLU A CA 1
ATOM 2844 C C . GLU A 1 365 ? 25.009 1.412 -25.983 1.00 86.19 365 GLU A C 1
ATOM 2846 O O . GLU A 1 365 ? 24.589 1.533 -24.837 1.00 86.19 365 GLU A O 1
ATOM 2851 N N . ILE A 1 366 ? 24.292 0.765 -26.908 1.00 83.06 366 ILE A N 1
ATOM 2852 C CA . ILE A 1 366 ? 22.995 0.143 -26.586 1.00 83.06 366 ILE A CA 1
ATOM 2853 C C . ILE A 1 366 ? 23.159 -0.982 -25.545 1.00 83.06 366 ILE A C 1
ATOM 2855 O O . ILE A 1 366 ? 22.361 -1.077 -24.615 1.00 83.06 366 ILE A O 1
ATOM 2859 N N . GLY A 1 367 ? 24.191 -1.827 -25.662 1.00 78.94 367 GLY A N 1
ATOM 2860 C CA . GLY A 1 367 ? 24.449 -2.908 -24.698 1.00 78.94 367 GLY A CA 1
ATOM 2861 C C . GLY A 1 367 ? 24.796 -2.389 -23.300 1.00 78.94 367 GLY A C 1
ATOM 2862 O O . GLY A 1 367 ? 24.261 -2.860 -22.298 1.00 78.94 367 GLY A O 1
ATOM 2863 N N . ASN A 1 368 ? 25.628 -1.354 -23.232 1.00 81.12 368 ASN A N 1
ATOM 2864 C CA . ASN A 1 368 ? 25.962 -0.681 -21.981 1.00 81.12 368 ASN A CA 1
ATOM 2865 C C . ASN A 1 368 ? 24.753 0.026 -21.345 1.00 81.12 368 ASN A C 1
ATOM 2867 O O . ASN A 1 368 ? 24.597 -0.004 -20.124 1.00 81.12 368 ASN A O 1
ATOM 2871 N N . GLN A 1 369 ? 23.882 0.639 -22.152 1.00 79.69 369 GLN A N 1
ATOM 2872 C CA . GLN A 1 369 ? 22.633 1.224 -21.666 1.00 79.69 369 GLN A CA 1
ATOM 2873 C C . GLN A 1 369 ? 21.724 0.152 -21.051 1.00 79.69 369 GLN A C 1
ATOM 2875 O O . GLN A 1 369 ? 21.188 0.368 -19.963 1.00 79.69 369 GLN A O 1
ATOM 2880 N N . ALA A 1 370 ? 21.581 -1.001 -21.713 1.00 74.38 370 ALA A N 1
ATOM 2881 C CA . ALA A 1 370 ? 20.790 -2.117 -21.201 1.00 74.38 370 ALA A CA 1
ATOM 2882 C C . ALA A 1 370 ? 21.306 -2.583 -19.830 1.00 74.38 370 ALA A C 1
ATOM 2884 O O . ALA A 1 370 ? 20.518 -2.690 -18.893 1.00 74.38 370 ALA A O 1
ATOM 2885 N N . TRP A 1 371 ? 22.627 -2.739 -19.677 1.00 81.56 371 TRP A N 1
ATOM 2886 C CA . TRP A 1 371 ? 23.251 -3.043 -18.385 1.00 81.56 371 TRP A CA 1
ATOM 2887 C C . TRP A 1 371 ? 22.914 -2.002 -17.307 1.00 81.56 371 TRP A C 1
ATOM 2889 O O . TRP A 1 371 ? 22.522 -2.362 -16.199 1.00 81.56 371 TRP A O 1
ATOM 2899 N N . ASN A 1 372 ? 23.055 -0.711 -17.618 1.00 76.38 372 ASN A N 1
ATOM 2900 C CA . ASN A 1 372 ? 22.824 0.362 -16.647 1.00 76.38 372 ASN A CA 1
ATOM 2901 C C . ASN A 1 372 ? 21.372 0.389 -16.151 1.00 76.38 372 ASN A C 1
ATOM 2903 O O . ASN A 1 372 ? 21.126 0.598 -14.962 1.00 76.38 372 ASN A O 1
ATOM 2907 N N . LEU A 1 373 ? 20.412 0.166 -17.052 1.00 72.06 373 LEU A N 1
ATOM 2908 C CA . LEU A 1 373 ? 18.999 0.070 -16.696 1.00 72.06 373 LEU A CA 1
ATOM 2909 C C . LEU A 1 373 ? 18.736 -1.155 -15.809 1.00 72.06 373 LEU A C 1
ATOM 2911 O O . LEU A 1 373 ? 18.047 -1.058 -14.793 1.00 72.06 373 LEU A O 1
ATOM 2915 N N . GLU A 1 374 ? 19.312 -2.297 -16.175 1.00 71.69 374 GLU A N 1
ATOM 2916 C CA . GLU A 1 374 ? 19.141 -3.549 -15.449 1.00 71.69 374 GLU A CA 1
ATOM 2917 C C . GLU A 1 374 ? 19.749 -3.491 -14.035 1.00 71.69 374 GLU A C 1
ATOM 2919 O O . GLU A 1 374 ? 19.090 -3.869 -13.065 1.00 71.69 374 GLU A O 1
ATOM 2924 N N . GLU A 1 375 ? 20.952 -2.923 -13.885 1.00 78.38 375 GLU A N 1
ATOM 2925 C CA . GLU A 1 375 ? 21.607 -2.691 -12.587 1.00 78.38 375 GLU A CA 1
ATOM 2926 C C . GLU A 1 375 ? 20.811 -1.732 -11.706 1.00 78.38 375 GLU A C 1
ATOM 2928 O O . GLU A 1 375 ? 20.634 -1.991 -10.512 1.00 78.38 375 GLU A O 1
ATOM 2933 N N . ALA A 1 376 ? 20.294 -0.641 -12.278 1.00 68.19 376 ALA A N 1
ATOM 2934 C CA . ALA A 1 376 ? 19.484 0.314 -11.534 1.00 68.19 376 ALA A CA 1
ATOM 2935 C C . ALA A 1 376 ? 18.217 -0.350 -10.973 1.00 68.19 376 ALA A C 1
ATOM 2937 O O . ALA A 1 376 ? 17.903 -0.168 -9.791 1.00 68.19 376 ALA A O 1
ATOM 2938 N N . ASN A 1 377 ? 17.535 -1.159 -11.788 1.00 61.00 377 ASN A N 1
ATOM 2939 C CA . ASN A 1 377 ? 16.344 -1.905 -11.387 1.00 61.00 377 ASN A CA 1
ATOM 2940 C C . ASN A 1 377 ? 16.659 -2.950 -10.311 1.00 61.00 377 ASN A C 1
ATOM 2942 O O . ASN A 1 377 ? 15.976 -3.002 -9.285 1.00 61.00 377 ASN A O 1
ATOM 2946 N N . ALA A 1 378 ? 17.727 -3.728 -10.492 1.00 60.03 378 ALA A N 1
ATOM 2947 C CA . ALA A 1 378 ? 18.171 -4.722 -9.523 1.00 60.03 378 ALA A CA 1
ATOM 2948 C C . ALA A 1 378 ? 18.523 -4.085 -8.169 1.00 60.03 378 ALA A C 1
ATOM 2950 O O . ALA A 1 378 ? 18.060 -4.537 -7.119 1.00 60.03 378 ALA A O 1
ATOM 2951 N N . ARG A 1 379 ? 19.253 -2.964 -8.182 1.00 69.19 379 ARG A N 1
ATOM 2952 C CA . ARG A 1 379 ? 19.603 -2.216 -6.969 1.00 69.19 379 ARG A CA 1
ATOM 2953 C C . ARG A 1 379 ? 18.368 -1.700 -6.234 1.00 69.19 379 ARG A C 1
ATOM 2955 O O . ARG A 1 379 ? 18.318 -1.771 -5.007 1.00 69.19 379 ARG A O 1
ATOM 2962 N N . ILE A 1 380 ? 17.367 -1.190 -6.957 1.00 52.81 380 ILE A N 1
ATOM 2963 C CA . ILE A 1 380 ? 16.085 -0.760 -6.369 1.00 52.81 380 ILE A CA 1
ATOM 2964 C C . ILE A 1 380 ? 15.345 -1.952 -5.750 1.00 52.81 380 ILE A C 1
ATOM 2966 O O . ILE A 1 380 ? 14.765 -1.819 -4.672 1.00 52.81 380 ILE A O 1
ATOM 2970 N N . ALA A 1 381 ? 15.408 -3.120 -6.392 1.00 45.69 381 ALA A N 1
ATOM 2971 C CA . ALA A 1 381 ? 14.843 -4.368 -5.886 1.00 45.69 381 ALA A CA 1
ATOM 2972 C C . ALA A 1 381 ? 15.621 -4.966 -4.693 1.00 45.69 381 ALA A C 1
ATOM 2974 O O . ALA A 1 381 ? 15.202 -5.982 -4.140 1.00 45.69 381 ALA A O 1
ATOM 2975 N N . GLY A 1 382 ? 16.723 -4.339 -4.263 1.00 52.56 382 GLY A N 1
ATOM 2976 C CA . GLY A 1 382 ? 17.560 -4.812 -3.159 1.00 52.56 382 GLY A CA 1
ATOM 2977 C C . GLY A 1 382 ? 18.528 -5.933 -3.545 1.00 52.56 382 GLY A C 1
ATOM 2978 O O . GLY A 1 382 ? 19.133 -6.541 -2.666 1.00 52.56 382 GLY A O 1
ATOM 2979 N N . MET A 1 383 ? 18.691 -6.203 -4.840 1.00 66.69 383 MET A N 1
ATOM 2980 C CA . MET A 1 383 ? 19.668 -7.149 -5.370 1.00 66.69 383 MET A CA 1
ATOM 2981 C C . MET A 1 383 ? 21.015 -6.437 -5.533 1.00 66.69 383 MET A C 1
ATOM 2983 O O . MET A 1 383 ? 21.083 -5.299 -5.996 1.00 66.69 383 MET A O 1
ATOM 2987 N N . SER A 1 384 ? 22.100 -7.090 -5.122 1.00 76.25 384 SER A N 1
ATOM 2988 C CA . SER A 1 384 ? 23.449 -6.486 -5.123 1.00 76.25 384 SER A CA 1
ATOM 2989 C C . SER A 1 384 ? 24.533 -7.387 -5.711 1.00 76.25 384 SER A C 1
ATOM 2991 O O . SER A 1 384 ? 25.685 -6.971 -5.860 1.00 76.25 384 SER A O 1
ATOM 2993 N N . ILE A 1 385 ? 24.157 -8.613 -6.065 1.00 78.81 385 ILE A N 1
ATOM 2994 C CA . ILE A 1 385 ? 25.023 -9.645 -6.619 1.00 78.81 385 ILE A CA 1
ATOM 2995 C C . ILE A 1 385 ? 24.353 -10.141 -7.897 1.00 78.81 385 ILE A C 1
ATOM 2997 O O . ILE A 1 385 ? 23.127 -10.203 -7.964 1.00 78.81 385 ILE A O 1
ATOM 3001 N N . TYR A 1 386 ? 25.141 -10.497 -8.904 1.00 84.38 386 TYR A N 1
ATOM 3002 C CA . TYR A 1 386 ? 24.636 -11.202 -10.075 1.00 84.38 386 TYR A CA 1
ATOM 3003 C C . TYR A 1 386 ? 25.479 -12.437 -10.371 1.00 84.38 386 TYR A C 1
ATOM 3005 O O . TYR A 1 386 ? 26.685 -12.463 -10.125 1.00 84.38 386 TYR A O 1
ATOM 3013 N N . ARG A 1 387 ? 24.834 -13.450 -10.939 1.00 83.25 387 ARG A N 1
ATOM 3014 C CA . ARG A 1 387 ? 25.450 -14.620 -11.556 1.00 83.25 387 ARG A CA 1
ATOM 3015 C C . ARG A 1 387 ? 25.654 -14.340 -13.044 1.00 83.25 387 ARG A C 1
ATOM 3017 O O . ARG A 1 387 ? 24.741 -13.865 -13.714 1.00 83.25 387 ARG A O 1
ATOM 3024 N N . TRP A 1 388 ? 26.855 -14.586 -13.561 1.00 89.94 388 TRP A N 1
ATOM 3025 C CA . TRP A 1 388 ? 27.152 -14.391 -14.982 1.00 89.94 388 TRP A CA 1
ATOM 3026 C C . TRP A 1 388 ? 26.498 -15.494 -15.812 1.00 89.94 388 TRP A C 1
ATOM 3028 O O . TRP A 1 388 ? 26.769 -16.672 -15.569 1.00 89.94 388 TRP A O 1
ATOM 3038 N N . ARG A 1 389 ? 25.677 -15.111 -16.796 1.00 85.31 389 ARG A N 1
ATOM 3039 C CA . ARG A 1 389 ? 25.075 -16.029 -17.766 1.00 85.31 389 ARG A CA 1
ATOM 3040 C C . ARG A 1 389 ? 25.571 -15.719 -19.176 1.00 85.31 389 ARG A C 1
ATOM 3042 O O . ARG A 1 389 ? 25.359 -14.631 -19.712 1.00 85.31 389 ARG A O 1
ATOM 3049 N N . GLY A 1 390 ? 26.282 -16.670 -19.754 1.00 84.38 390 GLY A N 1
ATOM 3050 C CA . GLY A 1 390 ? 26.726 -16.709 -21.133 1.00 84.38 390 GLY A CA 1
ATOM 3051 C C . GLY A 1 390 ? 25.625 -17.202 -22.065 1.00 84.38 390 GLY A C 1
ATOM 3052 O O . GLY A 1 390 ? 24.612 -17.767 -21.653 1.00 84.38 390 GLY A O 1
ATOM 3053 N N . MET A 1 391 ? 25.845 -16.993 -23.357 1.00 82.75 391 MET A N 1
ATOM 3054 C CA . MET A 1 391 ? 25.002 -17.566 -24.409 1.00 82.75 391 MET A CA 1
ATOM 3055 C C . MET A 1 391 ? 25.362 -19.030 -24.689 1.00 82.75 391 MET A C 1
ATOM 3057 O O . MET A 1 391 ? 24.568 -19.743 -25.296 1.00 82.75 391 MET A O 1
ATOM 3061 N N . LEU A 1 392 ? 26.560 -19.449 -24.271 1.00 84.56 392 LEU A N 1
ATOM 3062 C CA . LEU A 1 392 ? 27.146 -20.778 -24.421 1.00 84.56 392 LEU A CA 1
ATOM 3063 C C . LEU A 1 392 ? 27.172 -21.269 -25.876 1.00 84.56 392 LEU A C 1
ATOM 3065 O O . LEU A 1 392 ? 27.105 -22.467 -26.142 1.00 84.56 392 LEU A O 1
ATOM 3069 N N . ASP A 1 393 ? 27.295 -20.332 -26.821 1.00 85.44 393 ASP A N 1
ATOM 3070 C CA . ASP A 1 393 ? 27.463 -20.620 -28.245 1.00 85.44 393 ASP A CA 1
ATOM 3071 C C . ASP A 1 393 ? 28.923 -20.441 -28.696 1.00 85.44 393 ASP A C 1
ATOM 3073 O O . ASP A 1 393 ? 29.769 -19.882 -27.998 1.00 85.44 393 ASP A O 1
ATOM 3077 N N . GLU A 1 394 ? 29.226 -20.898 -29.911 1.00 85.88 394 GLU A N 1
ATOM 3078 C CA . GLU A 1 394 ? 30.571 -20.847 -30.507 1.00 85.88 394 GLU A CA 1
ATOM 3079 C C . GLU A 1 394 ? 31.140 -19.428 -30.690 1.00 85.88 394 GLU A C 1
ATOM 3081 O O . GLU A 1 394 ? 32.339 -19.258 -30.918 1.00 85.88 394 GLU A O 1
ATOM 3086 N N . ARG A 1 395 ? 30.290 -18.398 -30.606 1.00 84.06 395 ARG A N 1
ATOM 3087 C CA . ARG A 1 395 ? 30.678 -16.990 -30.769 1.00 84.06 395 ARG A CA 1
ATOM 3088 C C . ARG A 1 395 ? 31.029 -16.340 -29.434 1.00 84.06 395 ARG A C 1
ATOM 3090 O O . ARG A 1 395 ? 31.467 -15.188 -29.418 1.00 84.06 395 ARG A O 1
ATOM 3097 N N . GLU A 1 396 ? 30.791 -17.023 -28.319 1.00 86.50 396 GLU A N 1
ATOM 3098 C CA . GLU A 1 396 ? 31.157 -16.542 -26.998 1.00 86.50 396 GLU A CA 1
ATOM 3099 C C . GLU A 1 396 ? 32.672 -16.642 -26.770 1.00 86.50 396 GLU A C 1
ATOM 3101 O O . GLU A 1 396 ? 33.347 -17.590 -27.173 1.00 86.50 396 GLU A O 1
ATOM 3106 N N . ARG A 1 397 ? 33.243 -15.629 -26.113 1.00 90.31 397 ARG A N 1
ATOM 3107 C CA . ARG A 1 397 ? 34.668 -15.632 -25.769 1.00 90.31 397 ARG A CA 1
ATOM 3108 C C . ARG A 1 397 ? 34.941 -16.724 -24.742 1.00 90.31 397 ARG A C 1
ATOM 3110 O O . ARG A 1 397 ? 34.223 -16.827 -23.756 1.00 90.31 397 ARG A O 1
ATOM 3117 N N . LYS A 1 398 ? 36.055 -17.448 -24.890 1.00 90.75 398 LYS A N 1
ATOM 3118 C CA . LYS A 1 398 ? 36.475 -18.491 -23.932 1.00 90.75 398 LYS A CA 1
ATOM 3119 C C . LYS A 1 398 ? 36.516 -17.997 -22.482 1.00 90.75 398 LYS A C 1
ATOM 3121 O O . LYS A 1 398 ? 36.141 -18.724 -21.570 1.00 90.75 398 LYS A O 1
ATOM 3126 N N . GLU A 1 399 ? 36.944 -16.752 -22.274 1.00 90.62 399 GLU A N 1
ATOM 3127 C CA . GLU A 1 399 ? 36.957 -16.134 -20.946 1.00 90.62 399 GLU A CA 1
ATOM 3128 C C . GLU A 1 399 ? 35.555 -15.936 -20.361 1.00 90.62 399 GLU A C 1
ATOM 3130 O O . GLU A 1 399 ? 35.412 -16.026 -19.149 1.00 90.62 399 GLU A O 1
ATOM 3135 N N . HIS A 1 400 ? 34.539 -15.669 -21.191 1.00 92.94 400 HIS A N 1
ATOM 3136 C CA . HIS A 1 400 ? 33.144 -15.486 -20.763 1.00 92.94 400 HIS A CA 1
ATOM 3137 C C . HIS A 1 400 ? 32.486 -16.828 -20.454 1.00 92.94 400 HIS A C 1
ATOM 3139 O O . HIS A 1 400 ? 31.877 -16.956 -19.398 1.00 92.94 400 HIS A O 1
ATOM 3145 N N . VAL A 1 401 ? 32.757 -17.856 -21.264 1.00 90.81 401 VAL A N 1
ATOM 3146 C CA . VAL A 1 401 ? 32.339 -19.237 -20.969 1.00 90.81 401 VAL A CA 1
ATOM 3147 C C . VAL A 1 401 ? 32.893 -19.686 -19.615 1.00 90.81 401 VAL A C 1
ATOM 3149 O O . VAL A 1 401 ? 32.186 -20.272 -18.803 1.00 90.81 401 VAL A O 1
ATOM 3152 N N . GLY A 1 402 ? 34.149 -19.340 -19.313 1.00 87.50 402 GLY A N 1
ATOM 3153 C CA . GLY A 1 402 ? 34.766 -19.615 -18.013 1.00 87.50 402 GLY A CA 1
ATOM 3154 C C . GLY A 1 402 ? 34.160 -18.847 -16.830 1.00 87.50 402 GLY A C 1
ATOM 3155 O O . GLY A 1 402 ? 34.555 -19.102 -15.688 1.00 87.50 402 GLY A O 1
ATOM 3156 N N . ARG A 1 403 ? 33.250 -17.897 -17.070 1.00 92.00 403 ARG A N 1
ATOM 3157 C CA . ARG A 1 403 ? 32.511 -17.150 -16.042 1.00 92.00 403 ARG A CA 1
ATOM 3158 C C . ARG A 1 403 ? 31.106 -17.681 -15.825 1.00 92.00 403 ARG A C 1
ATOM 3160 O O . ARG A 1 403 ? 30.508 -17.277 -14.835 1.00 92.00 403 ARG A O 1
ATOM 3167 N N . GLU A 1 404 ? 30.611 -18.568 -16.689 1.00 88.88 404 GLU A N 1
ATOM 3168 C CA . GLU A 1 404 ? 29.265 -19.124 -16.565 1.00 88.88 404 GLU A CA 1
ATOM 3169 C C . GLU A 1 404 ? 29.011 -19.619 -15.143 1.00 88.88 404 GLU A C 1
ATOM 3171 O O . GLU A 1 404 ? 29.779 -20.407 -14.584 1.00 88.88 404 GLU A O 1
ATOM 3176 N N . GLY A 1 405 ? 27.940 -19.104 -14.545 1.00 78.75 405 GLY A N 1
ATOM 3177 C CA . GLY A 1 405 ? 27.511 -19.491 -13.211 1.00 78.75 405 GLY A CA 1
ATOM 3178 C C . GLY A 1 405 ? 28.276 -18.848 -12.052 1.00 78.75 405 GLY A C 1
ATOM 3179 O O . GLY A 1 405 ? 27.864 -19.028 -10.910 1.00 78.75 405 GLY A O 1
ATOM 3180 N N . LYS A 1 406 ? 29.341 -18.075 -12.300 1.00 84.62 406 LYS A N 1
ATOM 3181 C CA . LYS A 1 406 ? 30.099 -17.391 -11.239 1.00 84.62 406 LYS A CA 1
ATOM 3182 C C . LYS A 1 406 ? 29.407 -16.104 -10.808 1.00 84.62 406 LYS A C 1
ATOM 3184 O O . LYS A 1 406 ? 28.885 -15.360 -11.641 1.00 84.62 406 LYS A O 1
ATOM 3189 N N . ALA A 1 407 ? 29.439 -15.833 -9.508 1.00 85.75 407 ALA A N 1
ATOM 3190 C CA . ALA A 1 407 ? 28.867 -14.625 -8.935 1.00 85.75 407 ALA A CA 1
ATOM 3191 C C . ALA A 1 407 ? 29.867 -13.461 -8.902 1.00 85.75 407 ALA A C 1
ATOM 3193 O O . ALA A 1 407 ? 31.049 -13.631 -8.599 1.00 85.75 407 ALA A O 1
ATOM 3194 N N . TYR A 1 408 ? 29.359 -12.263 -9.175 1.00 88.31 408 TYR A N 1
ATOM 3195 C CA . TYR A 1 408 ? 30.094 -11.003 -9.167 1.00 88.31 408 TYR A CA 1
ATOM 3196 C C . TYR A 1 408 ? 29.237 -9.898 -8.545 1.00 88.31 408 TYR A C 1
ATOM 3198 O O . TYR A 1 408 ? 28.012 -10.004 -8.459 1.00 88.31 408 TYR A O 1
ATOM 3206 N N . THR A 1 409 ? 29.877 -8.803 -8.134 1.00 87.94 409 THR A N 1
ATOM 3207 C CA . THR A 1 409 ? 29.171 -7.568 -7.773 1.00 87.94 409 THR A CA 1
ATOM 3208 C C . THR A 1 409 ? 29.352 -6.533 -8.883 1.00 87.94 409 THR A C 1
ATOM 3210 O O . THR A 1 409 ? 30.447 -6.450 -9.444 1.00 87.94 409 THR A O 1
ATOM 3213 N N . PRO A 1 410 ? 28.349 -5.677 -9.167 1.00 86.06 410 PRO A N 1
ATOM 3214 C CA . PRO A 1 410 ? 28.459 -4.629 -10.193 1.00 86.06 410 PRO A CA 1
ATOM 3215 C C . PRO A 1 410 ? 29.687 -3.720 -10.040 1.00 86.06 410 PRO A C 1
ATOM 3217 O O . PRO A 1 410 ? 30.248 -3.243 -11.022 1.00 86.06 410 PRO A O 1
ATOM 3220 N N . THR A 1 411 ? 30.120 -3.504 -8.794 1.00 84.31 411 THR A N 1
ATOM 3221 C CA . THR A 1 411 ? 31.265 -2.662 -8.413 1.00 84.31 411 THR A CA 1
ATOM 3222 C C . THR A 1 411 ? 32.618 -3.375 -8.456 1.00 84.31 411 THR A C 1
ATOM 3224 O O . THR A 1 411 ? 33.653 -2.717 -8.366 1.00 84.31 411 THR A O 1
ATOM 3227 N N . ARG A 1 412 ? 32.636 -4.709 -8.561 1.00 86.94 412 ARG A N 1
ATOM 3228 C CA . ARG A 1 412 ? 33.853 -5.525 -8.707 1.00 86.94 412 ARG A CA 1
ATOM 3229 C C . ARG A 1 412 ? 33.667 -6.525 -9.856 1.00 86.94 412 ARG A C 1
ATOM 3231 O O . ARG A 1 412 ? 33.643 -7.735 -9.613 1.00 86.94 412 ARG A O 1
ATOM 3238 N N . PRO A 1 413 ? 33.500 -6.026 -11.094 1.00 90.81 413 PRO A N 1
ATOM 3239 C CA . PRO A 1 413 ? 33.315 -6.883 -12.251 1.00 90.81 413 PRO A CA 1
ATOM 3240 C C . PRO A 1 413 ? 34.606 -7.625 -12.624 1.00 90.81 413 PRO A C 1
ATOM 3242 O O . PRO A 1 413 ? 35.701 -7.266 -12.173 1.00 90.81 413 PRO A O 1
ATOM 3245 N N . PRO A 1 414 ? 34.508 -8.625 -13.514 1.00 90.25 414 PRO A N 1
ATOM 3246 C CA . PRO A 1 414 ? 35.651 -9.110 -14.276 1.00 90.25 414 PRO A CA 1
ATOM 3247 C C . PRO A 1 414 ? 36.406 -7.985 -15.006 1.00 90.25 414 PRO A C 1
ATOM 3249 O O . PRO A 1 414 ? 35.877 -6.903 -15.251 1.00 90.25 414 PRO A O 1
ATOM 3252 N N . ARG A 1 415 ? 37.656 -8.262 -15.402 1.00 87.50 415 ARG A N 1
ATOM 3253 C CA . ARG A 1 415 ? 38.597 -7.260 -15.942 1.00 87.50 415 ARG A CA 1
ATOM 3254 C C . ARG A 1 415 ? 38.078 -6.468 -17.151 1.00 87.50 415 ARG A C 1
ATOM 3256 O O . ARG A 1 415 ? 38.452 -5.312 -17.309 1.00 87.50 415 ARG A O 1
ATOM 3263 N N . ASP A 1 416 ? 37.285 -7.085 -18.014 1.00 86.12 416 ASP A N 1
ATOM 3264 C CA . ASP A 1 416 ? 36.720 -6.481 -19.228 1.00 86.12 416 ASP A CA 1
ATOM 3265 C C . ASP A 1 416 ? 35.301 -5.913 -19.034 1.00 86.12 416 ASP A C 1
ATOM 3267 O O . ASP A 1 416 ? 34.732 -5.399 -19.993 1.00 86.12 416 ASP A O 1
ATOM 3271 N N . GLY A 1 417 ? 34.752 -5.965 -17.814 1.00 88.06 417 GLY A N 1
ATOM 3272 C CA . GLY A 1 417 ? 33.473 -5.353 -17.449 1.00 88.06 417 GLY A CA 1
ATOM 3273 C C . GLY A 1 417 ? 32.391 -6.346 -17.017 1.00 88.06 417 GLY A C 1
ATOM 3274 O O . GLY A 1 417 ? 32.616 -7.554 -16.914 1.00 88.06 417 GLY A O 1
ATOM 3275 N N . ASN A 1 418 ? 31.204 -5.805 -16.736 1.00 90.56 418 ASN A N 1
ATOM 3276 C CA . ASN A 1 418 ? 30.000 -6.575 -16.414 1.00 90.56 418 ASN A CA 1
ATOM 3277 C C . ASN A 1 418 ? 29.412 -7.253 -17.670 1.00 90.56 418 ASN A C 1
ATOM 3279 O O . ASN A 1 418 ? 29.766 -6.873 -18.789 1.00 90.56 418 ASN A O 1
ATOM 3283 N N . PRO A 1 419 ? 28.521 -8.255 -17.543 1.00 88.31 419 PRO A N 1
ATOM 3284 C CA . PRO A 1 419 ? 27.890 -8.867 -18.711 1.00 88.31 419 PRO A CA 1
ATOM 3285 C C . PRO A 1 419 ? 27.161 -7.811 -19.559 1.00 88.31 419 PRO A C 1
ATOM 3287 O O . PRO A 1 419 ? 26.647 -6.823 -19.045 1.00 88.31 419 PRO A O 1
ATOM 3290 N N . GLY A 1 420 ? 27.202 -7.975 -20.882 1.00 84.19 420 GLY A N 1
ATOM 3291 C CA . GLY A 1 420 ? 26.660 -7.007 -21.843 1.00 84.19 420 GLY A CA 1
ATOM 3292 C C . GLY A 1 420 ? 27.539 -5.778 -22.126 1.00 84.19 420 GLY A C 1
ATOM 3293 O O . GLY A 1 420 ? 27.409 -5.204 -23.203 1.00 84.19 420 GLY A O 1
ATOM 3294 N N . GLN A 1 421 ? 28.478 -5.415 -21.240 1.00 84.31 421 GLN A N 1
ATOM 3295 C CA . GLN A 1 421 ? 29.323 -4.224 -21.422 1.00 84.31 421 GLN A CA 1
ATOM 3296 C C . GLN A 1 421 ? 30.523 -4.388 -22.376 1.00 84.31 421 GLN A C 1
ATOM 3298 O O . GLN A 1 421 ? 30.809 -3.466 -23.143 1.00 84.31 421 GLN A O 1
ATOM 3303 N N . PRO A 1 422 ? 31.269 -5.516 -22.375 1.00 86.56 422 PRO A N 1
ATOM 3304 C CA . PRO A 1 422 ? 32.361 -5.695 -23.321 1.00 86.56 422 PRO A CA 1
ATOM 3305 C C . PRO A 1 422 ? 31.851 -5.618 -24.762 1.00 86.56 422 PRO A C 1
ATOM 3307 O O . PRO A 1 422 ? 30.784 -6.142 -25.075 1.00 86.56 422 PRO A O 1
ATOM 3310 N N . ASN A 1 423 ? 32.648 -5.059 -25.674 1.00 81.50 423 ASN A N 1
ATOM 3311 C CA . ASN A 1 423 ? 32.259 -4.891 -27.078 1.00 81.50 423 ASN A CA 1
ATOM 3312 C C . ASN A 1 423 ? 31.683 -6.191 -27.678 1.00 81.50 423 ASN A C 1
ATOM 3314 O O . ASN A 1 423 ? 32.346 -7.228 -27.670 1.00 81.50 423 ASN A O 1
ATOM 3318 N N . GLY A 1 424 ? 30.449 -6.159 -28.186 1.00 79.25 424 GLY A N 1
ATOM 3319 C CA . GLY A 1 424 ? 29.791 -7.321 -28.798 1.00 79.25 424 GLY A CA 1
ATOM 3320 C C . GLY A 1 424 ? 29.466 -8.469 -27.830 1.00 79.25 424 GLY A C 1
ATOM 3321 O O . GLY A 1 424 ? 29.217 -9.588 -28.280 1.00 79.25 424 GLY A O 1
ATOM 3322 N N . CYS A 1 425 ? 29.502 -8.224 -26.519 1.00 85.81 425 CYS A N 1
ATOM 3323 C CA . CYS A 1 425 ? 29.065 -9.172 -25.502 1.00 85.81 425 CYS A CA 1
ATOM 3324 C C . CYS A 1 425 ? 27.547 -9.384 -25.587 1.00 85.81 425 CYS A C 1
ATOM 3326 O O . CYS A 1 425 ? 26.790 -8.442 -25.800 1.00 85.81 425 CYS A O 1
ATOM 3328 N N . ARG A 1 426 ? 27.110 -10.636 -25.427 1.00 83.88 426 ARG A N 1
ATOM 3329 C CA . ARG A 1 426 ? 25.688 -11.027 -25.361 1.00 83.88 426 ARG A CA 1
ATOM 3330 C C . ARG A 1 426 ? 25.330 -11.710 -24.039 1.00 83.88 426 ARG A C 1
ATOM 3332 O O . ARG A 1 426 ? 24.216 -12.190 -23.887 1.00 83.88 426 ARG A O 1
ATOM 3339 N N . CYS A 1 427 ? 26.294 -11.797 -23.128 1.00 87.06 427 CYS A N 1
ATOM 3340 C CA . CYS A 1 427 ? 26.098 -12.337 -21.791 1.00 87.06 427 CYS A CA 1
ATOM 3341 C C . CYS A 1 427 ? 25.182 -11.401 -20.997 1.00 87.06 427 CYS A C 1
ATOM 3343 O O . CYS A 1 427 ? 25.192 -10.193 -21.240 1.00 87.06 427 CYS A O 1
ATOM 3345 N N . PHE A 1 428 ? 24.449 -11.940 -20.031 1.00 83.75 428 PHE A N 1
ATOM 3346 C CA . PHE A 1 428 ? 23.492 -11.198 -19.213 1.00 83.75 428 PHE A CA 1
ATOM 3347 C C . PHE A 1 428 ? 23.667 -11.534 -17.723 1.00 83.75 428 PHE A C 1
ATOM 3349 O O . PHE A 1 428 ? 24.213 -12.592 -17.383 1.00 83.75 428 PHE A O 1
ATOM 3356 N N . PRO A 1 429 ? 23.277 -10.628 -16.813 1.00 84.62 429 PRO A N 1
ATOM 3357 C CA . PRO A 1 429 ? 23.263 -10.921 -15.390 1.00 84.62 429 PRO A CA 1
ATOM 3358 C C . PRO A 1 429 ? 22.011 -11.700 -14.993 1.00 84.62 429 PRO A C 1
ATOM 3360 O O . PRO A 1 429 ? 20.905 -11.438 -15.446 1.00 84.62 429 PRO A O 1
ATOM 3363 N N . GLU A 1 430 ? 22.175 -12.624 -14.060 1.00 82.19 430 GLU A N 1
ATOM 3364 C CA . GLU A 1 430 ? 21.072 -13.162 -13.277 1.00 82.19 430 GLU A CA 1
ATOM 3365 C C . GLU A 1 430 ? 21.188 -12.635 -11.848 1.00 82.19 430 GLU A C 1
ATOM 3367 O O . GLU A 1 430 ? 22.106 -12.999 -11.113 1.00 82.19 430 GLU A O 1
ATOM 3372 N N . TRP A 1 431 ? 20.296 -11.727 -11.469 1.00 76.94 431 TRP A N 1
ATOM 3373 C CA . TRP A 1 431 ? 20.388 -10.995 -10.208 1.00 76.94 431 TRP A CA 1
ATOM 3374 C C . TRP A 1 431 ? 19.974 -11.827 -8.992 1.00 76.94 431 TRP A C 1
ATOM 3376 O O . TRP A 1 431 ? 18.991 -12.562 -9.024 1.00 76.94 431 TRP A O 1
ATOM 3386 N N . LEU A 1 432 ? 20.719 -11.662 -7.898 1.00 70.81 432 LEU A N 1
ATOM 3387 C CA . LEU A 1 432 ? 20.579 -12.403 -6.646 1.00 70.81 432 LEU A CA 1
ATOM 3388 C C . LEU A 1 432 ? 20.415 -11.435 -5.461 1.00 70.81 432 LEU A C 1
ATOM 3390 O O . LEU A 1 432 ? 20.994 -10.340 -5.442 1.00 70.81 432 LEU A O 1
ATOM 3394 N N . PHE A 1 433 ? 19.636 -11.837 -4.450 1.00 62.62 433 PHE A N 1
ATOM 3395 C CA . PHE A 1 433 ? 19.353 -11.002 -3.276 1.00 62.62 433 PHE A CA 1
ATOM 3396 C C . PHE A 1 433 ? 20.473 -11.058 -2.232 1.00 62.62 433 PHE A C 1
ATOM 3398 O O . PHE A 1 433 ? 20.746 -10.059 -1.566 1.00 62.62 433 PHE A O 1
ATOM 3405 N N . SER A 1 434 ? 21.122 -12.211 -2.069 1.00 68.69 434 SER A N 1
ATOM 3406 C CA . SER A 1 434 ? 22.047 -12.466 -0.966 1.00 68.69 434 SER A CA 1
ATOM 3407 C C . SER A 1 434 ? 23.194 -13.411 -1.334 1.00 68.69 434 SER A C 1
ATOM 3409 O O . SER A 1 434 ? 23.147 -14.138 -2.323 1.00 68.69 434 SER A O 1
ATOM 3411 N N . ALA A 1 435 ? 24.233 -13.43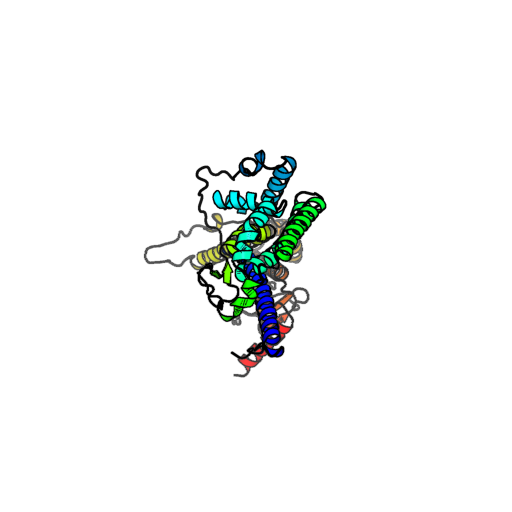4 -0.495 1.00 61.69 435 ALA A N 1
ATOM 3412 C CA . ALA A 1 435 ? 25.341 -14.380 -0.630 1.00 61.69 435 ALA A CA 1
ATOM 3413 C C . ALA A 1 435 ? 24.912 -15.845 -0.401 1.00 61.69 435 ALA A C 1
ATOM 3415 O O . ALA A 1 435 ? 25.552 -16.747 -0.928 1.00 61.69 435 ALA A O 1
ATOM 3416 N N . SER A 1 436 ? 23.825 -16.100 0.339 1.00 60.38 436 SER A N 1
ATOM 3417 C CA . SER A 1 436 ? 23.266 -17.454 0.462 1.00 60.38 436 SER A CA 1
ATOM 3418 C C . SER A 1 436 ? 22.634 -17.941 -0.842 1.00 60.38 436 SER A C 1
ATOM 3420 O O . SER A 1 436 ? 22.765 -19.119 -1.161 1.00 60.38 436 SER A O 1
ATOM 3422 N N . ASP A 1 437 ? 22.041 -17.042 -1.636 1.00 58.06 437 ASP A N 1
ATOM 3423 C CA . ASP A 1 437 ? 21.498 -17.393 -2.959 1.00 58.06 437 ASP A CA 1
ATOM 3424 C C . ASP A 1 437 ? 22.622 -17.763 -3.939 1.00 58.06 437 ASP A C 1
ATOM 3426 O O . ASP A 1 437 ? 22.430 -18.584 -4.833 1.00 58.06 437 ASP A O 1
ATOM 3430 N N . VAL A 1 438 ? 23.820 -17.194 -3.748 1.00 60.78 438 VAL A N 1
ATOM 3431 C CA . VAL A 1 438 ? 25.032 -17.582 -4.488 1.00 60.78 438 VAL A CA 1
ATOM 3432 C C . VAL A 1 438 ? 25.446 -19.008 -4.134 1.00 60.78 438 VAL A C 1
ATOM 3434 O O . VAL A 1 438 ? 25.701 -19.806 -5.028 1.00 60.78 438 VAL A O 1
ATOM 3437 N N . GLU A 1 439 ? 25.480 -19.353 -2.846 1.00 61.34 439 GLU A N 1
ATOM 3438 C CA . GLU A 1 439 ? 25.881 -20.690 -2.394 1.00 61.34 439 GLU A CA 1
ATOM 3439 C C . GLU A 1 439 ? 24.896 -21.776 -2.868 1.00 61.34 439 GLU A C 1
ATOM 3441 O O . GLU A 1 439 ? 25.301 -22.877 -3.248 1.00 61.34 439 GLU A O 1
ATOM 3446 N N . GLU A 1 440 ? 23.596 -21.473 -2.879 1.00 62.44 440 GLU A N 1
ATOM 3447 C CA . GLU A 1 440 ? 22.559 -22.360 -3.413 1.00 62.44 440 GLU A CA 1
ATOM 3448 C C . GLU A 1 440 ? 22.693 -22.540 -4.934 1.00 62.44 440 GLU A C 1
ATOM 3450 O O . GLU A 1 440 ? 22.677 -23.669 -5.432 1.00 62.44 440 GLU A O 1
ATOM 3455 N N . ALA A 1 441 ? 22.933 -21.447 -5.661 1.00 57.31 441 ALA A N 1
ATOM 3456 C CA . ALA A 1 441 ? 23.198 -21.455 -7.096 1.00 57.31 441 ALA A CA 1
ATOM 3457 C C . ALA A 1 441 ? 24.467 -22.247 -7.471 1.00 57.31 441 ALA A C 1
ATOM 3459 O O . ALA A 1 441 ? 24.472 -22.980 -8.462 1.00 57.31 441 ALA A O 1
ATOM 3460 N N . GLU A 1 442 ? 25.545 -22.125 -6.694 1.00 64.00 442 GLU A N 1
ATOM 3461 C CA . GLU A 1 442 ? 26.786 -22.878 -6.907 1.00 64.00 442 GLU A CA 1
ATOM 3462 C C . GLU A 1 442 ? 26.580 -24.384 -6.670 1.00 64.00 442 GLU A C 1
ATOM 3464 O O . GLU A 1 442 ? 27.069 -25.208 -7.451 1.00 64.00 442 GLU A O 1
ATOM 3469 N N . LYS A 1 443 ? 25.790 -24.760 -5.651 1.00 65.88 443 LYS A N 1
ATOM 3470 C CA . LYS A 1 443 ? 25.404 -26.160 -5.385 1.00 65.88 443 LYS A CA 1
ATOM 3471 C C . LYS A 1 443 ? 24.546 -26.751 -6.506 1.00 65.88 443 LYS A C 1
ATOM 3473 O O . LYS A 1 443 ? 24.772 -27.896 -6.898 1.00 65.88 443 LYS A O 1
ATOM 3478 N N . GLU A 1 444 ? 23.603 -25.983 -7.050 1.00 63.41 444 GLU A N 1
ATOM 3479 C CA . GLU A 1 444 ? 22.757 -26.385 -8.184 1.00 63.41 444 GLU A CA 1
ATOM 3480 C C . GLU A 1 444 ? 23.599 -26.728 -9.430 1.00 63.41 444 GLU A C 1
ATOM 3482 O O . GLU A 1 444 ? 23.349 -27.726 -10.108 1.00 63.41 444 GLU A O 1
ATOM 3487 N N . ILE A 1 445 ? 24.636 -25.935 -9.717 1.00 55.88 445 ILE A N 1
ATOM 3488 C CA . ILE A 1 445 ? 25.528 -26.142 -10.868 1.00 55.88 445 ILE A CA 1
ATOM 3489 C C . ILE A 1 445 ? 26.455 -27.338 -10.649 1.00 55.88 445 ILE A C 1
ATOM 3491 O O . ILE A 1 445 ? 26.629 -28.153 -11.557 1.00 55.88 445 ILE A O 1
ATOM 3495 N N . ALA A 1 446 ? 27.020 -27.482 -9.447 1.00 61.44 446 ALA A N 1
ATOM 3496 C CA . ALA A 1 446 ? 27.827 -28.649 -9.100 1.00 61.44 446 ALA A CA 1
ATOM 3497 C C . ALA A 1 446 ? 27.027 -29.954 -9.261 1.00 61.44 446 ALA A C 1
ATOM 3499 O O . ALA A 1 446 ? 27.556 -30.935 -9.776 1.00 61.44 446 ALA A O 1
ATOM 3500 N N . ALA A 1 447 ? 25.739 -29.945 -8.900 1.00 62.38 447 ALA A N 1
ATOM 3501 C CA . ALA A 1 447 ? 24.844 -31.081 -9.099 1.00 62.38 447 ALA A CA 1
ATOM 3502 C C . ALA A 1 447 ? 24.544 -31.363 -10.584 1.00 62.38 447 ALA A C 1
ATOM 3504 O O . ALA A 1 447 ? 24.433 -32.524 -10.969 1.00 62.38 447 ALA A O 1
ATOM 3505 N N . ARG A 1 448 ? 24.442 -30.328 -11.429 1.00 55.25 448 ARG A N 1
ATOM 3506 C CA . ARG A 1 448 ? 24.198 -30.473 -12.879 1.00 55.25 448 ARG A CA 1
ATOM 3507 C C . ARG A 1 448 ? 25.409 -30.965 -13.669 1.00 55.25 448 ARG A C 1
ATOM 3509 O O . ARG A 1 448 ? 25.219 -31.639 -14.671 1.00 55.25 448 ARG A O 1
ATOM 3516 N N . ASN A 1 449 ? 26.621 -30.643 -13.222 1.00 50.19 449 ASN A N 1
ATOM 3517 C CA . ASN A 1 449 ? 27.872 -31.044 -13.879 1.00 50.19 449 ASN A CA 1
ATOM 3518 C C . ASN A 1 449 ? 28.452 -32.371 -13.345 1.00 50.19 449 ASN A C 1
ATOM 3520 O O . ASN A 1 449 ? 29.513 -32.795 -13.797 1.00 50.19 449 ASN A O 1
ATOM 3524 N N . ALA A 1 450 ? 27.805 -32.991 -12.350 1.00 50.97 450 ALA A N 1
ATOM 3525 C CA . ALA A 1 450 ? 28.194 -34.283 -11.775 1.00 50.97 450 ALA A CA 1
ATOM 3526 C C . ALA A 1 450 ? 27.470 -35.491 -12.411 1.00 50.97 450 ALA A C 1
ATOM 3528 O O . ALA A 1 450 ? 27.685 -36.623 -11.975 1.00 50.97 450 ALA A O 1
ATOM 3529 N N . GLY A 1 451 ? 26.618 -35.253 -13.413 1.00 39.78 451 GLY A N 1
ATOM 3530 C CA . GLY A 1 451 ? 26.094 -36.265 -14.338 1.00 39.78 451 GLY A CA 1
ATOM 3531 C C . GLY A 1 451 ? 26.740 -36.110 -15.705 1.00 39.78 451 GLY A C 1
ATOM 3532 O O . GLY A 1 451 ? 26.780 -37.128 -16.430 1.00 39.78 451 GLY A O 1
#

Secondary structure (DSSP, 8-state):
---------THHHHHHHHHHHHHHHHHHHHHHHHHHHHHHHHHHHHHH-TT------TTS-PPPHHHHHTTTS-HHHHHHHHHHHHHHHGGGGGGS-HHHHHHHHHHHHHHHS--HHHHHHHHHHHHHTTHHHHHHHHHHHHHHHHHHHHHHHHHHHHHT---HHHHHHHHHHHHHHHHHHHHTGGG--HHHHHHGGG----TT--EEETTT-SB--TTSTTEEEHHHHHTTHHHHHHTTGGGHHHHHHHHHHHHHHHHHHHHHHHHHHTTS-SBTTBPPP-S-GGGG----TTTT-HHHHHHHHHHHHHHHTT-SS--HHHHHHHHHHHHHHHHTT--HHHHHHHHHHHHT--HHHHHHHHHHHHHHHHHHHHHHHHHHTT--EEEEE---STTS-HHHHTTTT-EEBTTB--TT-STT-STT---EEEEESSHHHHHHHHHHHHHHTT-

Foldseek 3Di:
DDDDDPPDPVVVVVVVVVVVVVLLVQLLVVLLVLLVVLLVVLLVCLLVCLQDDPQPPPVLDQDQLCVLPVVPDDPVVSVLLVQLLCVQQPPVRSSDHNVLNSLLSVLLVCLLQPDLVLLLVCLVVLLVLASQRLSLSLSLLVVSLVLSLVSLVSSCVRSVHDSVVSNVNSVVSSVVNNVSCVVCVVNCDPVCVVCVVVPLPPPPFFWADLNPRDTDHPPRRSTHGPSSSVVSVSVSSNSNRNVSVVSVVSSVVVVVVVLVVVVVVVVVCQVPQPDVPRDDDNPDPLVVDFAQPCVPPPPLLVVLLVVLCVVLVPDPPFDPQLSVQLSVLLSVCNRRVHDLLSSLVSNCVSRVNPSVVSSLSSQLSVLVSVVSVVVVVLVVVQFFKWQKAAPPDPPDDPVSVVRHLPMDGQVGDPPQHDASNHRPGPIDTDTDNDPVVSVVSVVVVVVVVVD